Protein AF-A0A3M6Z4L0-F1 (afdb_monomer_lite)

Organism: Hortaea werneckii (NCBI:txid91943)

pLDDT: mean 89.97, std 19.36, range [25.75, 99.0]

Secondary structure (DSSP, 8-state):
-B-SSTT--GGG-EEETTEEE--TT--SB----PPPTT-TTHHHHHHHHTTEEEEEEEEEEEEETTEEEEEEEEEEEE-TTSPPEEEEPHHHHHHEEEEEEEEEEEE-SSS-EEEEEEEEEEEEEES---TT--SS-EEESTTSS-EEE--B--HHHHHHHHHHHHHHTTS-STTTS-SS-HHHHHHHHHHHHHHHHIIIIIT--HHHHHHHHHHHHHHHHHHHTT-SSS-EEEETTTTEEEETHHHHH--TTGGGGGGGT-SHHHHHHHHHHHHHHHHHH-TTGGG-HHHHHHHHHHHHHHH---TT-SSS-TTSSEETTTTEE----SS--TT--EE--HHHHHHHHHHHHHHHHHHT-HHHHHHHHHHHHHHHHHHHHHTB--TT--SS-HHHHTTSB-SEEESS-EESS-SS---HHHHHHTTT-S--TTHHHHS-HHHHHHHIIIIISTTSSS-GGG--STHHHHHHHHHTTT-HHHHHHHHTTTTS---GGGS-TT--HHHHHHHHIIIIISTT-BPPPPTTSSSSSS-S-------------------------------------

InterPro domains:
  IPR005200 Endo-1,3(4)-beta-glucanase [PS52008] (1-516)
  IPR005200 Endo-1,3(4)-beta-glucanase [PTHR31983] (12-516)
  IPR040451 Glycosyl hydrolase family 81, N-terminal [PF03639] (8-139)
  IPR040720 Glycosyl hydrolase family 81, C-terminal domain [PF17652] (153-509)

Radius of gyration: 30.0 Å; chains: 1; bounding box: 64×92×107 Å

Structure (mmCIF, N/CA/C/O backbone):
data_AF-A0A3M6Z4L0-F1
#
_entry.id   AF-A0A3M6Z4L0-F1
#
loop_
_atom_site.group_PDB
_atom_site.id
_atom_site.type_symbol
_atom_site.label_atom_id
_atom_site.label_alt_id
_atom_site.label_comp_id
_atom_site.label_asym_id
_atom_site.label_entity_id
_atom_site.label_seq_id
_atom_site.pdbx_PDB_ins_code
_atom_site.Cartn_x
_atom_site.Cartn_y
_atom_site.Cartn_z
_atom_site.occupancy
_atom_site.B_iso_or_equiv
_atom_site.auth_seq_id
_atom_site.auth_comp_id
_atom_site.auth_asym_id
_atom_site.auth_atom_id
_atom_site.pdbx_PDB_model_num
ATOM 1 N N . VAL A 1 1 ? 22.647 -6.070 -34.161 1.00 54.47 1 VAL A N 1
ATOM 2 C CA . VAL A 1 1 ? 22.219 -7.028 -35.200 1.00 54.47 1 VAL A CA 1
ATOM 3 C C . VAL A 1 1 ? 22.873 -8.346 -34.869 1.00 54.47 1 VAL A C 1
ATOM 5 O O . VAL A 1 1 ? 24.096 -8.401 -34.859 1.00 54.47 1 VAL A O 1
ATOM 8 N N . THR A 1 2 ? 22.073 -9.349 -34.538 1.00 50.25 2 THR A N 1
ATOM 9 C CA . THR A 1 2 ? 22.548 -10.716 -34.286 1.00 50.25 2 THR A CA 1
ATOM 10 C C . THR A 1 2 ? 21.852 -11.596 -35.314 1.00 50.25 2 THR A C 1
ATOM 12 O O . THR A 1 2 ? 20.622 -11.555 -35.405 1.00 50.25 2 THR A O 1
ATOM 15 N N . THR A 1 3 ? 22.609 -12.314 -36.140 1.00 45.69 3 THR A N 1
ATOM 16 C CA . THR A 1 3 ? 22.068 -13.073 -37.277 1.00 45.69 3 THR A CA 1
ATOM 17 C C . THR A 1 3 ? 22.393 -14.552 -37.124 1.00 45.69 3 THR A C 1
ATOM 19 O O . THR A 1 3 ? 23.467 -14.910 -36.650 1.00 45.69 3 THR A O 1
ATOM 22 N N . GLN A 1 4 ? 21.453 -15.423 -37.502 1.00 43.69 4 GLN A N 1
ATOM 23 C CA . GLN A 1 4 ? 21.678 -16.878 -37.531 1.00 43.69 4 GLN A CA 1
ATOM 24 C C . GLN A 1 4 ? 22.508 -17.316 -38.750 1.00 43.69 4 GLN A C 1
ATOM 26 O O . GLN A 1 4 ? 22.952 -18.457 -38.829 1.00 43.69 4 GLN A O 1
ATOM 31 N N . THR A 1 5 ? 22.735 -16.403 -39.693 1.00 44.62 5 THR A N 1
ATOM 32 C CA . THR A 1 5 ? 23.550 -16.597 -40.890 1.00 44.62 5 THR A CA 1
ATOM 33 C C . THR A 1 5 ? 24.709 -15.595 -40.903 1.00 44.62 5 THR A C 1
ATOM 35 O O . THR A 1 5 ? 24.526 -14.417 -40.584 1.00 44.62 5 THR A O 1
ATOM 38 N N . GLU A 1 6 ? 25.906 -16.031 -41.318 1.00 49.56 6 GLU A N 1
ATOM 39 C CA . GLU A 1 6 ? 27.097 -15.171 -41.512 1.00 49.56 6 GLU A CA 1
ATOM 40 C C . GLU A 1 6 ? 26.895 -14.072 -42.584 1.00 49.56 6 GLU A C 1
ATOM 42 O O . GLU A 1 6 ? 27.769 -13.239 -42.813 1.00 49.56 6 GLU A O 1
ATOM 47 N N . THR A 1 7 ? 25.744 -14.053 -43.262 1.00 47.16 7 THR A N 1
ATOM 48 C CA . THR A 1 7 ? 25.465 -13.220 -44.440 1.00 47.16 7 THR A CA 1
ATOM 49 C C . THR A 1 7 ? 25.110 -11.763 -44.127 1.00 47.16 7 THR A C 1
ATOM 51 O O . THR A 1 7 ? 25.098 -10.940 -45.041 1.00 47.16 7 THR A O 1
ATOM 54 N N . TYR A 1 8 ? 24.828 -11.409 -42.870 1.00 52.81 8 TYR A N 1
ATOM 55 C CA . TYR A 1 8 ? 24.345 -10.073 -42.501 1.00 52.81 8 TYR A CA 1
ATOM 56 C C . TYR A 1 8 ? 25.266 -9.411 -41.465 1.00 52.81 8 TYR A C 1
ATOM 58 O O . TYR A 1 8 ? 25.287 -9.770 -40.292 1.00 52.81 8 TYR A O 1
ATOM 66 N N . SER A 1 9 ? 26.028 -8.406 -41.900 1.00 60.59 9 SER A N 1
ATOM 67 C CA . SER A 1 9 ? 26.849 -7.553 -41.027 1.00 60.59 9 SER A CA 1
ATOM 68 C C . SER A 1 9 ? 26.056 -6.325 -40.578 1.00 60.59 9 SER A C 1
ATOM 70 O O . SER A 1 9 ? 25.245 -5.813 -41.337 1.00 60.59 9 SER A O 1
ATOM 72 N N . ALA A 1 10 ? 26.332 -5.757 -39.398 1.00 61.44 10 ALA A N 1
ATOM 73 C CA . ALA A 1 10 ? 25.757 -4.464 -38.995 1.00 61.44 10 ALA A CA 1
ATOM 74 C C . ALA A 1 10 ? 25.998 -3.344 -40.035 1.00 61.44 10 ALA A C 1
ATOM 76 O O . ALA A 1 10 ? 25.202 -2.414 -40.133 1.00 61.44 10 ALA A O 1
ATOM 77 N N . ALA A 1 11 ? 27.050 -3.466 -40.854 1.00 65.25 11 ALA A N 1
ATOM 78 C CA . ALA A 1 11 ? 27.350 -2.563 -41.964 1.00 65.25 11 ALA A CA 1
ATOM 79 C C . ALA A 1 11 ? 26.348 -2.632 -43.139 1.00 65.25 11 ALA A C 1
ATOM 81 O O . ALA A 1 11 ? 26.407 -1.784 -44.024 1.00 65.25 11 ALA A O 1
ATOM 82 N N . SER A 1 12 ? 25.432 -3.610 -43.172 1.00 75.56 12 SER A N 1
ATOM 83 C CA . SER A 1 12 ? 24.373 -3.693 -44.188 1.00 75.56 12 SER A CA 1
ATOM 84 C C . SER A 1 12 ? 23.182 -2.774 -43.906 1.00 75.56 12 SER A C 1
ATOM 86 O O . SER A 1 12 ? 22.274 -2.695 -44.729 1.00 75.56 12 SER A O 1
ATOM 88 N N . PHE A 1 13 ? 23.155 -2.109 -42.747 1.00 82.25 13 PHE A N 1
ATOM 89 C CA . PHE A 1 13 ? 22.154 -1.101 -42.410 1.00 82.25 13 PHE A CA 1
ATOM 90 C C . PHE A 1 13 ? 22.715 0.293 -42.694 1.00 82.25 13 PHE A C 1
ATOM 92 O O . PHE A 1 13 ? 23.806 0.639 -42.244 1.00 82.25 13 PHE A O 1
ATOM 99 N N . THR A 1 14 ? 21.965 1.107 -43.433 1.00 85.00 14 THR A N 1
ATOM 100 C CA . THR A 1 14 ? 22.364 2.468 -43.823 1.00 85.00 14 THR A CA 1
ATOM 101 C C . THR A 1 14 ? 21.323 3.486 -43.372 1.00 85.00 14 THR A C 1
ATOM 103 O O . THR A 1 14 ? 20.137 3.183 -43.333 1.00 85.00 14 THR A O 1
ATOM 106 N N . LEU A 1 15 ? 21.747 4.697 -43.009 1.00 84.44 15 LEU A N 1
ATOM 107 C CA . LEU A 1 15 ? 20.833 5.792 -42.680 1.00 84.44 15 LEU A CA 1
ATOM 108 C C . LEU A 1 15 ? 20.561 6.620 -43.942 1.00 84.44 15 LEU A C 1
ATOM 110 O O . LEU A 1 15 ? 21.472 7.254 -44.471 1.00 84.44 15 LEU A O 1
ATOM 114 N N . ALA A 1 16 ? 19.314 6.644 -44.401 1.00 86.62 16 ALA A N 1
ATOM 115 C CA . ALA A 1 16 ? 18.861 7.422 -45.548 1.00 86.62 16 ALA A CA 1
ATOM 116 C C . ALA A 1 16 ? 17.678 8.311 -45.138 1.00 86.62 16 ALA A C 1
ATOM 118 O O . ALA A 1 16 ? 16.623 7.810 -44.762 1.00 86.62 16 ALA A O 1
ATOM 119 N N . ASN A 1 17 ? 17.847 9.639 -45.194 1.00 88.19 17 ASN A N 1
ATOM 120 C CA . ASN A 1 17 ? 16.806 10.631 -44.870 1.00 88.19 17 ASN A CA 1
ATOM 121 C C . ASN A 1 17 ? 16.111 10.402 -43.509 1.00 88.19 17 ASN A C 1
ATOM 123 O O . ASN A 1 17 ? 14.890 10.467 -43.410 1.00 88.19 17 ASN A O 1
ATOM 127 N N . GLY A 1 18 ? 16.879 10.080 -42.463 1.00 87.25 18 GLY A N 1
ATOM 128 C CA . GLY A 1 18 ? 16.333 9.789 -41.129 1.00 87.25 18 GLY A CA 1
ATOM 129 C C . GLY A 1 18 ? 15.730 8.387 -40.971 1.00 87.25 18 GLY A C 1
ATOM 130 O O . GLY A 1 18 ? 15.272 8.048 -39.887 1.00 87.25 18 GLY A O 1
ATOM 131 N N . THR A 1 19 ? 15.763 7.554 -42.015 1.00 87.88 19 THR A N 1
ATOM 132 C CA . THR A 1 19 ? 15.302 6.160 -41.988 1.00 87.88 19 THR A CA 1
ATOM 133 C C . THR A 1 19 ? 16.492 5.208 -41.997 1.00 87.88 19 THR A C 1
ATOM 135 O O . THR A 1 19 ? 17.387 5.340 -42.831 1.00 87.88 19 THR A O 1
ATOM 138 N N . VAL A 1 20 ? 16.513 4.229 -41.092 1.00 86.19 20 VAL A N 1
ATOM 139 C CA . VAL A 1 20 ? 17.495 3.136 -41.134 1.00 86.19 20 VAL A CA 1
ATOM 140 C C . VAL A 1 20 ? 16.996 2.068 -42.111 1.00 86.19 20 VAL A C 1
ATOM 142 O O . VAL A 1 20 ? 15.964 1.446 -41.880 1.00 86.19 20 VAL A O 1
ATOM 145 N N . VAL A 1 21 ? 17.722 1.861 -43.209 1.00 88.06 21 VAL A N 1
ATOM 146 C CA . VAL A 1 21 ? 17.407 0.913 -44.284 1.00 88.06 21 VAL A CA 1
ATOM 147 C C . VAL A 1 21 ? 18.336 -0.294 -44.180 1.00 88.06 21 VAL A C 1
ATOM 149 O O . VAL A 1 21 ? 19.553 -0.152 -44.305 1.00 88.06 21 VAL A O 1
ATOM 152 N N . GLY A 1 22 ? 17.761 -1.471 -43.931 1.00 86.56 22 GLY A N 1
ATOM 153 C CA . GLY A 1 22 ? 18.464 -2.756 -43.906 1.00 86.56 22 GLY A CA 1
ATOM 154 C C . GLY A 1 22 ? 18.477 -3.474 -45.264 1.00 86.56 22 GLY A C 1
ATOM 155 O O . GLY A 1 22 ? 17.845 -3.013 -46.216 1.00 86.56 22 GLY A O 1
ATOM 156 N N . PRO A 1 23 ? 19.181 -4.615 -45.367 1.00 84.62 23 PRO A N 1
ATOM 157 C CA . PRO A 1 23 ? 19.197 -5.432 -46.577 1.00 84.62 23 PRO A CA 1
ATOM 158 C C . PRO A 1 23 ? 17.820 -6.057 -46.851 1.00 84.62 23 PRO A C 1
ATOM 160 O O . PRO A 1 23 ? 17.061 -6.335 -45.919 1.00 84.62 23 PRO A O 1
ATOM 163 N N . GLN A 1 24 ? 17.517 -6.312 -48.131 1.00 83.31 24 GLN A N 1
ATOM 164 C CA . GLN A 1 24 ? 16.352 -7.123 -48.500 1.00 83.31 24 GLN A CA 1
ATOM 165 C C . GLN A 1 24 ? 16.454 -8.512 -47.855 1.00 83.31 24 GLN A C 1
ATOM 167 O O . GLN A 1 24 ? 17.548 -9.060 -47.703 1.00 83.31 24 GLN A O 1
ATOM 172 N N . ASP A 1 25 ? 15.301 -9.047 -47.451 1.00 82.94 25 ASP A N 1
ATOM 173 C CA . ASP A 1 25 ? 15.157 -10.373 -46.844 1.00 82.94 25 ASP A CA 1
ATOM 174 C C . ASP A 1 25 ? 15.965 -10.588 -45.546 1.00 82.94 25 ASP A C 1
ATOM 176 O O . ASP A 1 25 ? 16.384 -11.706 -45.257 1.00 82.94 25 ASP A O 1
ATOM 180 N N . PHE A 1 26 ? 16.197 -9.536 -44.745 1.00 82.50 26 PHE A N 1
ATOM 181 C CA . PHE A 1 26 ? 16.879 -9.656 -43.448 1.00 82.50 26 PHE A CA 1
ATOM 182 C C . PHE A 1 26 ? 16.206 -10.692 -42.526 1.00 82.50 26 PHE A C 1
ATOM 184 O O . PHE A 1 26 ? 15.015 -10.591 -42.231 1.00 82.50 26 PHE A O 1
ATOM 191 N N . GLN A 1 27 ? 16.999 -11.637 -42.008 1.00 78.75 27 GLN A N 1
ATOM 192 C CA . GLN A 1 27 ? 16.584 -12.607 -40.990 1.00 78.75 27 GLN A CA 1
ATOM 193 C C . GLN A 1 27 ? 17.467 -12.477 -39.741 1.00 78.75 27 GLN A C 1
ATOM 195 O O . GLN A 1 27 ? 18.666 -12.762 -39.773 1.00 78.75 27 GLN A O 1
ATOM 200 N N . GLY A 1 28 ? 16.879 -12.045 -38.625 1.00 78.44 28 GLY A N 1
ATOM 201 C CA . GLY A 1 28 ? 17.579 -11.898 -37.349 1.00 78.44 28 GLY A CA 1
ATOM 202 C C . GLY A 1 28 ? 16.917 -10.889 -36.417 1.00 78.44 28 GLY A C 1
ATOM 203 O O . GLY A 1 28 ? 15.781 -10.474 -36.636 1.00 78.44 28 GLY A O 1
ATOM 204 N N . TYR A 1 29 ? 17.658 -10.470 -35.388 1.00 80.12 29 TYR A N 1
ATOM 205 C CA . TYR A 1 29 ? 17.186 -9.506 -34.391 1.00 80.12 29 TYR A CA 1
ATOM 206 C C . TYR A 1 29 ? 17.881 -8.150 -34.538 1.00 80.12 29 TYR A C 1
ATOM 208 O O . TYR A 1 29 ? 19.104 -8.059 -34.727 1.00 80.12 29 TYR A O 1
ATOM 216 N N . ILE A 1 30 ? 17.097 -7.083 -34.391 1.00 83.88 30 ILE A N 1
ATOM 217 C CA . ILE A 1 30 ? 17.571 -5.703 -34.275 1.00 83.88 30 ILE A CA 1
ATOM 218 C C . ILE A 1 30 ? 17.300 -5.253 -32.841 1.00 83.88 30 ILE A C 1
ATOM 220 O O . ILE A 1 30 ? 16.171 -5.320 -32.373 1.00 83.88 30 ILE A O 1
ATOM 224 N N . GLN A 1 31 ? 18.344 -4.794 -32.155 1.00 87.75 31 GLN A N 1
ATOM 225 C CA . GLN A 1 31 ? 18.233 -4.167 -30.841 1.00 87.75 31 GLN A CA 1
ATOM 226 C C . GLN A 1 31 ? 18.531 -2.681 -30.995 1.00 87.75 31 GLN A C 1
ATOM 228 O O . GLN A 1 31 ? 19.510 -2.310 -31.649 1.00 87.75 31 GLN A O 1
ATOM 233 N N . VAL A 1 32 ? 17.684 -1.853 -30.394 1.00 89.44 32 VAL A N 1
ATOM 234 C CA . VAL A 1 32 ? 17.814 -0.398 -30.380 1.00 89.44 32 VAL A CA 1
ATOM 235 C C . VAL A 1 32 ? 17.908 0.040 -28.928 1.00 89.44 32 VAL A C 1
ATOM 237 O O . VAL A 1 32 ? 17.143 -0.428 -28.091 1.00 89.44 32 VAL A O 1
ATOM 240 N N . ALA A 1 33 ? 18.854 0.925 -28.635 1.00 91.44 33 ALA A N 1
ATOM 241 C CA . ALA A 1 33 ? 19.041 1.488 -27.308 1.00 91.44 33 ALA A CA 1
ATOM 242 C C . ALA A 1 33 ? 19.243 2.999 -27.410 1.00 91.44 33 ALA A C 1
ATOM 244 O O . ALA A 1 33 ? 19.843 3.496 -28.368 1.00 91.44 33 ALA A O 1
ATOM 245 N N . LYS A 1 34 ? 18.753 3.729 -26.407 1.00 92.31 34 LYS A N 1
ATOM 246 C CA . LYS A 1 34 ? 18.980 5.167 -26.281 1.00 92.31 34 LYS A CA 1
ATOM 247 C C . LYS A 1 34 ? 20.390 5.401 -25.742 1.00 92.31 34 LYS A C 1
ATOM 249 O O . LYS A 1 34 ? 20.709 4.979 -24.632 1.00 92.31 34 LYS A O 1
ATOM 254 N N . LEU A 1 35 ? 21.223 6.082 -26.526 1.00 91.19 35 LEU A N 1
ATOM 255 C CA . LEU A 1 35 ? 22.531 6.554 -26.077 1.00 91.19 35 LEU A CA 1
ATOM 256 C C . LEU A 1 35 ? 22.366 7.930 -25.408 1.00 91.19 35 LEU A C 1
ATOM 258 O O . LEU A 1 35 ? 21.937 8.862 -26.094 1.00 91.19 35 LEU A O 1
ATOM 262 N N . PRO A 1 36 ? 22.674 8.072 -24.105 1.00 89.19 36 PRO A N 1
ATOM 263 C CA . PRO A 1 36 ? 22.732 9.378 -23.461 1.00 89.19 36 PRO A CA 1
ATOM 264 C C . PRO A 1 36 ? 23.806 10.239 -24.136 1.00 89.19 36 PRO A C 1
ATOM 266 O O . PRO A 1 36 ? 24.943 9.802 -24.311 1.00 89.19 36 PRO A O 1
ATOM 269 N N . SER A 1 37 ? 23.443 11.448 -24.567 1.00 86.94 37 SER A N 1
ATOM 270 C CA . SER A 1 37 ? 24.349 12.345 -25.305 1.00 86.94 37 SER A CA 1
ATOM 271 C C . SER A 1 37 ? 25.494 12.892 -24.452 1.00 86.94 37 SER A C 1
ATOM 273 O O . SER A 1 37 ? 26.510 13.326 -24.983 1.00 86.94 37 SER A O 1
ATOM 275 N N . ASP A 1 38 ? 25.299 12.899 -23.140 1.00 88.38 38 ASP A N 1
ATOM 276 C CA . ASP A 1 38 ? 26.204 13.375 -22.100 1.00 88.38 38 ASP A CA 1
ATOM 277 C C . ASP A 1 38 ? 27.141 12.284 -21.558 1.00 88.38 38 ASP A C 1
ATOM 279 O O . ASP A 1 38 ? 28.076 12.605 -20.828 1.00 88.38 38 ASP A O 1
ATOM 283 N N . ASN A 1 39 ? 26.958 11.019 -21.957 1.00 89.12 39 ASN A N 1
ATOM 284 C CA . ASN A 1 39 ? 27.846 9.919 -21.586 1.00 89.12 39 ASN A CA 1
ATOM 285 C C . ASN A 1 39 ? 28.549 9.331 -22.832 1.00 89.12 39 ASN A C 1
ATOM 287 O O . ASN A 1 39 ? 27.984 8.467 -23.515 1.00 89.12 39 ASN A O 1
ATOM 291 N N . PRO A 1 40 ? 29.797 9.748 -23.133 1.00 84.50 40 PRO A N 1
ATOM 292 C CA . PRO A 1 40 ? 30.542 9.249 -24.292 1.00 84.50 40 PRO A CA 1
ATOM 293 C C . PRO A 1 40 ? 30.890 7.752 -24.196 1.00 84.50 40 PRO A C 1
ATOM 295 O O . PRO A 1 40 ? 31.048 7.095 -25.229 1.00 84.50 40 PRO A O 1
ATOM 298 N N . ASP A 1 41 ? 30.948 7.196 -22.983 1.00 89.12 41 ASP A N 1
ATOM 299 C CA . ASP A 1 41 ? 31.297 5.797 -22.717 1.00 89.12 41 ASP A CA 1
ATOM 300 C C . ASP A 1 41 ? 30.083 4.857 -22.754 1.00 89.12 41 ASP A C 1
ATOM 302 O O . ASP A 1 41 ? 30.241 3.633 -22.822 1.00 89.12 41 ASP A O 1
ATOM 306 N N . ALA A 1 42 ? 28.858 5.394 -22.813 1.00 93.38 42 ALA A N 1
ATOM 307 C CA . ALA A 1 42 ? 27.633 4.597 -22.822 1.00 93.38 42 ALA A CA 1
ATOM 308 C C . ALA A 1 42 ? 27.623 3.547 -23.939 1.00 93.38 42 ALA A C 1
ATOM 310 O O . ALA A 1 42 ? 27.188 2.412 -23.742 1.00 93.38 42 ALA A O 1
ATOM 311 N N . ARG A 1 43 ? 28.172 3.880 -25.115 1.00 92.12 43 ARG A N 1
ATOM 312 C CA . ARG A 1 43 ? 28.297 2.928 -26.227 1.00 92.12 43 ARG A CA 1
ATOM 313 C C . ARG A 1 43 ? 29.150 1.711 -25.859 1.00 92.12 43 ARG A C 1
ATOM 315 O O . ARG A 1 43 ? 28.825 0.600 -26.285 1.00 92.12 43 ARG A O 1
ATOM 322 N N . ALA A 1 44 ? 30.237 1.905 -25.114 1.00 93.12 44 ALA A N 1
ATOM 323 C CA . ALA A 1 44 ? 31.100 0.812 -24.679 1.00 93.12 44 ALA A CA 1
ATOM 324 C C . ALA A 1 44 ? 30.357 -0.103 -23.696 1.00 93.12 44 ALA A C 1
ATOM 326 O O . ALA A 1 44 ? 30.401 -1.323 -23.858 1.00 93.12 44 ALA A O 1
ATOM 327 N N . VAL A 1 45 ? 29.591 0.477 -22.766 1.00 95.31 45 VAL A N 1
ATOM 328 C CA . VAL A 1 45 ? 28.734 -0.270 -21.832 1.00 95.31 45 VAL A CA 1
ATOM 329 C C . VAL A 1 45 ? 27.688 -1.096 -22.586 1.00 95.31 45 VAL A C 1
ATOM 331 O O . VAL A 1 45 ? 27.667 -2.317 -22.444 1.00 95.31 45 VAL A O 1
ATOM 334 N N . TYR A 1 46 ? 26.899 -0.486 -23.478 1.00 95.00 46 TYR A N 1
ATOM 335 C CA . TYR A 1 46 ? 25.913 -1.215 -24.289 1.00 95.00 46 TYR A CA 1
ATOM 336 C C . TYR A 1 46 ? 26.541 -2.336 -25.131 1.00 95.00 46 TYR A C 1
ATOM 338 O O . TYR A 1 46 ? 25.927 -3.382 -25.328 1.00 95.00 46 TYR A O 1
ATOM 346 N N . SER A 1 47 ? 27.776 -2.161 -25.612 1.00 92.25 47 SER A N 1
ATOM 347 C CA . SER A 1 47 ? 28.466 -3.176 -26.424 1.00 92.25 47 SER A CA 1
ATOM 348 C C . SER A 1 47 ? 28.761 -4.472 -25.651 1.00 92.25 47 SER A C 1
ATOM 350 O O . SER A 1 47 ? 28.840 -5.540 -26.271 1.00 92.25 47 SER A O 1
ATOM 352 N N . ARG A 1 48 ? 28.874 -4.397 -24.313 1.00 95.06 48 ARG A N 1
ATOM 353 C CA . ARG A 1 48 ? 29.050 -5.563 -23.427 1.00 95.06 48 ARG A CA 1
ATOM 354 C C . ARG A 1 48 ? 27.822 -6.473 -23.407 1.00 95.06 48 ARG A C 1
ATOM 356 O O . ARG A 1 48 ? 27.998 -7.675 -23.256 1.00 95.06 48 ARG A O 1
ATOM 363 N N . SER A 1 49 ? 26.629 -5.926 -23.637 1.00 95.25 49 SER A N 1
ATOM 364 C CA . SER A 1 49 ? 25.354 -6.666 -23.621 1.00 95.25 49 SER A CA 1
ATOM 365 C C . SER A 1 49 ? 24.708 -6.825 -24.991 1.00 95.25 49 SER A C 1
ATOM 367 O O . SER A 1 49 ? 23.834 -7.667 -25.172 1.00 95.25 49 SER A O 1
ATOM 369 N N . ALA A 1 50 ? 25.139 -6.041 -25.982 1.00 92.19 50 ALA A N 1
ATOM 370 C CA . ALA A 1 50 ? 24.591 -6.087 -27.330 1.00 92.19 50 ALA A CA 1
ATOM 371 C C . ALA A 1 50 ? 24.646 -7.512 -27.896 1.00 92.19 50 ALA A C 1
ATOM 373 O O . ALA A 1 50 ? 25.723 -8.102 -28.027 1.00 92.19 50 ALA A O 1
ATOM 374 N N . GLY A 1 51 ? 23.484 -8.036 -28.267 1.00 89.19 51 GLY A N 1
ATOM 375 C CA . GLY A 1 51 ? 23.289 -9.403 -28.726 1.00 89.19 51 GLY A CA 1
ATOM 376 C C . GLY A 1 51 ? 22.572 -10.305 -27.722 1.00 89.19 51 GLY A C 1
ATOM 377 O O . GLY A 1 51 ? 22.019 -11.304 -28.168 1.00 89.19 51 GLY A O 1
ATOM 378 N N . ALA A 1 52 ? 22.528 -9.954 -26.433 1.00 94.75 52 ALA A N 1
ATOM 379 C CA . ALA A 1 52 ? 21.747 -10.634 -25.398 1.00 94.75 52 ALA A CA 1
ATOM 380 C C . ALA A 1 52 ? 20.455 -9.856 -25.091 1.00 94.75 52 ALA A C 1
ATOM 382 O O . ALA A 1 52 ? 20.451 -8.623 -25.117 1.00 94.75 52 ALA A O 1
ATOM 383 N N . TYR A 1 53 ? 19.355 -10.558 -24.816 1.00 94.38 53 TYR A N 1
ATOM 384 C CA . TYR A 1 53 ? 18.079 -9.950 -24.416 1.00 94.38 53 TYR A CA 1
ATOM 385 C C . TYR A 1 53 ? 17.284 -10.860 -23.482 1.00 94.38 53 TYR A C 1
ATOM 387 O O . TYR A 1 53 ? 17.326 -12.083 -23.620 1.00 94.38 53 TYR A O 1
ATOM 395 N N . ALA A 1 54 ? 16.562 -10.253 -22.539 1.00 96.38 54 ALA A N 1
ATOM 396 C CA . ALA A 1 54 ? 15.673 -10.960 -21.627 1.00 96.38 54 ALA A CA 1
ATOM 397 C C . ALA A 1 54 ? 14.434 -11.489 -22.368 1.00 96.38 54 ALA A C 1
ATOM 399 O O . ALA A 1 54 ? 13.973 -10.894 -23.342 1.00 96.38 54 ALA A O 1
ATOM 400 N N . THR A 1 55 ? 13.900 -12.610 -21.894 1.00 96.25 55 THR A N 1
ATOM 401 C CA . THR A 1 55 ? 12.708 -13.274 -22.456 1.00 96.25 55 THR A CA 1
ATOM 402 C C . THR A 1 55 ? 11.663 -13.619 -21.405 1.00 96.25 55 THR A C 1
ATOM 404 O O . THR A 1 55 ? 10.487 -13.744 -21.728 1.00 96.25 55 THR A O 1
ATOM 407 N N . SER A 1 56 ? 12.078 -13.734 -20.148 1.00 94.81 56 SER A N 1
ATOM 408 C CA . SER A 1 56 ? 11.206 -13.857 -18.988 1.00 94.81 56 SER A CA 1
ATOM 409 C C . SER A 1 56 ? 11.940 -13.333 -17.757 1.00 94.81 56 SER A C 1
ATOM 411 O O . SER A 1 56 ? 13.160 -13.134 -17.793 1.00 94.81 56 SER A O 1
ATOM 413 N N . ALA A 1 57 ? 11.193 -13.106 -16.682 1.00 94.56 57 ALA A N 1
ATOM 414 C CA . ALA A 1 57 ? 11.725 -12.781 -15.370 1.00 94.56 57 ALA A CA 1
ATOM 415 C C . ALA A 1 57 ? 11.128 -13.736 -14.333 1.00 94.56 57 ALA A C 1
ATOM 417 O O . ALA A 1 57 ? 9.979 -14.164 -14.457 1.00 94.56 57 ALA A O 1
ATOM 418 N N . ARG A 1 58 ? 11.909 -14.055 -13.308 1.00 95.19 58 ARG A N 1
ATOM 419 C CA . ARG A 1 58 ? 11.483 -14.774 -12.116 1.00 95.19 58 ARG A CA 1
ATOM 420 C C . ARG A 1 58 ? 11.787 -13.913 -10.902 1.00 95.19 58 ARG A C 1
ATOM 422 O O . ARG A 1 58 ? 12.856 -13.313 -10.818 1.00 95.19 58 ARG A O 1
ATOM 429 N N . ILE A 1 59 ? 10.848 -13.898 -9.966 1.00 95.75 59 ILE A N 1
ATOM 430 C CA . ILE A 1 59 ? 11.014 -13.267 -8.661 1.00 95.75 59 ILE A CA 1
ATOM 431 C C . ILE A 1 59 ? 11.135 -14.374 -7.615 1.00 95.75 59 ILE A C 1
ATOM 433 O O . ILE A 1 59 ? 10.388 -15.355 -7.636 1.00 95.75 59 ILE A O 1
ATOM 437 N N . SER A 1 60 ? 12.083 -14.222 -6.701 1.00 96.31 60 SER A N 1
ATOM 438 C CA . SER A 1 60 ? 12.201 -15.049 -5.498 1.00 96.31 60 SER A CA 1
ATOM 439 C C . SER A 1 60 ? 12.599 -14.177 -4.321 1.00 96.31 60 SER A C 1
ATOM 441 O O . SER A 1 60 ? 13.307 -13.197 -4.525 1.00 96.31 60 SER A O 1
ATOM 443 N N . GLY A 1 61 ? 12.208 -14.544 -3.104 1.00 96.06 61 GLY A N 1
ATOM 444 C CA . GLY A 1 61 ? 12.601 -13.810 -1.907 1.00 96.06 61 GLY A CA 1
ATOM 445 C C . GLY A 1 61 ? 12.861 -14.718 -0.716 1.00 96.06 61 GLY A C 1
ATOM 446 O O . GLY A 1 61 ? 12.476 -15.888 -0.711 1.00 96.06 61 GLY A O 1
ATOM 447 N N . SER A 1 62 ? 13.543 -14.171 0.282 1.00 96.62 62 SER A N 1
ATOM 448 C CA . SER A 1 62 ? 13.818 -14.835 1.553 1.00 96.62 62 SER A CA 1
ATOM 449 C C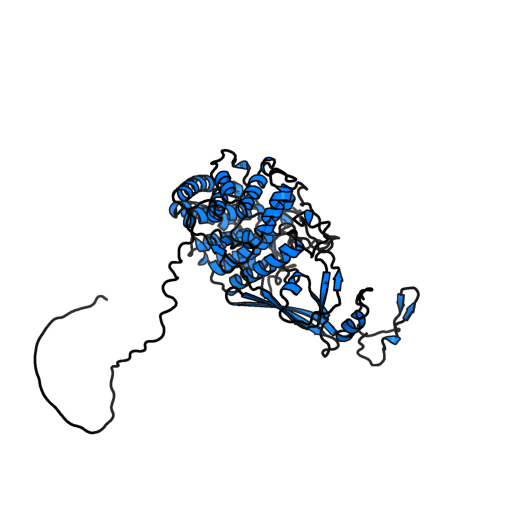 . SER A 1 62 ? 13.817 -13.818 2.687 1.00 96.62 62 SER A C 1
ATOM 451 O O . SER A 1 62 ? 14.183 -12.663 2.481 1.00 96.62 62 SER A O 1
ATOM 453 N N . VAL A 1 63 ? 13.414 -14.247 3.879 1.00 97.69 63 VAL A N 1
ATOM 454 C CA . VAL A 1 63 ? 13.407 -13.423 5.091 1.00 97.69 63 VAL A CA 1
ATOM 455 C C . VAL A 1 63 ? 14.115 -14.181 6.205 1.00 97.69 63 VAL A C 1
ATOM 457 O O . VAL A 1 63 ? 13.903 -15.380 6.385 1.00 97.69 63 VAL A O 1
ATOM 460 N N . GLN A 1 64 ? 14.965 -13.479 6.947 1.00 95.44 64 GLN A N 1
ATOM 461 C CA . GLN A 1 64 ? 15.654 -13.975 8.127 1.00 95.44 64 GLN A CA 1
ATOM 462 C C . GLN A 1 64 ? 15.673 -12.883 9.201 1.00 95.44 64 GLN A C 1
ATOM 464 O O . GLN A 1 64 ? 16.420 -11.908 9.108 1.00 95.44 64 GLN A O 1
ATOM 469 N N . GLY A 1 65 ? 14.871 -13.070 10.253 1.00 93.62 65 GLY A N 1
ATOM 470 C CA . GLY A 1 65 ? 14.714 -12.059 11.299 1.00 93.62 65 GLY A CA 1
ATOM 471 C C . GLY A 1 65 ? 14.224 -10.737 10.707 1.00 93.62 65 GLY A C 1
ATOM 472 O O . GLY A 1 65 ? 13.298 -10.726 9.905 1.00 93.62 65 GLY A O 1
ATOM 473 N N . THR A 1 66 ? 14.880 -9.634 11.061 1.00 95.06 66 THR A N 1
ATOM 474 C CA . THR A 1 66 ? 14.545 -8.282 10.583 1.00 95.06 66 THR A CA 1
ATOM 475 C C . THR A 1 66 ? 15.079 -7.969 9.183 1.00 95.06 66 THR A C 1
ATOM 477 O O . THR A 1 66 ? 14.915 -6.849 8.713 1.00 95.06 66 THR A O 1
ATOM 480 N N . SER A 1 67 ? 15.740 -8.913 8.507 1.00 97.31 67 SER A N 1
ATOM 481 C CA . SER A 1 67 ? 16.316 -8.710 7.175 1.00 97.31 67 SER A CA 1
ATOM 482 C C . SER A 1 67 ? 15.657 -9.612 6.137 1.00 97.31 67 SER A C 1
ATOM 484 O O . SER A 1 67 ? 15.295 -10.752 6.418 1.00 97.31 67 SER A O 1
ATOM 486 N N . GLY A 1 68 ? 15.538 -9.122 4.910 1.00 97.75 68 GLY A N 1
ATOM 487 C CA . GLY A 1 68 ? 15.004 -9.870 3.784 1.00 97.75 68 GLY A CA 1
ATOM 488 C C . GLY A 1 68 ? 15.710 -9.522 2.485 1.00 97.75 68 GLY A C 1
ATOM 489 O O . GLY A 1 68 ? 16.404 -8.514 2.372 1.00 97.75 68 GLY A O 1
ATOM 490 N N . SER A 1 69 ? 15.552 -10.382 1.492 1.00 98.25 69 SER A N 1
ATOM 491 C CA . SER A 1 69 ? 16.049 -10.144 0.145 1.00 98.25 69 SER A CA 1
ATOM 492 C C . SER A 1 69 ? 15.043 -10.599 -0.894 1.00 98.25 69 SER A C 1
ATOM 494 O O . SER A 1 69 ? 14.299 -11.555 -0.671 1.00 98.25 69 SER A O 1
ATOM 496 N N . TYR A 1 70 ? 15.048 -9.929 -2.041 1.00 98.19 70 TYR A N 1
ATOM 497 C CA . TYR A 1 70 ? 14.384 -10.399 -3.248 1.00 98.19 70 TYR A CA 1
ATOM 498 C C . TYR A 1 70 ? 15.345 -10.355 -4.429 1.00 98.19 70 TYR A C 1
ATOM 500 O O . TYR A 1 70 ? 16.273 -9.544 -4.492 1.00 98.19 70 TYR A O 1
ATOM 508 N N . THR A 1 71 ? 15.134 -11.277 -5.358 1.00 98.44 71 THR A N 1
ATOM 509 C CA . THR A 1 71 ? 15.943 -11.434 -6.556 1.00 98.44 71 THR A CA 1
ATOM 510 C C . THR A 1 71 ? 15.059 -11.346 -7.782 1.00 98.44 71 THR A C 1
ATOM 512 O O . THR A 1 71 ? 14.076 -12.079 -7.886 1.00 98.44 71 THR A O 1
ATOM 515 N N . LEU A 1 72 ? 15.443 -10.469 -8.710 1.00 98.00 72 LEU A N 1
ATOM 516 C CA . LEU A 1 72 ? 14.917 -10.420 -10.069 1.00 98.00 72 LEU A CA 1
ATOM 517 C C . LEU A 1 72 ? 15.903 -11.170 -10.964 1.00 98.00 72 LEU A C 1
ATOM 519 O O . LEU A 1 72 ? 17.034 -10.723 -11.142 1.00 98.00 72 LEU A O 1
ATOM 523 N N . GLU A 1 73 ? 15.507 -12.325 -11.485 1.00 98.00 73 GLU A N 1
ATOM 524 C CA . GLU A 1 73 ? 16.338 -13.176 -12.342 1.00 98.00 73 GLU A CA 1
ATOM 525 C C . GLU A 1 73 ? 15.733 -13.248 -13.744 1.00 98.00 73 GLU A C 1
ATOM 527 O O . GLU A 1 73 ? 14.559 -13.581 -13.897 1.00 98.00 73 GLU A O 1
ATOM 532 N N . TRP A 1 74 ? 16.523 -12.973 -14.781 1.00 97.94 74 TRP A N 1
ATOM 533 C CA . TRP A 1 74 ? 16.047 -13.002 -16.162 1.00 97.94 74 TRP A CA 1
ATOM 534 C C . TRP A 1 74 ? 16.570 -14.216 -16.917 1.00 97.94 74 TRP A C 1
ATOM 536 O O . TRP A 1 74 ? 17.773 -14.475 -16.967 1.00 97.94 74 TRP A O 1
ATOM 546 N N . GLN A 1 75 ? 15.676 -14.907 -17.625 1.00 96.50 75 GLN A N 1
ATOM 547 C CA . GLN A 1 75 ? 16.111 -15.817 -18.682 1.00 96.50 75 GLN A CA 1
ATOM 548 C C . GLN A 1 75 ? 16.426 -15.010 -19.933 1.00 96.50 75 GLN A C 1
ATOM 550 O O . GLN A 1 75 ? 15.641 -14.148 -20.345 1.00 96.50 75 GLN A O 1
ATOM 555 N N . LYS A 1 76 ? 17.548 -15.321 -20.582 1.00 95.25 76 LYS A N 1
ATOM 556 C CA . LYS A 1 76 ? 18.012 -14.596 -21.765 1.00 95.25 76 LYS A CA 1
ATOM 557 C C . LYS A 1 76 ? 18.124 -15.470 -23.006 1.00 95.25 76 LYS A C 1
ATOM 559 O O . LYS A 1 76 ? 18.342 -16.679 -22.928 1.00 95.25 76 LYS A O 1
ATOM 564 N N . GLN A 1 77 ? 18.020 -14.830 -24.163 1.00 94.38 77 GLN A N 1
ATOM 565 C CA . GLN A 1 77 ? 18.320 -15.388 -25.481 1.00 94.38 77 GLN A CA 1
ATOM 566 C C . GLN A 1 77 ? 19.353 -14.521 -26.221 1.00 94.38 77 GLN A C 1
ATOM 568 O O . GLN A 1 77 ? 19.771 -13.466 -25.739 1.00 94.38 77 GLN A O 1
ATOM 573 N N . GLY A 1 78 ? 19.793 -14.992 -27.393 1.00 90.94 78 GLY A N 1
ATOM 574 C CA . GLY A 1 78 ? 20.842 -14.352 -28.187 1.00 90.94 78 GLY A CA 1
ATOM 575 C C . GLY A 1 78 ? 22.248 -14.810 -27.786 1.00 90.94 78 GLY A C 1
ATOM 576 O O . GLY A 1 78 ? 22.494 -16.010 -27.674 1.00 90.94 78 GLY A O 1
ATOM 577 N N . ASP A 1 79 ? 23.180 -13.872 -27.612 1.00 91.12 79 ASP A N 1
ATOM 578 C CA . ASP A 1 79 ? 24.554 -14.169 -27.186 1.00 91.12 79 ASP A CA 1
ATOM 579 C C . ASP A 1 79 ? 24.613 -14.470 -25.682 1.00 91.12 79 ASP A C 1
ATOM 581 O O . ASP A 1 79 ? 24.739 -13.579 -24.844 1.00 91.12 79 ASP A O 1
ATOM 585 N N . GLN A 1 80 ? 24.533 -15.756 -25.344 1.00 91.81 80 GLN A N 1
ATOM 586 C CA . GLN A 1 80 ? 24.499 -16.244 -23.962 1.00 91.81 80 GLN A CA 1
ATOM 587 C C . GLN A 1 80 ? 25.760 -15.908 -23.149 1.00 91.81 80 GLN A C 1
ATOM 589 O O . GLN A 1 80 ? 25.705 -15.893 -21.919 1.00 91.81 80 GLN A O 1
ATOM 594 N N . ASN A 1 81 ? 26.886 -15.611 -23.810 1.00 94.06 81 ASN A N 1
ATOM 595 C CA . ASN A 1 81 ? 28.143 -15.279 -23.134 1.00 94.06 81 ASN A CA 1
ATOM 596 C C . ASN A 1 81 ? 28.186 -13.829 -22.638 1.00 94.06 81 ASN A C 1
ATOM 598 O O . ASN A 1 81 ? 29.109 -13.454 -21.915 1.00 94.06 81 ASN A O 1
ATOM 602 N N . LYS A 1 82 ? 27.217 -13.003 -23.043 1.00 95.19 82 LYS A N 1
ATOM 603 C CA . LYS A 1 82 ? 27.124 -11.598 -22.651 1.00 95.19 82 LYS A CA 1
ATOM 604 C C . LYS A 1 82 ? 26.104 -11.404 -21.531 1.00 95.19 82 LYS A C 1
ATOM 606 O O . LYS A 1 82 ? 25.047 -12.038 -21.573 1.00 95.19 82 LYS A O 1
ATOM 611 N N . PRO A 1 83 ? 26.384 -10.543 -20.539 1.00 96.88 83 PRO A N 1
ATOM 612 C CA . PRO A 1 83 ? 25.406 -10.205 -19.511 1.00 96.88 83 PRO A CA 1
ATOM 613 C C . PRO A 1 83 ? 24.270 -9.366 -20.099 1.00 96.88 83 PRO A C 1
ATOM 615 O O . PRO A 1 83 ? 24.478 -8.617 -21.060 1.00 96.88 83 PRO A O 1
ATOM 618 N N . LEU A 1 84 ? 23.091 -9.425 -19.489 1.00 97.88 84 LEU A N 1
ATOM 619 C CA . LEU A 1 84 ? 22.044 -8.434 -19.732 1.00 97.88 84 LEU A CA 1
ATOM 620 C C . LEU A 1 84 ? 22.432 -7.058 -19.165 1.00 97.88 84 LEU A C 1
ATOM 622 O O . LEU A 1 84 ? 23.192 -6.961 -18.203 1.00 97.88 84 LEU A O 1
ATOM 626 N N . LEU A 1 85 ? 21.893 -6.001 -19.777 1.00 97.50 85 LEU A N 1
ATOM 627 C CA . LEU A 1 85 ? 21.915 -4.634 -19.257 1.00 97.50 85 LEU A CA 1
ATOM 628 C C . LEU A 1 85 ? 20.465 -4.211 -19.030 1.00 97.50 85 LEU A C 1
ATOM 630 O O . LEU A 1 85 ? 19.742 -3.948 -19.992 1.00 97.50 85 LEU A O 1
ATOM 634 N N . MET A 1 86 ? 20.057 -4.171 -17.769 1.00 97.62 86 MET A N 1
ATOM 635 C CA . MET A 1 86 ? 18.706 -3.806 -17.336 1.00 97.62 86 MET A CA 1
ATOM 636 C C . MET A 1 86 ? 18.795 -2.501 -16.524 1.00 97.62 86 MET A C 1
ATOM 638 O O . MET A 1 86 ? 19.843 -2.210 -15.955 1.00 97.62 86 MET A O 1
ATOM 642 N N . PHE A 1 87 ? 17.753 -1.670 -16.488 1.00 97.94 87 PHE A N 1
ATOM 643 C CA . PHE A 1 87 ? 17.807 -0.367 -15.805 1.00 97.94 87 PHE A CA 1
ATOM 644 C C . PHE A 1 87 ? 17.196 -0.463 -14.407 1.00 97.94 87 PHE A C 1
ATOM 646 O O . PHE A 1 87 ? 16.030 -0.779 -14.286 1.00 97.94 87 PHE A O 1
ATOM 653 N N . GLY A 1 88 ? 17.955 -0.228 -13.341 1.00 98.38 88 GLY A N 1
ATOM 654 C CA . GLY A 1 88 ? 17.432 -0.204 -11.973 1.00 98.38 88 GLY A CA 1
ATOM 655 C C . GLY A 1 88 ? 16.898 1.179 -11.598 1.00 98.38 88 GLY A C 1
ATOM 656 O O . GLY A 1 88 ? 17.572 2.179 -11.848 1.00 98.38 88 GLY A O 1
ATOM 657 N N . LEU A 1 89 ? 15.707 1.238 -10.997 1.00 98.69 89 LEU A N 1
ATOM 658 C CA . LEU A 1 89 ? 15.118 2.443 -10.404 1.00 98.69 89 LEU A CA 1
ATOM 659 C C . LEU A 1 89 ? 15.861 2.875 -9.120 1.00 98.69 89 LEU A C 1
ATOM 661 O O . LEU A 1 89 ? 16.574 2.048 -8.549 1.00 98.69 89 LEU A O 1
ATOM 665 N N . PRO A 1 90 ? 15.695 4.126 -8.642 1.00 98.62 90 PRO A N 1
ATOM 666 C CA . PRO A 1 90 ? 16.365 4.630 -7.436 1.00 98.62 90 PRO A CA 1
ATOM 667 C C . PRO A 1 90 ? 16.318 3.684 -6.223 1.00 98.62 90 PRO A C 1
ATOM 669 O O . PRO A 1 90 ? 17.381 3.240 -5.789 1.00 98.62 90 PRO A O 1
ATOM 672 N N . HIS A 1 91 ? 15.133 3.237 -5.790 1.00 98.50 91 HIS A N 1
ATOM 673 C CA . HIS A 1 91 ? 14.990 2.283 -4.684 1.00 98.50 91 HIS A CA 1
ATOM 674 C C . HIS A 1 91 ? 15.746 0.951 -4.879 1.00 98.50 91 HIS A C 1
ATOM 676 O O . HIS A 1 91 ? 16.219 0.357 -3.906 1.00 98.50 91 HIS A O 1
ATOM 682 N N . HIS A 1 92 ? 15.930 0.479 -6.123 1.00 98.69 92 HIS A N 1
ATOM 683 C CA . HIS A 1 92 ? 16.773 -0.692 -6.391 1.00 98.69 92 HIS A CA 1
ATOM 684 C C . HIS A 1 92 ? 18.247 -0.388 -6.109 1.00 98.69 92 HIS A C 1
ATOM 686 O O . HIS A 1 92 ? 18.976 -1.213 -5.566 1.00 98.69 92 HIS A O 1
ATOM 692 N N . LEU A 1 93 ? 18.720 0.800 -6.492 1.00 98.19 93 LEU A N 1
ATOM 693 C CA . LEU A 1 93 ? 20.110 1.209 -6.289 1.00 98.19 93 LEU A CA 1
ATOM 694 C C . LEU A 1 93 ? 20.428 1.442 -4.812 1.00 98.19 93 LEU A C 1
ATOM 696 O O . LEU A 1 93 ? 21.582 1.340 -4.413 1.00 98.19 93 LEU A O 1
ATOM 700 N N . GLU A 1 94 ? 19.453 1.725 -3.971 1.00 97.25 94 GLU A N 1
ATOM 701 C CA . GLU A 1 94 ? 19.697 1.838 -2.532 1.00 97.25 94 GLU A CA 1
ATOM 702 C C . GLU A 1 94 ? 19.963 0.480 -1.878 1.00 97.25 94 GLU A C 1
ATOM 704 O O . GLU A 1 94 ? 20.699 0.399 -0.898 1.00 97.25 94 GLU A O 1
ATOM 709 N N . THR A 1 95 ? 19.430 -0.595 -2.463 1.00 97.75 95 THR A N 1
ATOM 710 C CA . THR A 1 95 ? 19.412 -1.939 -1.865 1.00 97.75 95 THR A CA 1
ATOM 711 C C . THR A 1 95 ? 20.142 -3.000 -2.681 1.00 97.75 95 THR A C 1
ATOM 713 O O . THR A 1 95 ? 20.171 -4.165 -2.287 1.00 97.75 95 THR A O 1
ATOM 716 N N . LEU A 1 96 ? 20.761 -2.628 -3.809 1.00 98.50 96 LEU A N 1
ATOM 717 C CA . LEU A 1 96 ? 21.468 -3.557 -4.692 1.00 98.50 96 LEU A CA 1
ATOM 718 C C . LEU A 1 96 ? 22.670 -4.198 -3.990 1.00 98.50 96 LEU A C 1
ATOM 720 O O . LEU A 1 96 ? 23.736 -3.587 -3.883 1.00 98.50 96 LEU A O 1
ATOM 724 N N . ALA A 1 97 ? 22.501 -5.458 -3.598 1.00 97.88 97 ALA A N 1
ATOM 725 C CA . ALA A 1 97 ? 23.538 -6.308 -3.027 1.00 97.88 97 ALA A CA 1
ATOM 726 C C . ALA A 1 97 ? 24.326 -7.075 -4.102 1.00 97.88 97 ALA A C 1
ATOM 728 O O . ALA A 1 97 ? 25.495 -7.400 -3.894 1.00 97.88 97 ALA A O 1
ATOM 729 N N . SER A 1 98 ? 23.708 -7.366 -5.254 1.00 97.50 98 SER A N 1
ATOM 730 C CA . SER A 1 98 ? 24.360 -8.048 -6.380 1.00 97.50 98 SER A CA 1
ATOM 731 C C . SER A 1 98 ? 23.920 -7.480 -7.728 1.00 97.50 98 SER A C 1
ATOM 733 O O . SER A 1 98 ? 22.725 -7.342 -7.981 1.00 97.50 98 SER A O 1
ATOM 735 N N . GLY A 1 99 ? 24.899 -7.179 -8.586 1.00 96.12 99 GLY A N 1
ATOM 736 C CA . GLY A 1 99 ? 24.735 -6.557 -9.903 1.00 96.12 99 GLY A CA 1
ATOM 737 C C . GLY A 1 99 ? 25.757 -5.436 -10.126 1.00 96.12 99 GLY A C 1
ATOM 738 O O . GLY A 1 99 ? 26.043 -4.661 -9.215 1.00 96.12 99 GLY A O 1
ATOM 739 N N . GLU A 1 100 ? 26.339 -5.340 -11.324 1.00 97.19 100 GLU A N 1
ATOM 740 C CA . GLU A 1 100 ? 27.328 -4.296 -11.633 1.00 97.19 100 GLU A CA 1
ATOM 741 C C . GLU A 1 100 ? 26.622 -3.013 -12.089 1.00 97.19 100 GLU A C 1
ATOM 743 O O . GLU A 1 100 ? 26.111 -2.948 -13.207 1.00 97.19 100 GLU A O 1
ATOM 748 N N . ARG A 1 101 ? 26.608 -1.978 -11.242 1.00 97.06 101 ARG A N 1
ATOM 749 C CA . ARG A 1 101 ? 26.130 -0.641 -11.631 1.00 97.06 101 ARG A CA 1
ATOM 750 C C . ARG A 1 101 ? 27.064 -0.030 -12.672 1.00 97.06 101 ARG A C 1
ATOM 752 O O . ARG A 1 101 ? 28.282 -0.149 -12.565 1.00 97.06 101 ARG A O 1
ATOM 759 N N . THR A 1 102 ? 26.484 0.651 -13.648 1.00 96.50 102 THR A N 1
ATOM 760 C CA . THR A 1 102 ? 27.212 1.356 -14.709 1.00 96.50 102 THR A CA 1
ATOM 761 C C . THR A 1 102 ? 26.951 2.855 -14.634 1.00 96.50 102 THR A C 1
ATOM 763 O O . THR A 1 102 ? 26.018 3.292 -13.971 1.00 96.50 102 THR A O 1
ATOM 766 N N . ASP A 1 103 ? 27.714 3.639 -15.392 1.00 94.62 103 ASP A N 1
ATOM 767 C CA . ASP A 1 103 ? 27.500 5.088 -15.499 1.00 94.62 103 ASP A CA 1
ATOM 768 C C . ASP A 1 103 ? 26.415 5.463 -16.533 1.00 94.62 103 ASP A C 1
ATOM 770 O O . ASP A 1 103 ? 26.215 6.637 -16.852 1.00 94.62 103 ASP A O 1
ATOM 774 N N . VAL A 1 104 ? 25.721 4.479 -17.124 1.00 96.75 104 VAL A N 1
ATOM 775 C CA . VAL A 1 104 ? 24.638 4.734 -18.086 1.00 96.75 104 VAL A CA 1
ATOM 776 C C . VAL A 1 104 ? 23.350 4.995 -17.328 1.00 96.75 104 VAL A C 1
ATOM 778 O O . VAL A 1 104 ? 22.771 4.085 -16.744 1.00 96.75 104 VAL A O 1
ATOM 781 N N . VAL A 1 105 ? 22.872 6.231 -17.393 1.00 96.25 105 VAL A N 1
ATOM 782 C CA . VAL A 1 105 ? 21.678 6.682 -16.680 1.00 96.25 105 VAL A CA 1
ATOM 783 C C . VAL A 1 105 ? 20.656 7.222 -17.677 1.00 96.25 105 VAL A C 1
ATOM 785 O O . VAL A 1 105 ? 21.019 7.879 -18.654 1.00 96.25 105 VAL A O 1
ATOM 788 N N . LEU A 1 106 ? 19.374 6.935 -17.454 1.00 95.94 106 LEU A N 1
ATOM 789 C CA . LEU A 1 106 ? 18.266 7.449 -18.257 1.00 95.94 106 LEU A CA 1
ATOM 790 C C . LEU A 1 106 ? 17.160 7.988 -17.353 1.00 95.94 106 LEU A C 1
ATOM 792 O O . LEU A 1 106 ? 16.787 7.354 -16.371 1.00 95.94 106 LEU A O 1
ATOM 796 N N . ALA A 1 107 ? 16.603 9.143 -17.717 1.00 95.00 107 ALA A N 1
ATOM 797 C CA . ALA A 1 107 ? 15.376 9.622 -17.096 1.00 95.00 107 ALA A CA 1
ATOM 798 C C . ALA A 1 107 ? 14.245 8.621 -17.367 1.00 95.00 107 ALA A C 1
ATOM 800 O O . ALA A 1 107 ? 14.004 8.249 -18.521 1.00 95.00 107 ALA A O 1
ATOM 801 N N . THR A 1 108 ? 13.578 8.201 -16.300 1.00 96.19 108 THR A N 1
ATOM 802 C CA . THR A 1 108 ? 12.286 7.524 -16.373 1.00 96.19 108 THR A CA 1
ATOM 803 C C . THR A 1 108 ? 11.184 8.562 -16.564 1.00 96.19 108 THR A C 1
ATOM 805 O O . THR A 1 108 ? 11.425 9.770 -16.522 1.00 96.19 108 THR A O 1
ATOM 808 N N . THR A 1 109 ? 9.970 8.091 -16.797 1.00 94.94 109 THR A N 1
ATOM 809 C CA . THR A 1 109 ? 8.780 8.930 -16.925 1.00 94.94 109 THR A CA 1
ATOM 810 C C . THR A 1 109 ? 8.391 9.574 -15.591 1.00 94.94 109 THR A C 1
ATOM 812 O O . THR A 1 109 ? 8.208 10.789 -15.546 1.00 94.94 109 THR A O 1
ATOM 815 N N . THR A 1 110 ? 8.320 8.795 -14.502 1.00 96.62 110 THR A N 1
ATOM 816 C CA . THR A 1 110 ? 7.776 9.253 -13.201 1.00 96.62 110 THR A CA 1
ATOM 817 C C . THR A 1 110 ? 8.577 8.838 -11.963 1.00 96.62 110 THR A C 1
ATOM 819 O O . THR A 1 110 ? 8.200 9.176 -10.844 1.00 96.62 110 THR A O 1
ATOM 822 N N . LYS A 1 111 ? 9.703 8.132 -12.120 1.00 97.44 111 LYS A N 1
ATOM 823 C CA . LYS A 1 111 ? 10.476 7.525 -11.016 1.00 97.44 111 LYS A CA 1
ATOM 824 C C . LYS A 1 111 ? 11.938 7.984 -10.980 1.00 97.44 111 LYS A C 1
ATOM 826 O O . LYS A 1 111 ? 12.845 7.219 -10.658 1.00 97.44 111 LYS A O 1
ATOM 831 N N . GLY A 1 112 ? 12.178 9.238 -11.367 1.00 96.44 112 GLY A N 1
ATOM 832 C CA . GLY A 1 112 ? 13.513 9.832 -11.410 1.00 96.44 112 GLY A CA 1
ATOM 833 C C . GLY A 1 112 ? 14.413 9.206 -12.478 1.00 96.44 112 GLY A C 1
ATOM 834 O O . GLY A 1 112 ? 13.970 8.895 -13.586 1.00 96.44 112 GLY A O 1
ATOM 835 N N . TYR A 1 113 ? 15.694 9.039 -12.169 1.00 97.06 113 TYR A N 1
ATOM 836 C CA . TYR A 1 113 ? 16.679 8.473 -13.089 1.00 97.06 113 TYR A CA 1
ATOM 837 C C . TYR A 1 113 ? 16.937 6.994 -12.792 1.00 97.06 113 TYR A C 1
ATOM 839 O O . TYR A 1 113 ? 17.259 6.630 -11.665 1.00 97.06 113 TYR A O 1
ATOM 847 N N . ALA A 1 114 ? 16.858 6.149 -13.819 1.00 97.94 114 ALA A N 1
ATOM 848 C CA . ALA A 1 114 ? 17.237 4.746 -13.732 1.00 97.94 114 ALA A CA 1
ATOM 849 C C . ALA A 1 114 ? 18.682 4.541 -14.198 1.00 97.94 114 ALA A C 1
ATOM 851 O O . ALA A 1 114 ? 19.127 5.158 -15.170 1.00 97.94 114 ALA A O 1
ATOM 852 N N . THR A 1 115 ? 19.397 3.630 -13.543 1.00 98.19 115 THR A N 1
ATOM 853 C CA . THR A 1 115 ? 20.809 3.330 -13.820 1.00 98.19 115 THR A CA 1
ATOM 854 C C . THR A 1 115 ? 20.952 1.946 -14.436 1.00 98.19 115 THR A C 1
ATOM 856 O O . THR A 1 115 ? 20.372 0.983 -13.947 1.00 98.19 115 THR A O 1
ATOM 859 N N . GLY A 1 116 ? 21.741 1.819 -15.498 1.00 98.00 116 GLY A N 1
ATOM 860 C CA . GLY A 1 116 ? 22.041 0.538 -16.124 1.00 98.00 116 GLY A CA 1
ATOM 861 C C . GLY A 1 116 ? 22.836 -0.370 -15.186 1.00 98.00 116 GLY A C 1
ATOM 862 O O . GLY A 1 116 ? 23.877 0.035 -14.665 1.00 98.00 116 GLY A O 1
ATOM 863 N N . ILE A 1 117 ? 22.369 -1.601 -15.004 1.00 98.50 117 ILE A N 1
ATOM 864 C CA . ILE A 1 117 ? 22.999 -2.650 -14.205 1.00 98.50 117 ILE A CA 1
ATOM 865 C C . ILE A 1 117 ? 23.302 -3.840 -15.120 1.00 98.50 117 ILE A C 1
ATOM 867 O O . ILE A 1 117 ? 22.410 -4.379 -15.781 1.00 98.50 117 ILE A O 1
ATOM 871 N N . LEU A 1 118 ? 24.570 -4.248 -15.155 1.00 97.88 118 LEU A N 1
ATOM 872 C CA . LEU A 1 118 ? 25.053 -5.405 -15.899 1.00 97.88 118 LEU A CA 1
ATOM 873 C C . LEU A 1 118 ? 24.983 -6.660 -15.032 1.00 97.88 118 LEU A C 1
ATOM 875 O O . LEU A 1 118 ? 25.853 -6.891 -14.192 1.00 97.88 118 LEU A O 1
ATOM 879 N N . ALA A 1 119 ? 23.946 -7.465 -15.238 1.00 97.75 119 ALA A N 1
ATOM 880 C CA . ALA A 1 119 ? 23.783 -8.778 -14.624 1.00 97.75 119 ALA A CA 1
ATOM 881 C C . ALA A 1 119 ? 22.590 -9.515 -15.239 1.00 97.75 119 ALA A C 1
ATOM 883 O O . ALA A 1 119 ? 21.648 -8.888 -15.717 1.00 97.75 119 ALA A O 1
ATOM 884 N N . ASP A 1 120 ? 22.604 -10.845 -15.153 1.00 98.00 120 ASP A N 1
ATOM 885 C CA . ASP A 1 120 ? 21.445 -11.680 -15.496 1.00 98.00 120 ASP A CA 1
ATOM 886 C C . ASP A 1 120 ? 20.478 -11.855 -14.307 1.00 98.00 120 ASP A C 1
ATOM 888 O O . ASP A 1 120 ? 19.366 -12.352 -14.473 1.00 98.00 120 ASP A O 1
ATOM 892 N N . SER A 1 121 ? 20.889 -11.424 -13.111 1.00 98.06 121 SER A N 1
ATOM 893 C CA . SER A 1 121 ? 20.075 -11.413 -11.896 1.00 98.06 121 SER A CA 1
ATOM 894 C C . SER A 1 121 ? 20.488 -10.274 -10.968 1.00 98.06 121 SER A C 1
ATOM 896 O O . SER A 1 121 ? 21.688 -10.040 -10.795 1.00 98.06 121 SER A O 1
ATOM 898 N N . TRP A 1 122 ? 19.531 -9.621 -10.317 1.00 98.25 122 TRP A N 1
ATOM 899 C CA . TRP A 1 122 ? 19.785 -8.652 -9.246 1.00 98.25 122 TRP A CA 1
ATOM 900 C C . TRP A 1 122 ? 19.329 -9.215 -7.919 1.00 98.25 122 TRP A C 1
ATOM 902 O O . TRP A 1 122 ? 18.226 -9.743 -7.849 1.00 98.25 122 TRP A O 1
ATOM 912 N N . THR A 1 123 ? 20.130 -9.047 -6.870 1.00 98.44 123 THR A N 1
ATOM 913 C CA . THR A 1 123 ? 19.685 -9.303 -5.494 1.00 98.44 123 THR A CA 1
ATOM 914 C C . THR A 1 123 ? 19.625 -7.986 -4.748 1.00 98.44 123 THR A C 1
ATOM 916 O O . THR A 1 123 ? 20.600 -7.231 -4.738 1.00 98.44 123 THR A O 1
ATOM 919 N N . LEU A 1 124 ? 18.476 -7.739 -4.133 1.00 98.56 124 LEU A N 1
ATOM 920 C CA . LEU A 1 124 ? 18.107 -6.518 -3.436 1.00 98.56 124 LEU A CA 1
ATOM 921 C C . LEU A 1 124 ? 17.828 -6.887 -1.977 1.00 98.56 124 LEU A C 1
ATOM 923 O O . LEU A 1 124 ? 17.192 -7.911 -1.723 1.00 98.56 124 LEU A O 1
ATOM 927 N N . THR A 1 125 ? 18.357 -6.122 -1.023 1.00 98.38 125 THR A N 1
ATOM 928 C CA . THR A 1 125 ? 18.281 -6.443 0.413 1.00 98.38 125 THR A CA 1
ATOM 929 C C . THR A 1 125 ? 17.629 -5.332 1.216 1.00 98.38 125 THR A C 1
ATOM 931 O O . THR A 1 125 ? 18.064 -4.187 1.135 1.00 98.38 125 THR A O 1
ATOM 934 N N . GLU A 1 126 ? 16.671 -5.698 2.062 1.00 98.00 126 GLU A N 1
ATOM 935 C CA . GLU A 1 126 ? 16.037 -4.826 3.048 1.00 98.00 126 GLU A CA 1
ATOM 936 C C . GLU A 1 126 ? 16.465 -5.260 4.456 1.00 98.00 126 GLU A C 1
ATOM 938 O O . GLU A 1 126 ? 16.421 -6.446 4.784 1.00 98.00 126 GLU A O 1
ATOM 943 N N . SER A 1 127 ? 16.911 -4.320 5.290 1.00 95.56 127 SER A N 1
ATOM 944 C CA . SER A 1 127 ? 17.500 -4.615 6.610 1.00 95.56 127 SER A CA 1
ATOM 945 C C . SER A 1 127 ? 16.589 -4.317 7.801 1.00 95.56 127 SER A C 1
ATOM 947 O O . SER A 1 127 ? 16.938 -4.665 8.928 1.00 95.56 127 SER A O 1
ATOM 949 N N . GLU A 1 128 ? 15.455 -3.658 7.563 1.00 94.94 128 GLU A N 1
ATOM 950 C CA . GLU A 1 128 ? 14.538 -3.176 8.599 1.00 94.94 128 GLU A CA 1
ATOM 951 C C . GLU A 1 128 ? 13.100 -3.598 8.283 1.00 94.94 128 GLU A C 1
ATOM 953 O O . GLU A 1 128 ? 12.221 -2.769 8.062 1.00 94.94 128 GLU A O 1
ATOM 958 N N . LEU A 1 129 ? 12.858 -4.905 8.188 1.00 97.56 129 LEU A N 1
ATOM 959 C CA . LEU A 1 129 ? 11.520 -5.448 7.949 1.00 97.56 129 LEU A CA 1
ATOM 960 C C . LEU A 1 129 ? 10.600 -5.175 9.144 1.00 97.56 129 LEU A C 1
ATOM 962 O O . LEU A 1 129 ? 11.014 -5.283 10.297 1.00 97.56 129 LEU A O 1
ATOM 966 N N . ALA A 1 130 ? 9.319 -4.943 8.853 1.00 94.25 130 ALA A N 1
ATOM 967 C CA . ALA A 1 130 ? 8.247 -4.700 9.822 1.00 94.25 130 ALA A CA 1
ATOM 968 C C . ALA A 1 130 ? 7.834 -5.952 10.638 1.00 94.25 130 ALA A C 1
ATOM 970 O O . ALA A 1 130 ? 6.648 -6.193 10.876 1.00 94.25 130 ALA A O 1
ATOM 971 N N . VAL A 1 131 ? 8.791 -6.781 11.069 1.00 94.12 131 VAL A N 1
ATOM 972 C CA . VAL A 1 131 ? 8.517 -8.056 11.754 1.00 94.12 131 VAL A CA 1
ATOM 973 C C . VAL A 1 131 ? 7.774 -7.866 13.076 1.00 94.12 131 VAL A C 1
ATOM 975 O O . VAL A 1 131 ? 6.857 -8.633 13.359 1.00 94.12 131 VAL A O 1
ATOM 978 N N . ASP A 1 132 ? 8.078 -6.797 13.815 1.00 90.75 132 ASP A N 1
ATOM 979 C CA . ASP A 1 132 ? 7.479 -6.484 15.121 1.00 90.75 132 ASP A CA 1
ATOM 980 C C . ASP A 1 132 ? 6.203 -5.624 15.050 1.00 90.75 132 ASP A C 1
ATOM 982 O O . ASP A 1 132 ? 5.635 -5.263 16.087 1.00 90.75 132 ASP A O 1
ATOM 986 N N . VAL A 1 133 ? 5.728 -5.306 13.841 1.00 96.56 133 VAL A N 1
ATOM 987 C CA . VAL A 1 133 ? 4.459 -4.601 13.617 1.00 96.56 133 VAL A CA 1
ATOM 988 C C . VAL A 1 133 ? 3.317 -5.622 13.620 1.00 96.56 133 VAL A C 1
ATOM 990 O O . VAL A 1 133 ? 3.117 -6.334 12.640 1.00 96.56 133 VAL A O 1
ATOM 993 N N . GLY A 1 134 ? 2.585 -5.730 14.731 1.00 97.06 134 GLY A N 1
ATOM 994 C CA . GLY A 1 134 ? 1.434 -6.633 14.881 1.00 97.06 134 GLY A CA 1
ATOM 995 C C . GLY A 1 134 ? 0.087 -5.910 14.780 1.00 97.06 134 GLY A C 1
ATOM 996 O O . GLY A 1 134 ? -0.023 -4.891 14.107 1.00 97.06 134 GLY A O 1
ATOM 997 N N . PHE A 1 135 ? -0.943 -6.421 15.470 1.00 98.31 135 PHE A N 1
ATOM 998 C CA . PHE A 1 135 ? -2.254 -5.754 15.598 1.00 98.31 135 PHE A CA 1
ATOM 999 C C . PHE A 1 135 ? -2.236 -4.546 16.550 1.00 98.31 135 PHE A C 1
ATOM 1001 O O . PHE A 1 135 ? -3.046 -3.631 16.409 1.00 98.31 135 PHE A O 1
ATOM 1008 N N . ALA A 1 136 ? -1.325 -4.543 17.526 1.00 98.19 136 ALA A N 1
ATOM 1009 C CA . ALA A 1 136 ? -1.167 -3.448 18.478 1.00 98.19 136 ALA A CA 1
ATOM 1010 C C . ALA A 1 136 ? -0.616 -2.201 17.778 1.00 98.19 136 ALA A C 1
ATOM 1012 O O . ALA A 1 136 ? 0.223 -2.359 16.891 1.00 98.19 136 ALA A O 1
ATOM 1013 N N . PRO A 1 137 ? -1.002 -0.977 18.188 1.00 98.00 137 PRO A N 1
ATOM 1014 C CA . PRO A 1 137 ? -0.330 0.224 17.714 1.00 98.00 137 PRO A CA 1
ATOM 1015 C C . PRO A 1 137 ? 1.185 0.107 17.909 1.00 98.00 137 PRO A C 1
ATOM 1017 O O . PRO A 1 137 ? 1.659 -0.325 18.965 1.00 98.00 137 PRO A O 1
ATOM 1020 N N . TRP A 1 138 ? 1.937 0.485 16.883 1.00 97.25 138 TRP A N 1
ATOM 1021 C CA . TRP A 1 138 ? 3.386 0.356 16.865 1.00 97.25 138 TRP A CA 1
ATOM 1022 C C . TRP A 1 138 ? 4.029 1.734 16.975 1.00 97.25 138 TRP A C 1
ATOM 1024 O O . TRP A 1 138 ? 3.732 2.633 16.189 1.00 97.25 138 TRP A O 1
ATOM 1034 N N . ARG A 1 139 ? 4.883 1.902 17.983 1.00 95.38 139 ARG A N 1
ATOM 1035 C CA . ARG A 1 139 ? 5.616 3.134 18.252 1.00 95.38 139 ARG A CA 1
ATOM 1036 C C . ARG A 1 139 ? 6.994 3.048 17.584 1.00 95.38 139 ARG A C 1
ATOM 1038 O O . ARG A 1 139 ? 7.796 2.217 18.019 1.00 95.38 139 ARG A O 1
ATOM 1045 N N . PRO A 1 140 ? 7.278 3.869 16.559 1.00 94.06 140 PRO A N 1
ATOM 1046 C CA . PRO A 1 140 ? 8.579 3.870 15.896 1.00 94.06 140 PRO A CA 1
ATOM 1047 C C . PRO A 1 140 ? 9.692 4.405 16.807 1.00 94.06 140 PRO A C 1
ATOM 1049 O O . PRO A 1 140 ? 9.455 5.280 17.643 1.00 94.06 140 PRO A O 1
ATOM 1052 N N . ASP A 1 141 ? 10.921 3.929 16.597 1.00 92.62 141 ASP A N 1
ATOM 1053 C CA . ASP A 1 141 ? 12.143 4.569 17.096 1.00 92.62 141 ASP A CA 1
ATOM 1054 C C . ASP A 1 141 ? 12.667 5.555 16.037 1.00 92.62 141 ASP A C 1
ATOM 1056 O O . ASP A 1 141 ? 13.473 5.212 15.161 1.00 92.62 141 ASP A O 1
ATOM 1060 N N . GLY A 1 142 ? 12.119 6.774 16.072 1.00 92.31 142 GLY A N 1
ATOM 1061 C CA . GLY A 1 142 ? 12.386 7.823 15.086 1.00 92.31 142 GLY A CA 1
ATOM 1062 C C . GLY A 1 142 ? 12.006 7.405 13.661 1.00 92.31 142 GLY A C 1
ATOM 1063 O O . GLY A 1 142 ? 10.975 6.780 13.438 1.00 92.31 142 GLY A O 1
ATOM 1064 N N . ASP A 1 143 ? 12.861 7.725 12.689 1.00 94.12 143 ASP A N 1
ATOM 1065 C CA . ASP A 1 143 ? 12.667 7.352 11.280 1.00 94.12 143 ASP A CA 1
ATOM 1066 C C . ASP A 1 143 ? 13.329 6.014 10.913 1.00 94.12 143 ASP A C 1
ATOM 1068 O O . ASP A 1 143 ? 13.506 5.715 9.734 1.00 94.12 143 ASP A O 1
ATOM 1072 N N . SER A 1 144 ? 13.715 5.184 11.887 1.00 91.88 144 SER A N 1
ATOM 1073 C CA . SER A 1 144 ? 14.152 3.816 11.583 1.00 91.88 144 SER A CA 1
ATOM 1074 C C . SER A 1 144 ? 12.951 2.931 11.222 1.00 91.88 144 SER A C 1
ATOM 1076 O O . SER A 1 144 ? 11.797 3.252 11.516 1.00 91.88 144 SER A O 1
ATOM 1078 N N . GLY A 1 145 ? 13.191 1.791 10.578 1.00 91.12 145 GLY A N 1
ATOM 1079 C CA . GLY A 1 145 ? 12.195 0.726 10.437 1.00 91.12 145 GLY A CA 1
ATOM 1080 C C . GLY A 1 145 ? 12.033 -0.129 11.702 1.00 91.12 145 GLY A C 1
ATOM 1081 O O . GLY A 1 145 ? 11.501 -1.234 11.623 1.00 91.12 145 GLY A O 1
ATOM 1082 N N . THR A 1 146 ? 12.510 0.350 12.857 1.00 93.31 146 THR A N 1
ATOM 1083 C CA . THR A 1 146 ? 12.467 -0.341 14.153 1.00 93.31 146 THR A CA 1
ATOM 1084 C C . THR A 1 146 ? 11.579 0.404 15.152 1.00 93.31 146 THR A C 1
ATOM 1086 O O . THR A 1 146 ? 11.278 1.582 14.971 1.00 93.31 146 THR A O 1
ATOM 1089 N N . GLY A 1 147 ? 11.092 -0.297 16.176 1.00 93.75 147 GLY A N 1
ATOM 1090 C CA . GLY A 1 147 ? 10.124 0.243 17.130 1.00 93.75 147 GLY A CA 1
ATOM 1091 C C . GLY A 1 147 ? 9.502 -0.847 17.998 1.00 93.75 147 GLY A C 1
ATOM 1092 O O . GLY A 1 147 ? 9.938 -1.998 17.971 1.00 93.75 147 GLY A O 1
ATOM 1093 N N . GLU A 1 148 ? 8.466 -0.499 18.757 1.00 93.94 148 GLU A N 1
ATOM 1094 C CA . GLU A 1 148 ? 7.809 -1.406 19.701 1.00 93.94 148 GLU A CA 1
ATOM 1095 C C . GLU A 1 148 ? 6.282 -1.435 19.548 1.00 93.94 148 GLU A C 1
ATOM 1097 O O . GLU A 1 148 ? 5.629 -0.415 19.345 1.00 93.94 148 GLU A O 1
ATOM 1102 N N . SER A 1 149 ? 5.688 -2.621 19.688 1.00 95.25 149 SER A N 1
ATOM 1103 C CA . SER A 1 149 ? 4.232 -2.786 19.773 1.00 95.25 149 SER A CA 1
ATOM 1104 C C . SER A 1 149 ? 3.732 -2.449 21.182 1.00 95.25 149 SER A C 1
ATOM 1106 O O . SER A 1 149 ? 4.065 -3.141 22.145 1.00 95.25 149 SER A O 1
ATOM 1108 N N . VAL A 1 150 ? 2.868 -1.444 21.311 1.00 96.31 150 VAL A N 1
ATOM 1109 C CA . VAL A 1 150 ? 2.364 -0.962 22.603 1.00 96.31 150 VAL A CA 1
ATOM 1110 C C . VAL A 1 150 ? 1.067 -1.683 22.976 1.00 96.31 150 VAL A C 1
ATOM 1112 O O . VAL A 1 150 ? 0.045 -1.561 22.307 1.00 96.31 150 VAL A O 1
ATOM 1115 N N . THR A 1 151 ? 1.100 -2.441 24.075 1.00 95.81 151 THR A N 1
ATOM 1116 C CA . THR A 1 151 ? 0.061 -3.432 24.447 1.00 95.81 151 THR A CA 1
ATOM 1117 C C . THR A 1 151 ? -0.595 -3.170 25.807 1.00 95.81 151 THR A C 1
ATOM 1119 O O . THR A 1 151 ? -1.333 -4.001 26.344 1.00 95.81 151 THR A O 1
ATOM 1122 N N . SER A 1 152 ? -0.306 -2.025 26.420 1.00 95.81 152 SER A N 1
ATOM 1123 C CA . SER A 1 152 ? -0.916 -1.586 27.672 1.00 95.81 152 SER A CA 1
ATOM 1124 C C . SER A 1 152 ? -1.128 -0.088 27.652 1.00 95.81 152 SER A C 1
ATOM 1126 O O . SER A 1 152 ? -0.244 0.644 27.221 1.00 95.81 152 SER A O 1
ATOM 1128 N N . LEU A 1 153 ? -2.256 0.350 28.203 1.00 97.38 153 LEU A N 1
ATOM 1129 C CA . LEU A 1 153 ? -2.617 1.752 28.403 1.00 97.38 153 LEU A CA 1
ATOM 1130 C C . LEU A 1 153 ? -2.964 1.987 29.882 1.00 97.38 153 LEU A C 1
ATOM 1132 O O . LEU A 1 153 ? -3.164 1.033 30.641 1.00 97.38 153 LEU A O 1
ATOM 1136 N N . SER A 1 154 ? -3.038 3.245 30.310 1.00 97.56 154 SER A N 1
ATOM 1137 C CA . SER A 1 154 ? -3.452 3.606 31.669 1.00 97.56 154 SER A CA 1
ATOM 1138 C C . SER A 1 154 ? -4.921 3.262 31.927 1.00 97.56 154 SER A C 1
ATOM 1140 O O . SER A 1 154 ? -5.761 3.289 31.028 1.00 97.56 154 SER A O 1
ATOM 1142 N N . SER A 1 155 ? -5.279 3.007 33.187 1.00 97.69 155 SER A N 1
ATOM 1143 C CA . SER A 1 155 ? -6.658 2.662 33.564 1.00 97.69 155 SER A CA 1
ATOM 1144 C C . SER A 1 155 ? -7.692 3.735 33.191 1.00 97.69 155 SER A C 1
ATOM 1146 O O . SER A 1 155 ? -8.853 3.404 32.935 1.00 97.69 155 SER A O 1
ATOM 1148 N N . SER A 1 156 ? -7.291 5.011 33.143 1.00 97.69 156 SER A N 1
ATOM 1149 C CA . SER A 1 156 ? -8.127 6.112 32.648 1.00 97.69 156 SER A CA 1
ATOM 1150 C C . SER A 1 156 ? -8.416 5.967 31.158 1.00 97.69 156 SER A C 1
ATOM 1152 O O . SER A 1 156 ? -9.584 5.967 30.775 1.00 97.69 156 SER A O 1
ATOM 1154 N N . THR A 1 157 ? -7.385 5.753 30.338 1.00 98.44 157 THR A N 1
ATOM 1155 C CA . THR A 1 157 ? -7.536 5.537 28.893 1.00 98.44 157 THR A CA 1
ATOM 1156 C C . THR A 1 157 ? -8.374 4.301 28.609 1.00 98.44 157 THR A C 1
ATOM 1158 O O . THR A 1 157 ? -9.320 4.362 27.832 1.00 98.44 157 THR A O 1
ATOM 1161 N N . GLN A 1 158 ? -8.105 3.196 29.307 1.00 98.62 158 GLN A N 1
ATOM 1162 C CA . GLN A 1 158 ? -8.892 1.968 29.190 1.00 98.62 158 GLN A CA 1
ATOM 1163 C C . GLN A 1 158 ? -10.377 2.197 29.490 1.00 98.62 158 GLN A C 1
ATOM 1165 O O . GLN A 1 158 ? -11.239 1.636 28.820 1.00 98.62 158 GLN A O 1
ATOM 1170 N N . SER A 1 159 ? -10.692 3.030 30.486 1.00 98.44 159 SER A N 1
ATOM 1171 C CA . SER A 1 159 ? -12.081 3.358 30.824 1.00 98.44 159 SER A CA 1
ATOM 1172 C C . SER A 1 159 ? -12.766 4.160 29.721 1.00 98.44 159 SER A C 1
ATOM 1174 O O . SER A 1 159 ? -13.895 3.831 29.370 1.00 98.44 159 SER A O 1
ATOM 1176 N N . MET A 1 160 ? -12.074 5.144 29.137 1.00 98.50 160 MET A N 1
ATOM 1177 C CA . MET A 1 160 ? -12.596 5.912 28.001 1.00 98.50 160 MET A CA 1
ATOM 1178 C C . MET A 1 160 ? -12.794 5.033 26.764 1.00 98.50 160 MET A C 1
ATOM 1180 O O . MET A 1 160 ? -13.843 5.100 26.130 1.00 98.50 160 MET A O 1
ATOM 1184 N N . LEU A 1 161 ? -11.830 4.156 26.460 1.00 98.69 161 LEU A N 1
ATOM 1185 C CA . LEU A 1 161 ? -11.940 3.216 25.345 1.00 98.69 161 LEU A CA 1
ATOM 1186 C C . LEU A 1 161 ? -13.153 2.298 25.492 1.00 98.69 161 LEU A C 1
ATOM 1188 O O . LEU A 1 161 ? -13.883 2.129 24.524 1.00 98.69 161 LEU A O 1
ATOM 1192 N N . ARG A 1 162 ? -13.418 1.750 26.687 1.00 98.75 162 ARG A N 1
ATOM 1193 C CA . ARG A 1 162 ? -14.615 0.922 26.927 1.00 98.75 162 ARG A CA 1
ATOM 1194 C C . ARG A 1 162 ? -15.912 1.682 26.657 1.00 98.75 162 ARG A C 1
ATOM 1196 O O . ARG A 1 162 ? -16.818 1.134 26.037 1.00 98.75 162 ARG A O 1
ATOM 1203 N N . GLU A 1 163 ? -16.010 2.927 27.119 1.00 98.38 163 GLU A N 1
ATOM 1204 C CA . GLU A 1 163 ? -17.210 3.752 26.937 1.00 98.38 163 GLU A CA 1
ATOM 1205 C C . GLU A 1 163 ? -17.458 4.078 25.457 1.00 98.38 163 GLU A C 1
ATOM 1207 O O . GLU A 1 163 ? -18.561 3.864 24.947 1.00 98.38 163 GLU A O 1
ATOM 1212 N N . ILE A 1 164 ? -16.420 4.528 24.749 1.00 98.62 164 ILE A N 1
ATOM 1213 C CA . ILE A 1 164 ? -16.502 4.873 23.325 1.00 98.62 164 ILE A CA 1
ATOM 1214 C C . ILE A 1 164 ? -16.776 3.616 22.489 1.00 98.62 164 ILE A C 1
ATOM 1216 O O . ILE A 1 164 ? -17.704 3.616 21.679 1.00 98.62 164 ILE A O 1
ATOM 1220 N N . ALA A 1 165 ? -16.060 2.516 22.742 1.00 98.75 165 ALA A N 1
ATOM 1221 C CA . ALA A 1 165 ? -16.250 1.252 22.034 1.00 98.75 165 ALA A CA 1
ATOM 1222 C C . ALA A 1 165 ? -17.659 0.688 22.236 1.00 98.75 165 ALA A C 1
ATOM 1224 O O . ALA A 1 165 ? -18.254 0.174 21.292 1.00 98.75 165 ALA A O 1
ATOM 1225 N N . MET A 1 166 ? -18.235 0.815 23.436 1.00 98.50 166 MET A N 1
ATOM 1226 C CA . MET A 1 166 ? -19.621 0.412 23.691 1.00 98.50 166 MET A CA 1
ATOM 1227 C C . MET A 1 166 ? -20.608 1.192 22.818 1.00 98.50 166 MET A C 1
ATOM 1229 O O . MET A 1 166 ? -21.541 0.599 22.274 1.00 98.50 166 MET A O 1
ATOM 1233 N N . SER A 1 167 ? -20.387 2.497 22.650 1.00 98.12 167 SER A N 1
ATOM 1234 C CA . SER A 1 167 ? -21.187 3.330 21.750 1.00 98.12 167 SER A CA 1
ATOM 1235 C C . SER A 1 167 ? -21.003 2.913 20.287 1.00 98.12 167 SER A C 1
ATOM 1237 O O . SER A 1 167 ? -21.986 2.651 19.592 1.00 98.12 167 SER A O 1
ATOM 1239 N N . GLU A 1 168 ? -19.763 2.764 19.813 1.00 98.25 168 GLU A N 1
ATOM 1240 C CA . GLU A 1 168 ? -19.485 2.434 18.409 1.00 98.25 168 GLU A CA 1
ATOM 1241 C C . GLU A 1 168 ? -19.949 1.015 18.030 1.00 98.25 168 GLU A C 1
ATOM 1243 O O . GLU A 1 168 ? -20.570 0.835 16.986 1.00 98.25 168 GLU A O 1
ATOM 1248 N N . LEU A 1 169 ? -19.787 0.017 18.907 1.00 98.31 169 LEU A N 1
ATOM 1249 C CA . LEU A 1 169 ? -20.295 -1.350 18.695 1.00 98.31 169 LEU A CA 1
ATOM 1250 C C . LEU A 1 169 ? -21.830 -1.455 18.793 1.00 98.31 169 LEU A C 1
ATOM 1252 O O . LEU A 1 169 ? -22.415 -2.493 18.451 1.00 98.31 169 LEU A O 1
ATOM 1256 N N . SER A 1 170 ? -22.506 -0.397 19.254 1.00 97.25 170 SER A N 1
ATOM 1257 C CA . SER A 1 170 ? -23.970 -0.296 19.245 1.00 97.25 170 SER A CA 1
ATOM 1258 C C . SER A 1 170 ? -24.538 0.268 17.939 1.00 97.25 170 SER A C 1
ATOM 1260 O O . SER A 1 170 ? -25.748 0.169 17.726 1.00 97.25 170 SER A O 1
ATOM 1262 N N . GLN A 1 171 ? -23.689 0.811 17.057 1.00 97.00 171 GLN A N 1
ATOM 1263 C CA . GLN A 1 171 ? -24.106 1.331 15.755 1.00 97.00 171 GLN A CA 1
ATOM 1264 C C . GLN A 1 171 ? -24.730 0.238 14.874 1.00 97.00 171 GLN A C 1
ATOM 1266 O O . GLN A 1 171 ? -24.577 -0.964 15.112 1.00 97.00 171 GLN A O 1
ATOM 1271 N N . ASN A 1 172 ? -25.445 0.661 13.831 1.00 95.81 172 ASN A N 1
ATOM 1272 C CA . ASN A 1 172 ? -26.042 -0.257 12.874 1.00 95.81 172 ASN A CA 1
ATOM 1273 C C . ASN A 1 172 ? -24.967 -0.788 11.910 1.00 95.81 172 ASN A C 1
ATOM 1275 O O . ASN A 1 172 ? -24.516 -0.066 11.024 1.00 95.81 172 ASN A O 1
ATOM 1279 N N . PHE A 1 173 ? -24.555 -2.045 12.095 1.00 96.31 173 PHE A N 1
ATOM 1280 C CA . PHE A 1 173 ? -23.575 -2.709 11.228 1.00 96.31 173 PHE A CA 1
ATOM 1281 C C . PHE A 1 173 ? -24.131 -2.919 9.814 1.00 96.31 173 PHE A C 1
ATOM 1283 O O . PHE A 1 173 ? -23.401 -2.738 8.848 1.00 96.31 173 PHE A O 1
ATOM 1290 N N . SER A 1 174 ? -25.424 -3.235 9.671 1.00 94.25 174 SER A N 1
ATOM 1291 C CA . SER A 1 174 ? -26.036 -3.466 8.355 1.00 94.25 174 SER A CA 1
ATOM 1292 C C . SER A 1 174 ? -26.045 -2.210 7.491 1.00 94.25 174 SER A C 1
ATOM 1294 O O . SER A 1 174 ? -25.895 -2.308 6.284 1.00 94.25 174 SER A O 1
ATOM 1296 N N . GLU A 1 175 ? -26.212 -1.036 8.099 1.00 95.38 175 GLU A N 1
ATOM 1297 C CA . GLU A 1 175 ? -26.133 0.260 7.409 1.00 95.38 175 GLU A CA 1
ATOM 1298 C C . GLU A 1 175 ? -24.691 0.684 7.098 1.00 95.38 175 GLU A C 1
ATOM 1300 O O . GLU A 1 175 ? -24.467 1.809 6.667 1.00 95.38 175 GLU A O 1
ATOM 1305 N N . GLN A 1 176 ? -23.684 -0.147 7.344 1.00 96.31 176 GLN A N 1
ATOM 1306 C CA . GLN A 1 176 ? -22.290 0.233 7.099 1.00 96.31 176 GLN A CA 1
ATOM 1307 C C . GLN A 1 176 ? -21.516 -0.843 6.344 1.00 96.31 176 GLN A C 1
ATOM 1309 O O . GLN A 1 176 ? -20.693 -0.498 5.510 1.00 96.31 176 GLN A O 1
ATOM 1314 N N . ALA A 1 177 ? -21.801 -2.115 6.623 1.00 96.00 177 ALA A N 1
ATOM 1315 C CA . ALA A 1 177 ? -21.105 -3.287 6.097 1.00 96.00 177 ALA A CA 1
ATOM 1316 C C . ALA A 1 177 ? -21.991 -4.170 5.192 1.00 96.00 177 ALA A C 1
ATOM 1318 O O . ALA A 1 177 ? -21.744 -5.368 5.068 1.00 96.00 177 ALA A O 1
ATOM 1319 N N . ASN A 1 178 ? -23.074 -3.614 4.643 1.00 94.44 178 ASN A N 1
ATOM 1320 C CA . ASN A 1 178 ? -23.928 -4.276 3.655 1.00 94.44 178 ASN A CA 1
ATOM 1321 C C . ASN A 1 178 ? -24.578 -3.247 2.712 1.00 94.44 178 ASN A C 1
ATOM 1323 O O . ASN A 1 178 ? -25.801 -3.133 2.624 1.00 94.44 178 ASN A O 1
ATOM 1327 N N . GLN A 1 179 ? -23.739 -2.437 2.071 1.00 93.19 179 GLN A N 1
ATOM 1328 C CA . GLN A 1 179 ? -24.108 -1.311 1.211 1.00 93.19 179 GLN A CA 1
ATOM 1329 C C . GLN A 1 179 ? -24.119 -1.661 -0.281 1.00 93.19 179 GLN A C 1
ATOM 1331 O O . GLN A 1 179 ? -24.427 -0.804 -1.110 1.00 93.19 179 GLN A O 1
ATOM 1336 N N . GLY A 1 180 ? -23.764 -2.896 -0.645 1.00 91.69 180 GLY A N 1
ATOM 1337 C CA . GLY A 1 180 ? -23.648 -3.296 -2.049 1.00 91.69 180 GLY A CA 1
ATOM 1338 C C . GLY A 1 180 ? -22.406 -2.703 -2.727 1.00 91.69 180 GLY A C 1
ATOM 1339 O O . GLY A 1 180 ? -22.413 -2.473 -3.935 1.00 91.69 180 GLY A O 1
ATOM 1340 N N . SER A 1 181 ? -21.351 -2.442 -1.952 1.00 96.38 181 SER A N 1
ATOM 1341 C CA . SER A 1 181 ? -20.036 -2.011 -2.433 1.00 96.38 181 SER A CA 1
ATOM 1342 C C . SER A 1 181 ? -18.975 -2.695 -1.588 1.00 96.38 181 SER A C 1
ATOM 1344 O O . SER A 1 181 ? -18.913 -2.476 -0.379 1.00 96.38 181 SER A O 1
ATOM 1346 N N . LEU A 1 182 ? -18.116 -3.496 -2.221 1.00 97.75 182 LEU A N 1
ATOM 1347 C CA . LEU A 1 182 ? -17.056 -4.217 -1.518 1.00 97.75 182 LEU A CA 1
ATOM 1348 C C . LEU A 1 182 ? -16.073 -3.234 -0.878 1.00 97.75 182 LEU A C 1
ATOM 1350 O O . LEU A 1 182 ? -15.575 -3.498 0.213 1.00 97.75 182 LEU A O 1
ATOM 1354 N N . TYR A 1 183 ? -15.839 -2.080 -1.513 1.00 98.38 183 TYR A N 1
ATOM 1355 C CA . TYR A 1 183 ? -14.994 -1.029 -0.952 1.00 98.38 183 TYR A CA 1
ATOM 1356 C C . TYR A 1 183 ? -15.534 -0.507 0.386 1.00 98.38 183 TYR A C 1
ATOM 1358 O O . TYR A 1 183 ? -14.844 -0.552 1.408 1.00 98.38 183 TYR A O 1
ATOM 1366 N N . PHE A 1 184 ? -16.783 -0.029 0.403 1.00 98.25 184 PHE A N 1
ATOM 1367 C CA . PHE A 1 184 ? -17.366 0.545 1.617 1.00 98.25 184 PHE A CA 1
ATOM 1368 C C . PHE A 1 184 ? -17.633 -0.515 2.691 1.00 98.25 184 PHE A C 1
ATOM 1370 O O . PHE A 1 184 ? -17.361 -0.259 3.868 1.00 98.25 184 PHE A O 1
ATOM 1377 N N . ASP A 1 185 ? -18.074 -1.711 2.291 1.00 98.44 185 ASP A N 1
ATOM 1378 C CA . ASP A 1 185 ? -18.335 -2.811 3.218 1.00 98.44 185 ASP A CA 1
ATOM 1379 C C . ASP A 1 185 ? -17.041 -3.278 3.898 1.00 98.44 185 ASP A C 1
ATOM 1381 O O . ASP A 1 185 ? -16.983 -3.383 5.127 1.00 98.44 185 ASP A O 1
ATOM 1385 N N . GLY A 1 186 ? -15.962 -3.450 3.124 1.00 98.56 186 GLY A N 1
ATOM 1386 C CA . GLY A 1 186 ? -14.635 -3.774 3.643 1.00 98.56 186 GLY A CA 1
ATOM 1387 C C . GLY A 1 186 ? -14.135 -2.729 4.644 1.00 98.56 186 GLY A C 1
ATOM 1388 O O . GLY A 1 186 ? -13.720 -3.084 5.752 1.00 98.56 186 GLY A O 1
ATOM 1389 N N . LYS A 1 187 ? -14.235 -1.433 4.312 1.00 98.62 187 LYS A N 1
ATOM 1390 C CA . LYS A 1 187 ? -13.834 -0.335 5.215 1.00 98.62 187 LYS A CA 1
ATOM 1391 C C . LYS A 1 187 ? -14.579 -0.370 6.544 1.00 98.62 187 LYS A C 1
ATOM 1393 O O . LYS A 1 187 ? -13.959 -0.227 7.602 1.00 98.62 187 LYS A O 1
ATOM 1398 N N . ALA A 1 188 ? -15.893 -0.575 6.512 1.00 98.75 188 ALA A N 1
ATOM 1399 C CA . ALA A 1 188 ? -16.701 -0.657 7.723 1.00 98.75 188 ALA A CA 1
ATOM 1400 C C . ALA A 1 188 ? -16.348 -1.886 8.574 1.00 98.75 188 ALA A C 1
ATOM 1402 O O . ALA A 1 188 ? -16.215 -1.772 9.795 1.00 98.75 188 ALA A O 1
ATOM 1403 N N . LEU A 1 189 ? -16.153 -3.048 7.948 1.00 98.88 189 LEU A N 1
ATOM 1404 C CA . LEU A 1 189 ? -15.756 -4.275 8.639 1.00 98.88 189 LEU A CA 1
ATOM 1405 C C . LEU A 1 189 ? -14.385 -4.130 9.311 1.00 98.88 189 LEU A C 1
ATOM 1407 O O . LEU A 1 189 ? -14.253 -4.438 10.497 1.00 98.88 189 LEU A O 1
ATOM 1411 N N . ALA A 1 190 ? -13.400 -3.567 8.608 1.00 98.88 190 ALA A N 1
ATOM 1412 C CA . ALA A 1 190 ? -12.071 -3.310 9.157 1.00 98.88 190 ALA A CA 1
ATOM 1413 C C . ALA A 1 190 ? -12.120 -2.318 10.329 1.00 98.88 190 ALA A C 1
ATOM 1415 O O . ALA A 1 190 ? -11.478 -2.539 11.358 1.00 98.88 190 ALA A O 1
ATOM 1416 N N . LYS A 1 191 ? -12.946 -1.268 10.233 1.00 98.81 191 LYS A N 1
ATOM 1417 C CA . LYS A 1 191 ? -13.211 -0.357 11.353 1.00 98.81 191 LYS A CA 1
ATOM 1418 C C . LYS A 1 191 ? -13.721 -1.114 12.579 1.00 98.81 191 LYS A C 1
ATOM 1420 O O . LYS A 1 191 ? -13.142 -0.984 13.656 1.00 98.81 191 LYS A O 1
ATOM 1425 N N . PHE A 1 192 ? -14.774 -1.919 12.443 1.00 98.88 192 PHE A N 1
ATOM 1426 C CA . PHE A 1 192 ? -15.314 -2.681 13.575 1.00 98.88 192 PHE A CA 1
ATOM 1427 C C . PHE A 1 192 ? -14.320 -3.711 14.120 1.00 98.88 192 PHE A C 1
ATOM 1429 O O . PHE A 1 192 ? -14.257 -3.903 15.335 1.00 98.88 192 PHE A O 1
ATOM 1436 N N . ALA A 1 193 ? -13.482 -4.296 13.263 1.00 98.94 193 ALA A N 1
ATOM 1437 C CA . ALA A 1 193 ? -12.383 -5.155 13.681 1.00 98.94 193 ALA A CA 1
ATOM 1438 C C . ALA A 1 193 ? -11.387 -4.413 14.592 1.00 98.94 193 ALA A C 1
ATOM 1440 O O . ALA A 1 193 ? -11.073 -4.910 15.676 1.00 98.94 193 ALA A O 1
ATOM 1441 N N . THR A 1 194 ? -10.962 -3.194 14.229 1.00 98.81 194 THR A N 1
ATOM 1442 C CA . THR A 1 194 ? -10.077 -2.383 15.094 1.00 98.81 194 THR A CA 1
ATOM 1443 C C . THR A 1 194 ? -10.719 -2.041 16.442 1.00 98.81 194 THR A C 1
ATOM 1445 O O . THR A 1 194 ? -10.034 -2.071 17.464 1.00 98.81 194 THR A O 1
ATOM 1448 N N . ILE A 1 195 ? -12.035 -1.788 16.479 1.00 98.88 195 ILE A N 1
ATOM 1449 C CA . ILE A 1 195 ? -12.774 -1.529 17.727 1.00 98.88 195 ILE A CA 1
ATOM 1450 C C . ILE A 1 195 ? -12.793 -2.786 18.608 1.00 98.88 195 ILE A C 1
ATOM 1452 O O . ILE A 1 195 ? -12.499 -2.705 19.801 1.00 98.88 195 ILE A O 1
ATOM 1456 N N . CYS A 1 196 ? -13.098 -3.957 18.035 1.00 98.88 196 CYS A N 1
ATOM 1457 C CA . CYS A 1 196 ? -13.078 -5.235 18.752 1.00 98.88 196 CYS A CA 1
ATOM 1458 C C . CYS A 1 196 ? -11.689 -5.558 19.316 1.00 98.88 196 CYS A C 1
ATOM 1460 O O . CYS A 1 196 ? -11.588 -5.978 20.472 1.00 98.88 196 CYS A O 1
ATOM 1462 N N . TYR A 1 197 ? -10.630 -5.330 18.535 1.00 98.81 197 TYR A N 1
ATOM 1463 C CA . TYR A 1 197 ? -9.252 -5.497 18.991 1.00 98.81 197 TYR A CA 1
ATOM 1464 C C . TYR A 1 197 ? -8.919 -4.536 20.141 1.00 98.81 197 TYR A C 1
ATOM 1466 O O . TYR A 1 197 ? -8.489 -4.970 21.209 1.00 98.81 197 TYR A O 1
ATOM 1474 N N . ALA A 1 198 ? -9.190 -3.237 19.974 1.00 98.81 198 ALA A N 1
ATOM 1475 C CA . ALA A 1 198 ? -8.915 -2.237 21.001 1.00 98.81 198 ALA A CA 1
ATOM 1476 C C . ALA A 1 198 ? -9.681 -2.518 22.305 1.00 98.81 198 ALA A C 1
ATOM 1478 O O . ALA A 1 198 ? -9.108 -2.391 23.387 1.00 98.81 198 ALA A O 1
ATOM 1479 N N . ALA A 1 199 ? -10.945 -2.948 22.222 1.00 98.75 199 ALA A N 1
ATOM 1480 C CA . ALA A 1 199 ? -11.731 -3.342 23.389 1.00 98.75 199 ALA A CA 1
ATOM 1481 C C . ALA A 1 199 ? -11.104 -4.536 24.132 1.00 98.75 199 ALA A C 1
ATOM 1483 O O . ALA A 1 199 ? -11.036 -4.519 25.360 1.00 98.75 199 ALA A O 1
ATOM 1484 N N . ASN A 1 200 ? -10.614 -5.543 23.401 1.00 98.62 200 ASN A N 1
ATOM 1485 C CA . ASN A 1 200 ? -10.009 -6.737 23.991 1.00 98.62 200 ASN A CA 1
ATOM 1486 C C . ASN A 1 200 ? -8.633 -6.446 24.605 1.00 98.62 200 ASN A C 1
ATOM 1488 O O . ASN A 1 200 ? -8.443 -6.591 25.810 1.00 98.62 200 ASN A O 1
ATOM 1492 N N . ASP A 1 201 ? -7.679 -6.025 23.777 1.00 98.12 201 ASP A N 1
ATOM 1493 C CA . ASP A 1 201 ? -6.257 -6.034 24.124 1.00 98.12 201 ASP A CA 1
ATOM 1494 C C . ASP A 1 201 ? -5.792 -4.752 24.809 1.00 98.12 201 ASP A C 1
ATOM 1496 O O . ASP A 1 201 ? -4.895 -4.781 25.657 1.00 98.12 201 ASP A O 1
ATOM 1500 N N . LEU A 1 202 ? -6.409 -3.620 24.464 1.00 98.19 202 LEU A N 1
ATOM 1501 C CA . LEU A 1 202 ? -5.986 -2.313 24.961 1.00 98.19 202 LEU A CA 1
ATOM 1502 C C . LEU A 1 202 ? -6.859 -1.849 26.125 1.00 98.19 202 LEU A C 1
ATOM 1504 O O . LEU A 1 202 ? -6.324 -1.354 27.117 1.00 98.19 202 LEU A O 1
ATOM 1508 N N . ALA A 1 203 ? -8.174 -2.065 26.045 1.00 97.94 203 ALA A N 1
ATOM 1509 C CA . ALA A 1 203 ? -9.141 -1.683 27.070 1.00 97.94 203 ALA A CA 1
ATOM 1510 C C . ALA A 1 203 ? -9.414 -2.777 28.122 1.00 97.94 203 ALA A C 1
ATOM 1512 O O . ALA A 1 203 ? -10.106 -2.493 29.103 1.00 97.94 203 ALA A O 1
ATOM 1513 N N . ASP A 1 204 ? -8.853 -3.982 27.954 1.00 96.38 204 ASP A N 1
ATOM 1514 C CA . ASP A 1 204 ? -8.999 -5.130 28.868 1.00 96.38 204 ASP A CA 1
ATOM 1515 C C . ASP A 1 204 ? -10.476 -5.516 29.116 1.00 96.38 204 ASP A C 1
ATOM 1517 O O . ASP A 1 204 ? -10.883 -5.834 30.233 1.00 96.38 204 ASP A O 1
ATOM 1521 N N . ASP A 1 205 ? -11.308 -5.443 28.068 1.00 98.12 205 ASP A N 1
ATOM 1522 C CA . ASP A 1 205 ? -12.738 -5.773 28.098 1.00 98.12 205 ASP A CA 1
ATOM 1523 C C . ASP A 1 205 ? -13.096 -6.818 27.035 1.00 98.12 205 ASP A C 1
ATOM 1525 O O . ASP A 1 205 ? -13.703 -6.554 25.990 1.00 98.12 205 ASP A O 1
ATOM 1529 N N . MET A 1 206 ? -12.724 -8.060 27.339 1.00 97.75 206 MET A N 1
ATOM 1530 C CA . MET A 1 206 ? -13.033 -9.218 26.503 1.00 97.75 206 MET A CA 1
ATOM 1531 C C . MET A 1 206 ? -14.545 -9.390 26.287 1.00 97.75 206 MET A C 1
ATOM 1533 O O . MET A 1 206 ? -14.965 -9.815 25.215 1.00 97.75 206 MET A O 1
ATOM 1537 N N . ALA A 1 207 ? -15.388 -9.060 27.272 1.00 98.25 207 ALA A N 1
ATOM 1538 C CA . ALA A 1 207 ? -16.835 -9.226 27.141 1.00 98.25 207 ALA A CA 1
ATOM 1539 C C . ALA A 1 207 ? -17.419 -8.256 26.102 1.00 98.25 207 ALA A C 1
ATOM 1541 O O . ALA A 1 207 ? -18.205 -8.670 25.244 1.00 98.25 207 ALA A O 1
ATOM 1542 N N . LEU A 1 208 ? -16.997 -6.989 26.143 1.00 98.25 208 LEU A N 1
ATOM 1543 C CA . LEU A 1 208 ? -17.369 -5.995 25.142 1.00 98.25 208 LEU A CA 1
ATOM 1544 C C . LEU A 1 208 ? -16.863 -6.392 23.753 1.00 98.25 208 LEU A C 1
ATOM 1546 O O . LEU A 1 208 ? -17.652 -6.405 22.805 1.00 98.25 208 LEU A O 1
ATOM 1550 N N . SER A 1 209 ? -15.592 -6.790 23.643 1.00 98.56 209 SER A N 1
ATOM 1551 C CA . SER A 1 209 ? -15.015 -7.250 22.377 1.00 98.56 209 SER A CA 1
ATOM 1552 C C . SER A 1 209 ? -15.806 -8.411 21.772 1.00 98.56 209 SER A C 1
ATOM 1554 O O . SER A 1 209 ? -16.226 -8.325 20.620 1.00 98.56 209 SER A O 1
ATOM 1556 N N . GLN A 1 210 ? -16.113 -9.445 22.563 1.00 98.12 210 GLN A N 1
ATOM 1557 C CA . GLN A 1 210 ? -16.879 -10.607 22.103 1.00 98.12 210 GLN A CA 1
ATOM 1558 C C . GLN A 1 210 ? -18.298 -10.232 21.654 1.00 98.12 210 GLN A C 1
ATOM 1560 O O . GLN A 1 210 ? -18.796 -10.779 20.672 1.00 98.12 210 GLN A O 1
ATOM 1565 N N . SER A 1 211 ? -18.943 -9.260 22.310 1.00 97.12 211 SER A N 1
ATOM 1566 C CA . SER A 1 211 ? -20.260 -8.769 21.881 1.00 97.12 211 SER A CA 1
ATOM 1567 C C . SER A 1 211 ? -20.223 -8.097 20.501 1.00 97.12 211 SER A C 1
ATOM 1569 O O . SER A 1 211 ? -21.122 -8.312 19.686 1.00 97.12 211 SER A O 1
ATOM 1571 N N . GLY A 1 212 ? -19.161 -7.336 20.214 1.00 98.31 212 GLY A N 1
ATOM 1572 C CA . GLY A 1 212 ? -18.913 -6.756 18.897 1.00 98.31 212 GLY A CA 1
ATOM 1573 C C . GLY A 1 212 ? -18.527 -7.814 17.866 1.00 98.31 212 GLY A C 1
ATOM 1574 O O . GLY A 1 212 ? -19.041 -7.805 16.751 1.00 98.31 212 GLY A O 1
ATOM 1575 N N . LEU A 1 213 ? -17.690 -8.775 18.263 1.00 98.62 213 LEU A N 1
ATOM 1576 C CA . LEU A 1 213 ? -17.165 -9.826 17.395 1.00 98.62 213 LEU A CA 1
ATOM 1577 C C . LEU A 1 213 ? -18.271 -10.745 16.865 1.00 98.62 213 LEU A C 1
ATOM 1579 O O . LEU A 1 213 ? -18.187 -11.205 15.731 1.00 98.62 213 LEU A O 1
ATOM 1583 N N . VAL A 1 214 ? -19.329 -10.990 17.647 1.00 98.44 214 VAL A N 1
ATOM 1584 C CA . VAL A 1 214 ? -20.520 -11.717 17.172 1.00 98.44 214 VAL A CA 1
ATOM 1585 C C . VAL A 1 214 ? -21.145 -11.014 15.966 1.00 98.44 214 VAL A C 1
ATOM 1587 O O . VAL A 1 214 ? -21.366 -11.662 14.946 1.00 98.44 214 VAL A O 1
ATOM 1590 N N . LYS A 1 215 ? -21.369 -9.697 16.051 1.00 98.19 215 LYS A N 1
ATOM 1591 C CA . LYS A 1 215 ? -21.918 -8.910 14.936 1.00 98.19 215 LYS A CA 1
ATOM 1592 C C . LYS A 1 215 ? -20.935 -8.839 13.771 1.00 98.19 215 LYS A C 1
ATOM 1594 O O . LYS A 1 215 ? -21.327 -9.031 12.629 1.00 98.19 215 LYS A O 1
ATOM 1599 N N . LEU A 1 216 ? -19.652 -8.604 14.050 1.00 98.75 216 LEU A N 1
ATOM 1600 C CA . LEU A 1 216 ? -18.621 -8.556 13.014 1.00 98.75 216 LEU A CA 1
ATOM 1601 C C . LEU A 1 216 ? -18.600 -9.853 12.195 1.00 98.75 216 LEU A C 1
ATOM 1603 O O . LEU A 1 216 ? -18.628 -9.793 10.971 1.00 98.75 216 LEU A O 1
ATOM 1607 N N . LYS A 1 217 ? -18.625 -11.017 12.860 1.00 98.75 217 LYS A N 1
ATOM 1608 C CA . LYS A 1 217 ? -18.690 -12.327 12.198 1.00 98.75 217 LYS A CA 1
ATOM 1609 C C . LYS A 1 217 ? -19.986 -12.526 11.412 1.00 98.75 217 LYS A C 1
ATOM 1611 O O . LYS A 1 217 ? -19.928 -13.090 10.329 1.00 98.75 217 LYS A O 1
ATOM 1616 N N . GLU A 1 218 ? -21.126 -12.060 11.923 1.00 98.06 218 GLU A N 1
ATOM 1617 C CA . GLU A 1 218 ? -22.415 -12.124 11.217 1.00 98.06 218 GLU A CA 1
ATOM 1618 C C . GLU A 1 218 ? -22.365 -11.383 9.870 1.00 98.06 218 GLU A C 1
ATOM 1620 O O . GLU A 1 218 ? -22.701 -11.963 8.841 1.00 98.06 218 GLU A O 1
ATOM 1625 N N . PHE A 1 219 ? -21.886 -10.135 9.847 1.00 98.06 219 PHE A N 1
ATOM 1626 C CA . PHE A 1 219 ? -21.810 -9.351 8.605 1.00 98.06 219 PHE A CA 1
ATOM 1627 C C . PHE A 1 219 ? -20.657 -9.782 7.693 1.00 98.06 219 PHE A C 1
ATOM 1629 O O . PHE A 1 219 ? -20.796 -9.760 6.470 1.00 98.06 219 PHE A O 1
ATOM 1636 N N . PHE A 1 220 ? -19.541 -10.246 8.259 1.00 98.75 220 PHE A N 1
ATOM 1637 C CA . PHE A 1 220 ? -18.465 -10.850 7.476 1.00 98.75 220 PHE A CA 1
ATOM 1638 C C . PHE A 1 220 ? -18.934 -12.136 6.772 1.00 98.75 220 PHE A C 1
ATOM 1640 O O . PHE A 1 220 ? -18.620 -12.348 5.601 1.00 98.75 220 PHE A O 1
ATOM 1647 N N . ALA A 1 221 ? -19.753 -12.961 7.437 1.00 98.44 221 ALA A N 1
ATOM 1648 C CA . ALA A 1 221 ? -20.287 -14.198 6.865 1.00 98.44 221 ALA A CA 1
ATOM 1649 C C . ALA A 1 221 ? -21.162 -13.962 5.624 1.00 98.44 221 ALA A C 1
ATOM 1651 O O . ALA A 1 221 ? -21.123 -14.782 4.714 1.00 98.44 221 ALA A O 1
ATOM 1652 N N . LEU A 1 222 ? -21.860 -12.822 5.510 1.00 97.88 222 LEU A N 1
ATOM 1653 C CA . LEU A 1 222 ? -22.605 -12.476 4.286 1.00 97.88 222 LEU A CA 1
ATOM 1654 C C . LEU A 1 222 ? -21.710 -12.488 3.036 1.00 97.88 222 LEU A C 1
ATOM 1656 O O . LEU A 1 222 ? -22.160 -12.849 1.950 1.00 97.88 222 LEU A O 1
ATOM 1660 N N . HIS A 1 223 ? -20.438 -12.125 3.191 1.00 98.06 223 HIS A N 1
ATOM 1661 C CA . HIS A 1 223 ? -19.472 -12.066 2.102 1.00 98.06 223 HIS A CA 1
ATOM 1662 C C . HIS A 1 223 ? -18.858 -13.443 1.834 1.00 98.06 223 HIS A C 1
ATOM 1664 O O . HIS A 1 223 ? -18.779 -13.862 0.679 1.00 98.06 223 HIS A O 1
ATOM 1670 N N . VAL A 1 224 ? -18.499 -14.175 2.897 1.00 98.56 224 VAL A N 1
ATOM 1671 C CA . VAL A 1 224 ? -17.985 -15.554 2.803 1.00 98.56 224 VAL A CA 1
ATOM 1672 C C . VAL A 1 224 ? -19.005 -16.493 2.154 1.00 98.56 224 VAL A C 1
ATOM 1674 O O . VAL A 1 224 ? -18.654 -17.303 1.296 1.00 98.56 224 VAL A O 1
ATOM 1677 N N . ASP A 1 225 ? -20.278 -16.353 2.521 1.00 98.31 225 ASP A N 1
ATOM 1678 C CA . ASP A 1 225 ? -21.390 -17.131 1.970 1.00 98.31 225 ASP A CA 1
ATOM 1679 C C . ASP A 1 225 ? -21.888 -16.589 0.623 1.00 98.31 225 ASP A C 1
ATOM 1681 O O . ASP A 1 225 ? -22.802 -17.161 0.023 1.00 98.31 225 ASP A O 1
ATOM 1685 N N . ASN A 1 226 ? -21.281 -15.503 0.134 1.00 97.38 226 ASN A N 1
ATOM 1686 C CA . ASN A 1 226 ? -21.592 -14.858 -1.137 1.00 97.38 226 ASN A CA 1
ATOM 1687 C C . ASN A 1 226 ? -23.074 -14.431 -1.254 1.00 97.38 226 ASN A C 1
ATOM 1689 O O . ASN A 1 226 ? -23.709 -14.612 -2.293 1.00 97.38 226 ASN A O 1
ATOM 1693 N N . GLN A 1 227 ? -23.635 -13.897 -0.163 1.00 96.50 227 GLN A N 1
ATOM 1694 C CA . GLN A 1 227 ? -25.040 -13.484 -0.003 1.00 96.50 227 GLN A CA 1
ATOM 1695 C C . GLN A 1 227 ? -25.258 -11.965 -0.109 1.00 96.50 227 GLN A C 1
ATOM 1697 O O . GLN A 1 227 ? -26.360 -11.480 0.155 1.00 96.50 227 GLN A O 1
ATOM 1702 N N . MET A 1 228 ? -24.222 -11.213 -0.483 1.00 93.81 228 MET A N 1
ATOM 1703 C CA . MET A 1 228 ? -24.314 -9.775 -0.751 1.00 93.81 228 MET A CA 1
ATOM 1704 C C . MET A 1 228 ? -25.242 -9.488 -1.940 1.00 93.81 228 MET A C 1
ATOM 1706 O O . MET A 1 228 ? -25.456 -10.360 -2.783 1.00 93.81 228 MET A O 1
ATOM 1710 N N . GLU A 1 229 ? -25.761 -8.257 -2.046 1.00 93.38 229 GLU A N 1
ATOM 1711 C CA . GLU A 1 229 ? -26.598 -7.838 -3.190 1.00 93.38 229 GLU A CA 1
ATOM 1712 C C . GLU A 1 229 ? -25.907 -8.118 -4.535 1.00 93.38 229 GLU A C 1
ATOM 1714 O O . GLU A 1 229 ? -26.528 -8.633 -5.466 1.00 93.38 229 GLU A O 1
ATOM 1719 N N . TRP A 1 230 ? -24.602 -7.840 -4.593 1.00 96.50 230 TRP A N 1
ATOM 1720 C CA . TRP A 1 230 ? -23.738 -8.113 -5.735 1.00 96.50 230 TRP A CA 1
ATOM 1721 C C . TRP A 1 230 ? -22.691 -9.164 -5.342 1.00 96.50 230 TRP A C 1
ATOM 1723 O O . TRP A 1 230 ? -21.609 -8.804 -4.876 1.00 96.50 230 TRP A O 1
ATOM 1733 N N . PRO A 1 231 ? -22.993 -10.468 -5.484 1.00 96.44 231 PRO A N 1
ATOM 1734 C CA . PRO A 1 231 ? -22.048 -11.526 -5.141 1.00 96.44 231 PRO A CA 1
ATOM 1735 C C . PRO A 1 231 ? -20.789 -11.470 -6.011 1.00 96.44 231 PRO A C 1
ATOM 1737 O O . PRO A 1 231 ? -20.833 -11.010 -7.159 1.00 96.44 231 PRO A O 1
ATOM 1740 N N . LEU A 1 232 ? -19.688 -12.002 -5.482 1.00 97.94 232 LEU A N 1
ATOM 1741 C CA . LEU A 1 232 ? -18.477 -12.271 -6.245 1.00 97.94 232 LEU A CA 1
ATOM 1742 C C . LEU A 1 232 ? -18.716 -13.427 -7.221 1.00 97.94 232 LEU A C 1
ATOM 1744 O O . LEU A 1 232 ? -19.323 -14.449 -6.883 1.00 97.94 232 LEU A O 1
ATOM 1748 N N . VAL A 1 233 ? -18.196 -13.273 -8.432 1.00 97.81 233 VAL A N 1
ATOM 1749 C CA . VAL A 1 233 ? -18.154 -14.299 -9.475 1.00 97.81 233 VAL A CA 1
ATOM 1750 C C . VAL A 1 233 ? -16.725 -14.450 -9.980 1.00 97.81 233 VAL A C 1
ATOM 1752 O O . VAL A 1 233 ? -15.928 -13.519 -9.899 1.00 97.81 233 VAL A O 1
ATOM 1755 N N . TYR A 1 234 ? -16.392 -15.633 -10.489 1.00 98.25 234 TYR A N 1
ATOM 1756 C CA . TYR A 1 234 ? -15.085 -15.890 -11.082 1.00 98.25 234 TYR A CA 1
ATOM 1757 C C . TYR A 1 234 ? -15.124 -15.609 -12.586 1.00 98.25 234 TYR A C 1
ATOM 1759 O O . TYR A 1 234 ? -15.945 -16.179 -13.307 1.00 98.25 234 TYR A O 1
ATOM 1767 N N . ASP A 1 235 ? -14.238 -14.734 -13.049 1.00 97.56 235 ASP A N 1
ATOM 1768 C CA . ASP A 1 235 ? -14.006 -14.465 -14.463 1.00 97.56 235 ASP A CA 1
ATOM 1769 C C . ASP A 1 235 ? -12.935 -15.424 -15.003 1.00 97.56 235 ASP A C 1
ATOM 1771 O O . ASP A 1 235 ? -11.746 -15.317 -14.694 1.00 97.56 235 ASP A O 1
ATOM 1775 N N . GLU A 1 236 ? -13.377 -16.370 -15.833 1.00 96.50 236 GLU A N 1
ATOM 1776 C CA . GLU A 1 236 ? -12.528 -17.382 -16.468 1.00 96.50 236 GLU A CA 1
ATOM 1777 C C . GLU A 1 236 ? -11.633 -16.820 -17.587 1.00 96.50 236 GLU A C 1
ATOM 1779 O O . GLU A 1 236 ? -10.700 -17.501 -18.014 1.00 96.50 236 GLU A O 1
ATOM 1784 N N . LEU A 1 237 ? -11.899 -15.608 -18.093 1.00 95.19 237 LEU A N 1
ATOM 1785 C CA . LEU A 1 237 ? -11.120 -15.015 -19.183 1.00 95.19 237 LEU A CA 1
ATOM 1786 C C . LEU A 1 237 ? -9.817 -14.395 -18.673 1.00 95.19 237 LEU A C 1
ATOM 1788 O O . LEU A 1 237 ? -8.755 -14.637 -19.247 1.00 95.19 237 LEU A O 1
ATOM 1792 N N . TRP A 1 238 ? -9.906 -13.588 -17.616 1.00 95.75 238 TRP A N 1
ATOM 1793 C CA . TRP A 1 238 ? -8.761 -12.889 -17.023 1.00 95.75 238 TRP A CA 1
ATOM 1794 C C . TRP A 1 238 ? -8.240 -13.555 -15.743 1.00 95.75 238 TRP A C 1
ATOM 1796 O O . TRP A 1 238 ? -7.176 -13.176 -15.247 1.00 95.75 238 TRP A O 1
ATOM 1806 N N . GLY A 1 239 ? -8.955 -14.566 -15.240 1.00 96.69 239 GLY A N 1
ATOM 1807 C CA . GLY A 1 239 ? -8.557 -15.399 -14.113 1.00 96.69 239 GLY A CA 1
ATOM 1808 C C . GLY A 1 239 ? -8.569 -14.623 -12.806 1.00 96.69 239 GLY A C 1
ATOM 1809 O O . GLY A 1 239 ? -7.517 -14.224 -12.314 1.00 96.69 239 GLY A O 1
ATOM 1810 N N . GLY A 1 240 ? -9.748 -14.372 -12.241 1.00 97.94 240 GLY A N 1
ATOM 1811 C CA . GLY A 1 240 ? -9.883 -13.680 -10.959 1.00 97.94 240 GLY A CA 1
ATOM 1812 C C . GLY A 1 240 ? -11.321 -13.547 -10.488 1.00 97.94 240 GLY A C 1
ATOM 1813 O O . GLY A 1 240 ? -12.240 -13.916 -11.215 1.00 97.94 240 GLY A O 1
ATOM 1814 N N . VAL A 1 241 ? -11.518 -13.025 -9.280 1.00 98.06 241 VAL A N 1
ATOM 1815 C CA . VAL A 1 241 ? -12.863 -12.777 -8.741 1.00 98.06 241 VAL A CA 1
ATOM 1816 C C . VAL A 1 241 ? -13.252 -11.315 -8.847 1.00 98.06 241 VAL A C 1
ATOM 1818 O O . VAL A 1 241 ? -12.438 -10.433 -8.603 1.00 98.06 241 VAL A O 1
ATOM 1821 N N . VAL A 1 242 ? -14.509 -11.066 -9.197 1.00 98.00 242 VAL A N 1
ATOM 1822 C CA . VAL A 1 242 ? -15.055 -9.724 -9.406 1.00 98.00 242 VAL A CA 1
ATOM 1823 C C . VAL A 1 242 ? -16.492 -9.630 -8.908 1.00 98.00 242 VAL A C 1
ATOM 1825 O O . VAL A 1 242 ? -17.222 -10.623 -8.884 1.00 98.00 242 VAL A O 1
ATOM 1828 N N . SER A 1 243 ? -16.928 -8.427 -8.545 1.00 96.94 243 SER A N 1
ATOM 1829 C CA . SER A 1 243 ? -18.327 -8.128 -8.247 1.00 96.94 243 SER A CA 1
ATOM 1830 C C . SER A 1 243 ? -19.210 -8.354 -9.475 1.00 96.94 243 SER A C 1
ATOM 1832 O O . SER A 1 243 ? -18.943 -7.855 -10.571 1.00 96.94 243 SER A O 1
ATOM 1834 N N . SER A 1 244 ? -20.326 -9.056 -9.287 1.00 97.38 244 SER A N 1
ATOM 1835 C CA . SER A 1 244 ? -21.335 -9.257 -10.335 1.00 97.38 244 SER A CA 1
ATOM 1836 C C . SER A 1 244 ? -22.131 -7.997 -10.697 1.00 97.38 244 SER A C 1
ATOM 1838 O O . SER A 1 244 ? -22.945 -8.035 -11.630 1.00 97.38 244 SER A O 1
ATOM 1840 N N . GLN A 1 245 ? -21.908 -6.878 -9.996 1.00 96.94 245 GLN A N 1
ATOM 1841 C CA . GLN A 1 245 ? -22.649 -5.635 -10.194 1.00 96.94 245 GLN A CA 1
ATOM 1842 C C . GLN A 1 245 ? -22.572 -5.155 -11.646 1.00 96.94 245 GLN A C 1
ATOM 1844 O O . GLN A 1 245 ? -23.611 -4.928 -12.261 1.00 96.94 245 GLN A O 1
ATOM 1849 N N . ALA A 1 246 ? -21.374 -5.091 -12.236 1.00 95.50 246 ALA A N 1
ATOM 1850 C CA . ALA A 1 246 ? -21.203 -4.608 -13.608 1.00 95.50 246 ALA A CA 1
ATOM 1851 C C . ALA A 1 246 ? -21.912 -5.489 -14.650 1.00 95.50 246 ALA A C 1
ATOM 1853 O O . ALA A 1 246 ? -22.454 -4.976 -15.628 1.00 95.50 246 ALA A O 1
ATOM 1854 N N . TYR A 1 247 ? -21.967 -6.809 -14.439 1.00 94.38 247 TYR A N 1
ATOM 1855 C CA . TYR A 1 247 ? -22.691 -7.723 -15.332 1.00 94.38 247 TYR A CA 1
ATOM 1856 C C . TYR A 1 247 ? -24.210 -7.565 -15.223 1.00 94.38 247 TYR A C 1
ATOM 1858 O O . TYR A 1 247 ? -24.931 -7.817 -16.189 1.00 94.38 247 TYR A O 1
ATOM 1866 N N . SER A 1 248 ? -24.690 -7.136 -14.057 1.00 94.12 248 SER A N 1
ATOM 1867 C CA . SER A 1 248 ? -26.112 -6.937 -13.781 1.00 94.12 248 SER A CA 1
ATOM 1868 C C . SER A 1 248 ? -26.608 -5.565 -14.244 1.00 94.12 248 SER A C 1
ATOM 1870 O O . SER A 1 248 ? -27.717 -5.454 -14.768 1.00 94.12 248 SER A O 1
ATOM 1872 N N . THR A 1 249 ? -25.798 -4.518 -14.068 1.00 95.88 249 THR A N 1
ATOM 1873 C CA . THR A 1 249 ? -26.168 -3.123 -14.364 1.00 95.88 249 THR A CA 1
ATOM 1874 C C . THR A 1 249 ? -25.683 -2.643 -15.732 1.00 95.88 249 THR A C 1
ATOM 1876 O O . THR A 1 249 ? -26.255 -1.706 -16.288 1.00 95.88 249 THR A O 1
ATOM 1879 N N . GLY A 1 250 ? -24.644 -3.272 -16.288 1.00 96.00 250 GLY A N 1
ATOM 1880 C CA . GLY A 1 250 ? -23.943 -2.803 -17.483 1.00 96.00 250 GLY A CA 1
ATOM 1881 C C . GLY A 1 250 ? -22.979 -1.638 -17.231 1.00 96.00 250 GLY A C 1
ATOM 1882 O O . GLY A 1 250 ? -22.447 -1.089 -18.195 1.00 96.00 250 GLY A O 1
ATOM 1883 N N . ASP A 1 251 ? -22.753 -1.248 -15.972 1.00 96.50 251 ASP A N 1
ATOM 1884 C CA . ASP A 1 251 ? -21.807 -0.195 -15.601 1.00 96.50 251 ASP A CA 1
ATOM 1885 C C . ASP A 1 251 ? -20.456 -0.796 -15.196 1.00 96.50 251 ASP A C 1
ATOM 1887 O O . ASP A 1 251 ? -20.308 -1.362 -14.115 1.00 96.50 251 ASP A O 1
ATOM 1891 N N . ALA A 1 252 ? -19.458 -0.657 -16.069 1.00 94.88 252 ALA A N 1
ATOM 1892 C CA . ALA A 1 252 ? -18.105 -1.142 -15.812 1.00 94.88 252 ALA A CA 1
ATOM 1893 C C . ALA A 1 252 ? -17.377 -0.371 -14.698 1.00 94.88 252 ALA A C 1
ATOM 1895 O O . ALA A 1 252 ? -16.395 -0.889 -14.185 1.00 94.88 252 ALA A O 1
ATOM 1896 N N . ASN A 1 253 ? -17.843 0.828 -14.322 1.00 95.50 253 ASN A N 1
ATOM 1897 C CA . ASN A 1 253 ? -17.262 1.635 -13.242 1.00 95.50 253 ASN A CA 1
ATOM 1898 C C . ASN A 1 253 ? -17.945 1.392 -11.888 1.00 95.50 253 ASN A C 1
ATOM 1900 O O . ASN A 1 253 ? -17.589 2.031 -10.896 1.00 95.50 253 ASN A O 1
ATOM 1904 N N . ALA A 1 254 ? -18.931 0.491 -11.840 1.00 96.50 254 ALA A N 1
ATOM 1905 C CA . ALA A 1 254 ? -19.588 0.110 -10.602 1.00 96.50 254 ALA A CA 1
ATOM 1906 C C . ALA A 1 254 ? -18.560 -0.414 -9.584 1.00 96.50 254 ALA A C 1
ATOM 1908 O O . ALA A 1 254 ? -17.596 -1.090 -9.957 1.00 96.50 254 ALA A O 1
ATOM 1909 N N . ASP A 1 255 ? -18.750 -0.048 -8.315 1.00 96.25 255 ASP A N 1
ATOM 1910 C CA . ASP A 1 255 ? -17.810 -0.327 -7.220 1.00 96.25 255 ASP A CA 1
ATOM 1911 C C . ASP A 1 255 ? -16.356 0.045 -7.571 1.00 96.25 255 ASP A C 1
ATOM 1913 O O . ASP A 1 255 ? -15.421 -0.732 -7.374 1.00 96.25 255 ASP A O 1
ATOM 1917 N N . PHE A 1 256 ? -16.190 1.240 -8.153 1.00 96.94 256 PHE A N 1
ATOM 1918 C CA . PHE A 1 256 ? -14.906 1.821 -8.573 1.00 96.94 256 PHE A CA 1
ATOM 1919 C C . PHE A 1 256 ? -14.183 1.036 -9.678 1.00 96.94 256 PHE A C 1
ATOM 1921 O O . PHE A 1 256 ? -12.980 1.164 -9.880 1.00 96.94 256 PHE A O 1
ATOM 1928 N N . GLY A 1 257 ? -14.925 0.245 -10.454 1.00 97.12 257 GLY A N 1
ATOM 1929 C CA . GLY A 1 257 ? -14.354 -0.564 -11.525 1.00 97.12 257 GLY A CA 1
ATOM 1930 C C . GLY A 1 257 ? -13.842 -1.921 -11.056 1.00 97.12 257 GLY A C 1
ATOM 1931 O O . GLY A 1 257 ? -12.993 -2.516 -11.719 1.00 97.12 257 GLY A O 1
ATOM 1932 N N . ASN A 1 258 ? -14.376 -2.450 -9.953 1.00 97.56 258 ASN A N 1
ATOM 1933 C CA . ASN A 1 258 ? -14.015 -3.780 -9.466 1.00 97.56 258 ASN A CA 1
ATOM 1934 C C . ASN A 1 258 ? -14.143 -4.849 -10.575 1.00 97.56 258 ASN A C 1
ATOM 1936 O O . ASN A 1 258 ? -13.228 -5.624 -10.814 1.00 97.56 258 ASN A O 1
ATOM 1940 N N . ALA A 1 259 ? -15.211 -4.825 -11.379 1.00 97.06 259 ALA A N 1
ATOM 1941 C CA . ALA A 1 259 ? -15.387 -5.797 -12.466 1.00 97.06 259 ALA A CA 1
ATOM 1942 C C . ALA A 1 259 ? -14.383 -5.693 -13.628 1.00 97.06 259 ALA A C 1
ATOM 1944 O O . ALA A 1 259 ? -14.311 -6.594 -14.463 1.00 97.06 259 ALA A O 1
ATOM 1945 N N . ILE A 1 260 ? -13.615 -4.606 -13.693 1.00 97.12 260 ILE A N 1
ATOM 1946 C CA . ILE A 1 260 ? -12.515 -4.411 -14.645 1.00 97.12 260 ILE A CA 1
ATOM 1947 C C . ILE A 1 260 ? -11.152 -4.441 -13.946 1.00 97.12 260 ILE A C 1
ATOM 1949 O O . ILE A 1 260 ? -10.169 -3.954 -14.506 1.00 97.12 260 ILE A O 1
ATOM 1953 N N . TYR A 1 261 ? -11.090 -5.078 -12.771 1.00 98.06 261 TYR A N 1
ATOM 1954 C CA . TYR A 1 261 ? -9.890 -5.304 -11.968 1.00 98.06 261 TYR A CA 1
ATOM 1955 C C . TYR A 1 261 ? -9.233 -4.039 -11.415 1.00 98.06 261 TYR A C 1
ATOM 1957 O O . TYR A 1 261 ? -8.045 -4.067 -11.089 1.00 98.06 261 TYR A O 1
ATOM 1965 N N . ASN A 1 262 ? -9.984 -2.942 -11.295 1.00 98.19 262 ASN A N 1
ATOM 1966 C CA . ASN A 1 262 ? -9.502 -1.792 -10.544 1.00 98.19 262 ASN A CA 1
ATOM 1967 C C . ASN A 1 262 ? -9.515 -2.114 -9.050 1.00 98.19 262 ASN A C 1
ATOM 1969 O O . ASN A 1 262 ? -10.456 -2.729 -8.546 1.00 98.19 262 ASN A O 1
ATOM 1973 N N . ASP A 1 263 ? -8.484 -1.661 -8.345 1.00 98.06 263 ASP A N 1
ATOM 1974 C CA . ASP A 1 263 ? -8.503 -1.471 -6.894 1.00 98.06 263 ASP A CA 1
ATOM 1975 C C . ASP A 1 263 ? -8.698 -2.745 -6.057 1.00 98.06 263 ASP A C 1
ATOM 1977 O O . ASP A 1 263 ? -8.914 -2.667 -4.854 1.00 98.06 263 ASP A O 1
ATOM 1981 N N . HIS A 1 264 ? -8.537 -3.943 -6.630 1.00 98.69 264 HIS A N 1
ATOM 1982 C CA . HIS A 1 264 ? -8.763 -5.204 -5.905 1.00 98.69 264 HIS A CA 1
ATOM 1983 C C . HIS A 1 264 ? -7.984 -5.296 -4.586 1.00 98.69 264 HIS A C 1
ATOM 1985 O O . HIS A 1 264 ? -8.549 -5.676 -3.567 1.00 98.69 264 HIS A O 1
ATOM 1991 N N . HIS A 1 265 ? -6.710 -4.899 -4.568 1.00 98.75 265 HIS A N 1
ATOM 1992 C CA . HIS A 1 265 ? -5.922 -4.809 -3.335 1.00 98.75 265 HIS A CA 1
ATOM 1993 C C . HIS A 1 265 ? -6.470 -3.802 -2.299 1.00 98.75 265 HIS A C 1
ATOM 1995 O O . HIS A 1 265 ? -6.379 -4.082 -1.105 1.00 98.75 265 HIS A O 1
ATOM 2001 N N . PHE A 1 266 ? -7.095 -2.693 -2.716 1.00 98.50 266 PHE A N 1
ATOM 2002 C CA . PHE A 1 266 ? -7.760 -1.754 -1.807 1.00 98.50 266 PHE A CA 1
ATOM 2003 C C . PHE A 1 266 ? -9.008 -2.401 -1.202 1.00 98.50 266 PHE A C 1
ATOM 2005 O O . PHE A 1 266 ? -9.112 -2.511 0.018 1.00 98.50 266 PHE A O 1
ATOM 2012 N N . HIS A 1 267 ? -9.918 -2.909 -2.041 1.00 98.62 267 HIS A N 1
ATOM 2013 C CA . HIS A 1 267 ? -11.187 -3.500 -1.601 1.00 98.62 267 HIS A CA 1
ATOM 2014 C C . HIS A 1 267 ? -10.949 -4.761 -0.767 1.00 98.62 267 HIS A C 1
ATOM 2016 O O . HIS A 1 267 ? -11.395 -4.862 0.375 1.00 98.62 267 HIS A O 1
ATOM 2022 N N . PHE A 1 268 ? -10.216 -5.730 -1.318 1.00 98.88 268 PHE A N 1
ATOM 2023 C CA . PHE A 1 268 ? -10.018 -7.046 -0.711 1.00 98.88 268 PHE A CA 1
ATOM 2024 C C . PHE A 1 268 ? -9.055 -7.014 0.476 1.00 98.88 268 PHE A C 1
ATOM 2026 O O . PHE A 1 268 ? -9.226 -7.806 1.405 1.00 98.88 268 PHE A O 1
ATOM 2033 N N . GLY A 1 269 ? -8.099 -6.078 0.506 1.00 98.81 269 GLY A N 1
ATOM 2034 C CA . GLY A 1 269 ? -7.184 -5.900 1.635 1.00 98.81 269 GLY A CA 1
ATOM 2035 C C . GLY A 1 269 ? -7.923 -5.681 2.958 1.00 98.81 269 GLY A C 1
ATOM 2036 O O . GLY A 1 269 ? -7.568 -6.285 3.971 1.00 98.81 269 GLY A O 1
ATOM 2037 N N . TYR A 1 270 ? -9.023 -4.920 2.943 1.00 98.94 270 TYR A N 1
ATOM 2038 C CA . TYR A 1 270 ? -9.844 -4.690 4.133 1.00 98.94 270 TYR A CA 1
ATOM 2039 C C . TYR A 1 270 ? -10.511 -5.966 4.665 1.00 98.94 270 TYR A C 1
ATOM 2041 O O . TYR A 1 270 ? -10.571 -6.177 5.882 1.00 98.94 270 TYR A O 1
ATOM 2049 N N . PHE A 1 271 ? -10.977 -6.846 3.776 1.00 98.94 271 PHE A N 1
ATOM 2050 C CA . PHE A 1 271 ? -11.552 -8.137 4.161 1.00 98.94 271 PHE A CA 1
ATOM 2051 C C . PHE A 1 271 ? -10.494 -9.086 4.717 1.00 98.94 271 PHE A C 1
ATOM 2053 O O . PHE A 1 271 ? -10.725 -9.719 5.747 1.00 98.94 271 PHE A O 1
ATOM 2060 N N . VAL A 1 272 ? -9.320 -9.148 4.081 1.00 99.00 272 VAL A N 1
ATOM 2061 C CA . VAL A 1 272 ? -8.193 -9.967 4.550 1.00 99.00 272 VAL A CA 1
ATOM 2062 C C . VAL A 1 272 ? -7.721 -9.496 5.930 1.00 99.00 272 VAL A C 1
ATOM 2064 O O . VAL A 1 272 ? -7.533 -10.317 6.829 1.00 99.00 272 VAL A O 1
ATOM 2067 N N . TYR A 1 273 ? -7.613 -8.182 6.147 1.00 98.94 273 TYR A N 1
ATOM 2068 C CA . TYR A 1 273 ? -7.284 -7.622 7.459 1.00 98.94 273 TYR A CA 1
ATOM 2069 C C . TYR A 1 273 ? -8.356 -7.951 8.508 1.00 98.94 273 TYR A C 1
ATOM 2071 O O . TYR A 1 273 ? -8.033 -8.412 9.604 1.00 98.94 273 TYR A O 1
ATOM 2079 N N . THR A 1 274 ? -9.636 -7.779 8.164 1.00 98.94 274 THR A N 1
ATOM 2080 C CA . THR A 1 274 ? -10.757 -8.120 9.054 1.00 98.94 274 THR A CA 1
ATOM 2081 C C . THR A 1 274 ? -10.704 -9.590 9.471 1.00 98.94 274 THR A C 1
ATOM 2083 O O . THR A 1 274 ? -10.808 -9.893 10.659 1.00 98.94 274 THR A O 1
ATOM 2086 N N . ALA A 1 275 ? -10.489 -10.504 8.520 1.00 98.94 275 ALA A N 1
ATOM 2087 C CA . ALA A 1 275 ? -10.361 -11.932 8.793 1.00 98.94 275 ALA A CA 1
ATOM 2088 C C . ALA A 1 275 ? -9.190 -12.245 9.731 1.00 98.94 275 ALA A C 1
ATOM 2090 O O . ALA A 1 275 ? -9.336 -13.059 10.643 1.00 98.94 275 ALA A O 1
ATOM 2091 N N . ALA A 1 276 ? -8.047 -11.575 9.551 1.00 98.94 276 ALA A N 1
ATOM 2092 C CA . ALA A 1 276 ? -6.894 -11.727 10.433 1.00 98.94 276 ALA A CA 1
ATOM 2093 C C . ALA A 1 276 ? -7.220 -11.325 11.880 1.00 98.94 276 ALA A C 1
ATOM 2095 O O . ALA A 1 276 ? -6.871 -12.050 12.812 1.00 98.94 276 ALA A O 1
ATOM 2096 N N . VAL A 1 277 ? -7.948 -10.220 12.077 1.00 98.94 277 VAL A N 1
ATOM 2097 C CA . VAL A 1 277 ? -8.398 -9.790 13.410 1.00 98.94 277 VAL A CA 1
ATOM 2098 C C . VAL A 1 277 ? -9.421 -10.768 13.999 1.00 98.94 277 VAL A C 1
ATOM 2100 O O . VAL A 1 277 ? -9.313 -11.117 15.175 1.00 98.94 277 VAL A O 1
ATOM 2103 N N . ILE A 1 278 ? -10.386 -11.256 13.207 1.00 98.94 278 ILE A N 1
ATOM 2104 C CA . ILE A 1 278 ? -11.357 -12.264 13.668 1.00 98.94 278 ILE A CA 1
ATOM 2105 C C . ILE A 1 278 ? -10.626 -13.532 14.121 1.00 98.94 278 ILE A C 1
ATOM 2107 O O . ILE A 1 278 ? -10.863 -13.999 15.229 1.00 98.94 278 ILE A O 1
ATOM 2111 N N . ALA A 1 279 ? -9.711 -14.061 13.306 1.00 98.81 279 ALA A N 1
ATOM 2112 C CA . ALA A 1 279 ? -8.941 -15.262 13.626 1.00 98.81 279 ALA A CA 1
ATOM 2113 C C . ALA A 1 279 ? -7.999 -15.075 14.829 1.00 98.81 279 ALA A C 1
ATOM 2115 O O . ALA A 1 279 ? -7.670 -16.046 15.509 1.00 98.81 279 ALA A O 1
ATOM 2116 N N . TYR A 1 280 ? -7.568 -13.844 15.112 1.00 98.69 280 TYR A N 1
ATOM 2117 C CA . TYR A 1 280 ? -6.807 -13.516 16.315 1.00 98.69 280 TYR A CA 1
ATOM 2118 C C . TYR A 1 280 ? -7.686 -13.506 17.578 1.00 98.69 280 TYR A C 1
ATOM 2120 O O . TYR A 1 280 ? -7.317 -14.106 18.588 1.00 98.69 280 TYR A O 1
ATOM 2128 N N . LEU A 1 281 ? -8.859 -12.863 17.521 1.00 98.62 281 LEU A N 1
ATOM 2129 C CA . LEU A 1 281 ? -9.783 -12.738 18.660 1.00 98.62 281 LEU A CA 1
ATOM 2130 C C . LEU A 1 281 ? -10.624 -14.003 18.915 1.00 98.62 281 LEU A C 1
ATOM 2132 O O . LEU A 1 281 ? -11.105 -14.216 20.030 1.00 98.62 281 LEU A O 1
ATOM 2136 N N . ASP A 1 282 ? -10.810 -14.833 17.890 1.00 98.38 282 ASP A N 1
ATOM 2137 C CA . ASP A 1 282 ? -11.496 -16.125 17.925 1.00 98.38 282 ASP A CA 1
ATOM 2138 C C . ASP A 1 282 ? -10.721 -17.162 17.085 1.00 98.38 282 ASP A C 1
ATOM 2140 O O . ASP A 1 282 ? -11.049 -17.403 15.919 1.00 98.38 282 ASP A O 1
ATOM 2144 N N . PRO A 1 283 ? -9.681 -17.800 17.659 1.00 97.50 283 PRO A N 1
ATOM 2145 C CA . PRO A 1 283 ? -8.838 -18.759 16.943 1.00 97.50 283 PRO A CA 1
ATOM 2146 C C . PRO A 1 283 ? -9.560 -19.994 16.401 1.00 97.50 283 PRO A C 1
ATOM 2148 O O . PRO A 1 283 ? -9.007 -20.675 15.540 1.00 97.50 283 PRO A O 1
ATOM 2151 N N . GLU A 1 284 ? -10.770 -20.300 16.876 1.00 97.75 284 GLU A N 1
ATOM 2152 C CA . GLU A 1 284 ? -11.573 -21.397 16.328 1.00 97.75 284 GLU A CA 1
ATOM 2153 C C . GLU A 1 284 ? -12.223 -21.017 14.990 1.00 97.75 284 GLU A C 1
ATOM 2155 O O . GLU A 1 284 ? -12.532 -21.898 14.191 1.00 97.75 284 GLU A O 1
ATOM 2160 N N . TRP A 1 285 ? -12.385 -19.722 14.690 1.00 98.25 285 TRP A N 1
ATOM 2161 C CA . TRP A 1 285 ? -13.009 -19.254 13.447 1.00 98.25 285 TRP A CA 1
ATOM 2162 C C . TRP A 1 285 ? -12.252 -19.711 12.191 1.00 98.25 285 TRP A C 1
ATOM 2164 O O . TRP A 1 285 ? -12.872 -20.085 11.194 1.00 98.25 285 TRP A O 1
ATOM 2174 N N . LYS A 1 286 ? -10.914 -19.756 12.257 1.00 96.12 286 LYS A N 1
ATOM 2175 C CA . LYS A 1 286 ? -10.053 -20.246 11.163 1.00 96.12 286 LYS A CA 1
ATOM 2176 C C . LYS A 1 286 ? -10.039 -21.774 11.014 1.00 96.12 286 LYS A C 1
ATOM 2178 O O . LYS A 1 286 ? -9.401 -22.277 10.097 1.00 96.12 286 LYS A O 1
ATOM 2183 N N . ASN A 1 287 ? -10.707 -22.521 11.898 1.00 97.50 287 ASN A N 1
ATOM 2184 C CA . ASN A 1 287 ? -10.881 -23.968 11.728 1.00 97.50 287 ASN A CA 1
ATOM 2185 C C . ASN A 1 287 ? -12.013 -24.296 10.739 1.00 97.50 287 ASN A C 1
ATOM 2187 O O . ASN A 1 287 ? -12.137 -25.444 10.310 1.00 97.50 287 ASN A O 1
ATOM 2191 N N . ASP A 1 288 ? -12.828 -23.306 10.363 1.00 98.31 288 ASP A N 1
ATOM 2192 C CA . ASP A 1 288 ? -13.770 -23.427 9.258 1.00 98.31 288 ASP A CA 1
ATOM 2193 C C . ASP A 1 288 ? -13.042 -23.224 7.921 1.00 98.31 288 ASP A C 1
ATOM 2195 O O . ASP A 1 288 ? -12.524 -22.145 7.616 1.00 98.31 288 ASP A O 1
ATOM 2199 N N . GLN A 1 289 ? -13.008 -24.281 7.111 1.00 98.25 289 GLN A N 1
ATOM 2200 C CA . GLN A 1 289 ? -12.304 -24.270 5.835 1.00 98.25 289 GLN A CA 1
ATOM 2201 C C . GLN A 1 289 ? -12.928 -23.297 4.827 1.00 98.25 289 GLN A C 1
ATOM 2203 O O . GLN A 1 289 ? -12.191 -22.724 4.032 1.00 98.25 289 GLN A O 1
ATOM 2208 N N . GLN A 1 290 ? -14.246 -23.063 4.863 1.00 98.31 290 GLN A N 1
ATOM 2209 C CA . GLN A 1 290 ? -14.901 -22.131 3.941 1.00 98.31 290 GLN A CA 1
ATOM 2210 C C . GLN A 1 290 ? -14.413 -20.699 4.182 1.00 98.31 290 GLN A C 1
ATOM 2212 O O . GLN A 1 290 ? -14.095 -19.988 3.229 1.00 98.31 290 GLN A O 1
ATOM 2217 N N . ASN A 1 291 ? -14.284 -20.306 5.453 1.00 98.69 291 ASN A N 1
ATOM 2218 C CA . ASN A 1 291 ? -13.730 -19.010 5.839 1.00 98.69 291 ASN A CA 1
ATOM 2219 C C . ASN A 1 291 ? -12.295 -18.849 5.321 1.00 98.69 291 ASN A C 1
ATOM 2221 O O . ASN A 1 291 ? -11.973 -17.859 4.665 1.00 98.69 291 ASN A O 1
ATOM 2225 N N . VAL A 1 292 ? -11.434 -19.839 5.583 1.00 98.75 292 VAL A N 1
ATOM 2226 C CA . VAL A 1 292 ? -10.022 -19.799 5.170 1.00 98.75 292 VAL A CA 1
ATOM 2227 C C . VAL A 1 292 ? -9.877 -19.786 3.649 1.00 98.75 292 VAL A C 1
ATOM 2229 O O . VAL A 1 292 ? -9.088 -19.002 3.121 1.00 98.75 292 VAL A O 1
ATOM 2232 N N . ASP A 1 293 ? -10.642 -20.613 2.938 1.00 98.62 293 ASP A N 1
ATOM 2233 C CA . ASP A 1 293 ? -10.600 -20.696 1.477 1.00 98.62 293 ASP A CA 1
ATOM 2234 C C . ASP A 1 293 ? -11.067 -19.395 0.826 1.00 98.62 293 ASP A C 1
ATOM 2236 O O . ASP A 1 293 ? -10.447 -18.947 -0.138 1.00 98.62 293 ASP A O 1
ATOM 2240 N N . TRP A 1 294 ? -12.110 -18.757 1.366 1.00 98.81 294 TRP A N 1
ATOM 2241 C CA . TRP A 1 294 ? -12.600 -17.477 0.861 1.00 98.81 294 TRP A CA 1
ATOM 2242 C C . TRP A 1 294 ? -11.557 -16.364 1.031 1.00 98.81 294 TRP A C 1
ATOM 2244 O O . TRP A 1 294 ? -11.252 -15.653 0.075 1.00 98.81 294 TRP A O 1
ATOM 2254 N N . VAL A 1 295 ? -10.925 -16.259 2.205 1.00 98.94 295 VAL A N 1
ATOM 2255 C CA . VAL A 1 295 ? -9.881 -15.246 2.448 1.00 98.94 295 VAL A CA 1
ATOM 2256 C C . VAL A 1 295 ? -8.634 -15.522 1.600 1.00 98.94 295 VAL A C 1
ATOM 2258 O O . VAL A 1 295 ? -8.082 -14.609 0.986 1.00 98.94 295 VAL A O 1
ATOM 2261 N N . ASN A 1 296 ? -8.206 -16.783 1.493 1.00 98.81 296 ASN A N 1
ATOM 2262 C CA . ASN A 1 296 ? -7.077 -17.161 0.639 1.00 98.81 296 ASN A CA 1
ATOM 2263 C C . ASN A 1 296 ? -7.367 -16.932 -0.846 1.00 98.81 296 ASN A C 1
ATOM 2265 O O . ASN A 1 296 ? -6.451 -16.609 -1.599 1.00 98.81 296 ASN A O 1
ATOM 2269 N N . MET A 1 297 ? -8.618 -17.085 -1.278 1.00 98.75 297 MET A N 1
ATOM 2270 C CA . MET A 1 297 ? -9.049 -16.750 -2.631 1.00 98.75 297 MET A CA 1
ATOM 2271 C C . MET A 1 297 ? -8.876 -15.249 -2.907 1.00 98.75 297 MET A C 1
ATOM 2273 O O . MET A 1 297 ? -8.294 -14.904 -3.934 1.00 98.75 297 MET A O 1
ATOM 2277 N N . LEU A 1 298 ? -9.242 -14.372 -1.965 1.00 98.88 298 LEU A N 1
ATOM 2278 C CA . LEU A 1 298 ? -8.982 -12.934 -2.089 1.00 98.88 298 LEU A CA 1
ATOM 2279 C C . LEU A 1 298 ? -7.481 -12.616 -2.167 1.00 98.88 298 LEU A C 1
ATOM 2281 O O . LEU A 1 298 ? -7.055 -11.886 -3.058 1.00 98.88 298 LEU A O 1
ATOM 2285 N N . VAL A 1 299 ? -6.659 -13.201 -1.285 1.00 98.81 299 VAL A N 1
ATOM 2286 C CA . VAL A 1 299 ? -5.193 -13.013 -1.312 1.00 98.81 299 VAL A CA 1
ATOM 2287 C C . VAL A 1 299 ? -4.590 -13.501 -2.631 1.00 98.81 299 VAL A C 1
ATOM 2289 O O . VAL A 1 299 ? -3.689 -12.860 -3.175 1.00 98.81 299 VAL A O 1
ATOM 2292 N N . ARG A 1 300 ? -5.075 -14.628 -3.166 1.00 98.44 300 ARG A N 1
ATOM 2293 C CA . ARG A 1 300 ? -4.656 -15.130 -4.480 1.00 98.44 300 ARG A CA 1
ATOM 2294 C C . ARG A 1 300 ? -5.069 -14.173 -5.596 1.00 98.44 300 ARG A C 1
ATOM 2296 O O . ARG A 1 300 ? -4.304 -14.000 -6.536 1.00 98.44 300 ARG A O 1
ATOM 2303 N N . ASP A 1 301 ? -6.206 -13.500 -5.488 1.00 98.69 301 ASP A N 1
ATOM 2304 C CA . ASP A 1 301 ? -6.623 -12.576 -6.535 1.00 98.69 301 ASP A CA 1
ATOM 2305 C C . ASP A 1 301 ? -5.672 -11.380 -6.705 1.00 98.69 301 ASP A C 1
ATOM 2307 O O . ASP A 1 301 ? -5.198 -11.148 -7.818 1.00 98.69 301 ASP A O 1
ATOM 2311 N N . TYR A 1 302 ? -5.344 -10.658 -5.627 1.00 98.50 302 TYR A N 1
ATOM 2312 C CA . TYR A 1 302 ? -4.529 -9.439 -5.742 1.00 98.50 302 TYR A CA 1
ATOM 2313 C C . TYR A 1 302 ? -3.017 -9.670 -5.554 1.00 98.50 302 TYR A C 1
ATOM 2315 O O . TYR A 1 302 ? -2.203 -8.879 -6.038 1.00 98.50 302 TYR A O 1
ATOM 2323 N N . ALA A 1 303 ? -2.614 -10.762 -4.887 1.00 97.69 303 ALA A N 1
ATOM 2324 C CA . ALA A 1 303 ? -1.226 -11.008 -4.479 1.00 97.69 303 ALA A CA 1
ATOM 2325 C C . ALA A 1 303 ? -0.787 -12.488 -4.526 1.00 97.69 303 ALA A C 1
ATOM 2327 O O . ALA A 1 303 ? 0.056 -12.914 -3.724 1.00 97.69 303 ALA A O 1
ATOM 2328 N N . ASN A 1 304 ? -1.300 -13.290 -5.470 1.00 97.62 304 ASN A N 1
ATOM 2329 C CA . ASN A 1 304 ? -0.841 -14.673 -5.660 1.00 97.62 304 ASN A CA 1
ATOM 2330 C C . ASN A 1 304 ? 0.687 -14.747 -5.862 1.00 97.62 304 ASN A C 1
ATOM 2332 O O . ASN A 1 304 ? 1.272 -14.005 -6.652 1.00 97.62 304 ASN A O 1
ATOM 2336 N N . SER A 1 305 ? 1.354 -15.651 -5.143 1.00 94.75 305 SER A N 1
ATOM 2337 C CA . SER A 1 305 ? 2.805 -15.876 -5.220 1.00 94.75 305 SER A CA 1
ATOM 2338 C C . SER A 1 305 ? 3.194 -17.148 -5.976 1.00 94.75 305 SER A C 1
ATOM 2340 O O . SER A 1 305 ? 4.366 -17.521 -5.968 1.00 94.75 305 SER A O 1
ATOM 2342 N N . ILE A 1 306 ? 2.225 -17.842 -6.574 1.00 94.38 306 ILE A N 1
ATOM 2343 C CA . ILE A 1 306 ? 2.413 -19.119 -7.261 1.00 94.38 306 ILE A CA 1
ATOM 2344 C C . ILE A 1 306 ? 2.318 -18.885 -8.779 1.00 94.38 306 ILE A C 1
ATOM 2346 O O . ILE A 1 306 ? 1.230 -18.602 -9.280 1.00 94.38 306 ILE A O 1
ATOM 2350 N N . PRO A 1 307 ? 3.436 -18.964 -9.527 1.00 90.12 307 PRO A N 1
ATOM 2351 C CA . PRO A 1 307 ? 3.482 -18.587 -10.944 1.00 90.12 307 PRO A CA 1
ATOM 2352 C C . PRO A 1 307 ? 2.689 -19.513 -11.876 1.00 90.12 307 PRO A C 1
ATOM 2354 O O . PRO A 1 307 ? 2.348 -19.110 -12.983 1.00 90.12 307 PRO A O 1
ATOM 2357 N N . ASP A 1 308 ? 2.428 -20.748 -11.456 1.00 92.94 308 ASP A N 1
ATOM 2358 C CA . ASP A 1 308 ? 1.714 -21.784 -12.204 1.00 92.94 308 ASP A CA 1
ATOM 2359 C C . ASP A 1 308 ? 0.323 -22.094 -11.624 1.00 92.94 308 ASP A C 1
ATOM 2361 O O . ASP A 1 308 ? -0.250 -23.147 -11.908 1.00 92.94 308 ASP A O 1
ATOM 2365 N N . ASP A 1 309 ? -0.240 -21.175 -10.831 1.00 96.44 309 ASP A N 1
ATOM 2366 C CA . ASP A 1 309 ? -1.633 -21.253 -10.386 1.00 96.44 309 ASP A CA 1
ATOM 2367 C C . ASP A 1 309 ? -2.575 -21.182 -11.608 1.00 96.44 309 ASP A C 1
ATOM 2369 O O . ASP A 1 309 ? -2.545 -20.195 -12.347 1.00 96.44 309 ASP A O 1
ATOM 2373 N N . PRO A 1 310 ? -3.424 -22.200 -11.854 1.00 96.12 310 PRO A N 1
ATOM 2374 C CA . PRO A 1 310 ? -4.307 -22.207 -13.016 1.00 96.12 310 PRO A CA 1
ATOM 2375 C C . PRO A 1 310 ? -5.504 -21.254 -12.879 1.00 96.12 310 PRO A C 1
ATOM 2377 O O . PRO A 1 310 ? -6.246 -21.102 -13.847 1.00 96.12 310 PRO A O 1
ATOM 2380 N N . TYR A 1 311 ? -5.717 -20.651 -11.703 1.00 97.50 311 TYR A N 1
ATOM 2381 C CA . TYR A 1 311 ? -6.881 -19.814 -11.413 1.00 97.50 311 TYR A CA 1
ATOM 2382 C C . TYR A 1 311 ? -6.561 -18.321 -11.283 1.00 97.50 311 TYR A C 1
ATOM 2384 O O . TYR A 1 311 ? -7.428 -17.499 -11.578 1.00 97.50 311 TYR A O 1
ATOM 2392 N N . PHE A 1 312 ? -5.361 -17.950 -10.834 1.00 98.25 312 PHE A N 1
ATOM 2393 C CA . PHE A 1 312 ? -5.020 -16.551 -10.561 1.00 98.25 312 PHE A CA 1
ATOM 2394 C C . PHE A 1 312 ? -3.642 -16.188 -11.119 1.00 98.25 312 PHE A C 1
ATOM 2396 O O . PHE A 1 312 ? -2.688 -16.942 -10.912 1.00 98.25 312 PHE A O 1
ATOM 2403 N N . PRO A 1 313 ? -3.480 -15.024 -11.774 1.00 96.31 313 PRO A N 1
ATOM 2404 C CA . PRO A 1 313 ? -2.174 -14.563 -12.218 1.00 96.31 313 PRO A CA 1
ATOM 2405 C C . PRO A 1 313 ? -1.265 -14.278 -11.022 1.00 96.31 313 PRO A C 1
ATOM 2407 O O . PRO A 1 313 ? -1.718 -13.900 -9.945 1.00 96.31 313 PRO A O 1
ATOM 2410 N N . MET A 1 314 ? 0.042 -14.435 -11.216 1.00 94.69 314 MET A N 1
ATOM 2411 C CA . MET A 1 314 ? 1.025 -14.063 -10.202 1.00 94.69 314 MET A CA 1
ATOM 2412 C C . MET A 1 314 ? 1.006 -12.544 -9.982 1.00 94.69 314 MET A C 1
ATOM 2414 O O . MET A 1 314 ? 1.190 -11.796 -10.936 1.00 94.69 314 MET A O 1
ATOM 2418 N N . GLN A 1 315 ? 0.839 -12.119 -8.725 1.00 95.00 315 GLN A N 1
ATOM 2419 C CA . GLN A 1 315 ? 0.967 -10.731 -8.261 1.00 95.00 315 GLN A CA 1
ATOM 2420 C C . GLN A 1 315 ? 0.198 -9.720 -9.136 1.00 95.00 315 GLN A C 1
ATOM 2422 O O . GLN A 1 315 ? 0.803 -8.864 -9.775 1.00 95.00 315 GLN A O 1
ATOM 2427 N N . ARG A 1 316 ? -1.140 -9.824 -9.185 1.00 97.44 316 ARG A N 1
ATOM 2428 C CA . ARG A 1 316 ? -1.983 -8.967 -10.042 1.00 97.44 316 ARG A CA 1
ATOM 2429 C C . ARG A 1 316 ? -1.707 -7.473 -9.841 1.00 97.44 316 ARG A C 1
ATOM 2431 O O . ARG A 1 316 ? -1.599 -6.748 -10.829 1.00 97.44 316 ARG A O 1
ATOM 2438 N N . ASN A 1 317 ? -1.625 -7.036 -8.583 1.00 98.31 317 ASN A N 1
ATOM 2439 C CA . ASN A 1 317 ? -1.464 -5.625 -8.237 1.00 98.31 317 ASN A CA 1
ATOM 2440 C C . ASN A 1 317 ? -0.009 -5.268 -7.913 1.00 98.31 317 ASN A C 1
ATOM 2442 O O . ASN A 1 317 ? 0.513 -4.325 -8.503 1.00 98.31 317 ASN A O 1
ATOM 2446 N N . PHE A 1 318 ? 0.649 -6.010 -7.014 1.00 98.38 318 PHE A N 1
ATOM 2447 C CA . PHE A 1 318 ? 1.988 -5.661 -6.529 1.00 98.38 318 PHE A CA 1
ATOM 2448 C C . PHE A 1 318 ? 3.082 -5.893 -7.579 1.00 98.38 318 PHE A C 1
ATOM 2450 O O . PHE A 1 318 ? 3.330 -7.024 -8.001 1.00 98.38 318 PHE A O 1
ATOM 2457 N N . ASP A 1 319 ? 3.804 -4.838 -7.951 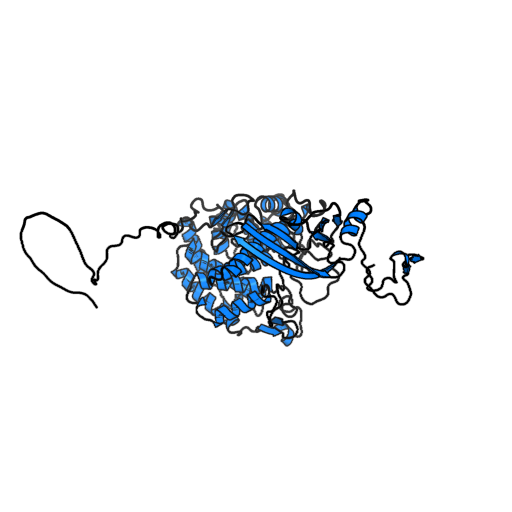1.00 97.88 319 ASP A N 1
ATOM 2458 C CA . ASP A 1 319 ? 4.881 -4.908 -8.932 1.00 97.88 319 ASP A CA 1
ATOM 2459 C C . ASP A 1 319 ? 6.252 -4.836 -8.242 1.00 97.88 319 ASP A C 1
ATOM 2461 O O . ASP A 1 319 ? 6.695 -3.785 -7.781 1.00 97.88 319 ASP A O 1
ATOM 2465 N N . TRP A 1 320 ? 6.960 -5.968 -8.212 1.00 97.88 320 TRP A N 1
ATOM 2466 C CA . TRP A 1 320 ? 8.275 -6.103 -7.572 1.00 97.88 320 TRP A CA 1
ATOM 2467 C C . TRP A 1 320 ? 9.392 -5.267 -8.204 1.00 97.88 320 TRP A C 1
ATOM 2469 O O . TRP A 1 320 ? 10.435 -5.104 -7.579 1.00 97.88 320 TRP A O 1
ATOM 2479 N N . TYR A 1 321 ? 9.216 -4.772 -9.429 1.00 98.00 321 TYR A N 1
ATOM 2480 C CA . TYR A 1 321 ? 10.172 -3.868 -10.060 1.00 98.00 321 TYR A CA 1
ATOM 2481 C C . TYR A 1 321 ? 9.839 -2.403 -9.761 1.00 98.00 321 TYR A C 1
ATOM 2483 O O . TYR A 1 321 ? 10.737 -1.573 -9.667 1.00 98.00 321 TYR A O 1
ATOM 2491 N N . HIS A 1 322 ? 8.561 -2.050 -9.633 1.00 98.19 322 HIS A N 1
ATOM 2492 C CA . HIS A 1 322 ? 8.164 -0.696 -9.237 1.00 98.19 322 HIS A CA 1
ATOM 2493 C C . HIS A 1 322 ? 8.201 -0.482 -7.718 1.00 98.19 322 HIS A C 1
ATOM 2495 O O . HIS A 1 322 ? 8.296 0.661 -7.267 1.00 98.19 322 HIS A O 1
ATOM 2501 N N . GLY A 1 323 ? 8.164 -1.570 -6.950 1.00 98.31 323 GLY A N 1
ATOM 2502 C CA . GLY A 1 323 ? 8.203 -1.583 -5.493 1.00 98.31 323 GLY A CA 1
ATOM 2503 C C . GLY A 1 323 ? 6.889 -1.161 -4.833 1.00 98.31 323 GLY A C 1
ATOM 2504 O O . GLY A 1 323 ? 6.869 -0.926 -3.628 1.00 98.31 323 GLY A O 1
ATOM 2505 N N . HIS A 1 324 ? 5.814 -1.027 -5.606 1.00 98.69 324 HIS A N 1
ATOM 2506 C CA . HIS A 1 324 ? 4.471 -0.657 -5.163 1.00 98.69 324 HIS A CA 1
ATOM 2507 C C . HIS A 1 324 ? 3.437 -1.320 -6.085 1.00 98.69 324 HIS A C 1
ATOM 2509 O O . HIS A 1 324 ? 3.807 -1.916 -7.103 1.00 98.69 324 HIS A O 1
ATOM 2515 N N . SER A 1 325 ? 2.152 -1.237 -5.747 1.00 98.69 325 SER A N 1
ATOM 2516 C CA . SER A 1 325 ? 1.101 -1.814 -6.589 1.00 98.69 325 SER A CA 1
ATOM 2517 C C . SER A 1 325 ? 0.698 -0.919 -7.766 1.00 98.69 325 SER A C 1
ATOM 2519 O O . SER A 1 325 ? 1.085 0.244 -7.878 1.00 98.69 325 SER A O 1
ATOM 2521 N N . TRP A 1 326 ? -0.077 -1.476 -8.689 1.00 98.44 326 TRP A N 1
ATOM 2522 C CA . TRP A 1 326 ? -0.893 -0.704 -9.619 1.00 98.44 326 TRP A CA 1
ATOM 2523 C C . TRP A 1 326 ? -2.365 -0.962 -9.321 1.00 98.44 326 TRP A C 1
ATOM 2525 O O . TRP A 1 326 ? -2.779 -2.115 -9.152 1.00 98.44 326 TRP A O 1
ATOM 2535 N N . ALA A 1 327 ? -3.143 0.114 -9.263 1.00 98.06 327 ALA A N 1
ATOM 2536 C CA . ALA A 1 327 ? -4.553 0.078 -8.918 1.00 98.06 327 ALA A CA 1
ATOM 2537 C C . ALA A 1 327 ? -5.426 -0.122 -10.160 1.00 98.06 327 ALA A C 1
ATOM 2539 O O . ALA A 1 327 ? -6.317 -0.966 -10.158 1.00 98.06 327 ALA A O 1
ATOM 2540 N N . HIS A 1 328 ? -5.095 0.571 -11.251 1.00 96.25 328 HIS A N 1
ATOM 2541 C CA . HIS A 1 328 ? -5.844 0.513 -12.504 1.00 96.25 328 HIS A CA 1
ATOM 2542 C C . HIS A 1 328 ? -5.697 -0.834 -13.232 1.00 96.25 328 HIS A C 1
ATOM 2544 O O . HIS A 1 328 ? -4.587 -1.319 -13.486 1.00 96.25 328 HIS A O 1
ATOM 2550 N N . GLY A 1 329 ? -6.837 -1.427 -13.588 1.00 95.31 329 GLY A N 1
ATOM 2551 C CA . GLY A 1 329 ? -6.962 -2.763 -14.160 1.00 95.31 329 GLY A CA 1
ATOM 2552 C C . GLY A 1 329 ? -6.915 -2.800 -15.690 1.00 95.31 329 GLY A C 1
ATOM 2553 O O . GLY A 1 329 ? -5.927 -2.423 -16.320 1.00 95.31 329 GLY A O 1
ATOM 2554 N N . LEU A 1 330 ? -7.968 -3.339 -16.310 1.00 92.94 330 LEU A N 1
ATOM 2555 C CA . LEU A 1 330 ? -7.963 -3.757 -17.721 1.00 92.94 330 LEU A CA 1
ATOM 2556 C C . LEU A 1 330 ? -8.114 -2.628 -18.747 1.00 92.94 330 LEU A C 1
ATOM 2558 O O . LEU A 1 330 ? -7.923 -2.862 -19.943 1.00 92.94 330 LEU A O 1
ATOM 2562 N N . THR A 1 331 ? -8.523 -1.429 -18.333 1.00 89.06 331 THR A N 1
ATOM 2563 C CA . THR A 1 331 ? -8.845 -0.369 -19.295 1.00 89.06 331 THR A CA 1
ATOM 2564 C C . THR A 1 331 ? -7.601 0.397 -19.729 1.00 89.06 331 THR A C 1
ATOM 2566 O O . THR A 1 331 ? -6.726 0.716 -18.931 1.00 89.06 331 THR A O 1
ATOM 2569 N N . GLN A 1 332 ? -7.520 0.697 -21.027 1.00 88.00 332 GLN A N 1
ATOM 2570 C CA . GLN A 1 332 ? -6.424 1.486 -21.575 1.00 88.00 332 GLN A CA 1
ATOM 2571 C C . GLN A 1 332 ? -6.594 2.960 -21.200 1.00 88.00 332 GLN A C 1
ATOM 2573 O O . GLN A 1 332 ? -7.632 3.561 -21.475 1.00 88.00 332 GLN A O 1
ATOM 2578 N N . VAL A 1 333 ? -5.532 3.542 -20.656 1.00 88.56 333 VAL A N 1
ATOM 2579 C CA . VAL A 1 333 ? -5.413 4.964 -20.328 1.00 88.56 333 VAL A CA 1
ATOM 2580 C C . VAL A 1 333 ? -4.142 5.525 -20.969 1.00 88.56 333 VAL A C 1
ATOM 2582 O O . VAL A 1 333 ? -3.128 4.831 -21.060 1.00 88.56 333 VAL A O 1
ATOM 2585 N N . ASP A 1 334 ? -4.203 6.764 -21.461 1.00 93.00 334 ASP A N 1
ATOM 2586 C CA . ASP A 1 334 ? -3.113 7.379 -22.241 1.00 93.00 334 ASP A CA 1
ATOM 2587 C C . ASP A 1 334 ? -1.816 7.538 -21.430 1.00 93.00 334 ASP A C 1
ATOM 2589 O O . ASP A 1 334 ? -0.714 7.457 -21.980 1.00 93.00 334 ASP A O 1
ATOM 2593 N N . ASP A 1 335 ? -1.950 7.723 -20.117 1.00 95.81 335 ASP A N 1
ATOM 2594 C CA . ASP A 1 335 ? -0.835 7.888 -19.186 1.00 95.81 335 ASP A CA 1
ATOM 2595 C C . ASP A 1 335 ? -0.329 6.557 -18.590 1.00 95.81 335 ASP A C 1
ATOM 2597 O O . ASP A 1 335 ? 0.573 6.566 -17.751 1.00 95.81 335 ASP A O 1
ATOM 2601 N N . GLY A 1 336 ? -0.855 5.415 -19.050 1.00 95.12 336 GLY A N 1
ATOM 2602 C CA . GLY A 1 336 ? -0.564 4.089 -18.492 1.00 95.12 336 GLY A CA 1
ATOM 2603 C C . GLY A 1 336 ? -1.207 3.868 -17.120 1.00 95.12 336 GLY A C 1
ATOM 2604 O O . GLY A 1 336 ? -1.995 4.696 -16.667 1.00 95.12 336 GLY A O 1
ATOM 2605 N N . LYS A 1 337 ? -0.906 2.737 -16.474 1.00 95.88 337 LYS A N 1
ATOM 2606 C CA . LYS A 1 337 ? -1.517 2.369 -15.184 1.00 95.88 337 LYS A CA 1
ATOM 2607 C C . LYS A 1 337 ? -1.279 3.437 -14.120 1.00 95.88 337 LYS A C 1
ATOM 2609 O O . LYS A 1 337 ? -0.235 4.091 -14.131 1.00 95.88 337 LYS A O 1
ATOM 2614 N N . ASP A 1 338 ? -2.201 3.545 -13.170 1.00 97.44 338 ASP A N 1
ATOM 2615 C CA . ASP A 1 338 ? -2.057 4.424 -12.015 1.00 97.44 338 ASP A CA 1
ATOM 2616 C C . ASP A 1 338 ? -2.298 3.753 -10.669 1.00 97.44 338 ASP A C 1
ATOM 2618 O O . ASP A 1 338 ? -2.804 2.631 -10.570 1.00 97.44 338 ASP A O 1
ATOM 2622 N N . GLN A 1 339 ? -1.848 4.458 -9.636 1.00 97.88 339 GLN A N 1
ATOM 2623 C CA . GLN A 1 339 ? -2.137 4.202 -8.239 1.00 97.88 339 GLN A CA 1
ATOM 2624 C C . GLN A 1 339 ? -2.271 5.546 -7.509 1.00 97.88 339 GLN A C 1
ATOM 2626 O O . GLN A 1 339 ? -1.403 6.419 -7.594 1.00 97.88 339 GLN A O 1
ATOM 2631 N N . GLU A 1 340 ? -3.379 5.692 -6.785 1.00 95.56 340 GLU A N 1
ATOM 2632 C CA . GLU A 1 340 ? -3.712 6.871 -5.983 1.00 95.56 340 GLU A CA 1
ATOM 2633 C C . GLU A 1 340 ? -3.355 6.621 -4.505 1.00 95.56 340 GLU A C 1
ATOM 2635 O O . GLU A 1 340 ? -2.354 7.123 -3.992 1.00 95.56 340 GLU A O 1
ATOM 2640 N N . SER A 1 341 ? -4.132 5.773 -3.829 1.00 98.19 341 SER A N 1
ATOM 2641 C CA . SER A 1 341 ? -4.064 5.552 -2.380 1.00 98.19 341 SER A CA 1
ATOM 2642 C C . SER A 1 341 ? -2.884 4.664 -1.962 1.00 98.19 341 SER A C 1
ATOM 2644 O O . SER A 1 341 ? -2.994 3.449 -1.781 1.00 98.19 341 SER A O 1
ATOM 2646 N N . SER A 1 342 ? -1.708 5.271 -1.776 1.00 98.50 342 SER A N 1
ATOM 2647 C CA . SER A 1 342 ? -0.509 4.541 -1.328 1.00 98.50 342 SER A CA 1
ATOM 2648 C C . SER A 1 342 ? -0.655 3.930 0.077 1.00 98.50 342 SER A C 1
ATOM 2650 O O . SER A 1 342 ? 0.030 2.964 0.419 1.00 98.50 342 SER A O 1
ATOM 2652 N N . SER A 1 343 ? -1.527 4.480 0.925 1.00 98.75 343 SER A N 1
ATOM 2653 C CA . SER A 1 343 ? -1.801 3.922 2.253 1.00 98.75 343 SER A CA 1
ATOM 2654 C C . SER A 1 343 ? -2.725 2.705 2.203 1.00 98.75 343 SER A C 1
ATOM 2656 O O . SER A 1 343 ? -2.513 1.777 2.984 1.00 98.75 343 SER A O 1
ATOM 2658 N N . GLU A 1 344 ? -3.673 2.628 1.264 1.00 98.88 344 GLU A N 1
ATOM 2659 C CA . GLU A 1 344 ? -4.436 1.392 1.036 1.00 98.88 344 GLU A CA 1
ATOM 2660 C C . GLU A 1 344 ? -3.574 0.305 0.368 1.00 98.88 344 GLU A C 1
ATOM 2662 O O . GLU A 1 344 ? -3.706 -0.864 0.728 1.00 98.88 344 GLU A O 1
ATOM 2667 N N . ASP A 1 345 ? -2.607 0.672 -0.486 1.00 98.88 345 ASP A N 1
ATOM 2668 C CA . ASP A 1 345 ? -1.608 -0.270 -1.031 1.00 98.88 345 ASP A CA 1
ATOM 2669 C C . ASP A 1 345 ? -0.775 -0.926 0.091 1.00 98.88 345 ASP A C 1
ATOM 2671 O O . ASP A 1 345 ? -0.637 -2.150 0.178 1.00 98.88 345 ASP A O 1
ATOM 2675 N N . THR A 1 346 ? -0.266 -0.126 1.030 1.00 98.81 346 THR A N 1
ATOM 2676 C CA . THR A 1 346 ? 0.478 -0.673 2.180 1.00 98.81 346 THR A CA 1
ATOM 2677 C C . THR A 1 346 ? -0.418 -1.415 3.167 1.00 98.81 346 THR A C 1
ATOM 2679 O O . THR A 1 346 ? 0.027 -2.393 3.770 1.00 98.81 346 THR A O 1
ATOM 2682 N N . MET A 1 347 ? -1.688 -1.017 3.309 1.00 98.88 347 MET A N 1
ATOM 2683 C CA . MET A 1 347 ? -2.664 -1.776 4.093 1.00 98.88 347 MET A CA 1
ATOM 2684 C C . MET A 1 347 ? -2.894 -3.166 3.493 1.00 98.88 347 MET A C 1
ATOM 2686 O O . MET A 1 347 ? -2.931 -4.133 4.247 1.00 98.88 347 MET A O 1
ATOM 2690 N N . ALA A 1 348 ? -2.954 -3.303 2.166 1.00 98.88 348 ALA A N 1
ATOM 2691 C CA . ALA A 1 348 ? -3.100 -4.600 1.509 1.00 98.88 348 ALA A CA 1
ATOM 2692 C C . ALA A 1 348 ? -1.909 -5.540 1.787 1.00 98.88 348 ALA A C 1
ATOM 2694 O O . ALA A 1 348 ? -2.109 -6.726 2.068 1.00 98.88 348 ALA A O 1
ATOM 2695 N N . SER A 1 349 ? -0.676 -5.018 1.777 1.00 98.88 349 SER A N 1
ATOM 2696 C CA . SER A 1 349 ? 0.534 -5.764 2.169 1.00 98.88 349 SER A CA 1
ATOM 2697 C C . SER A 1 349 ? 0.538 -6.134 3.654 1.00 98.88 349 SER A C 1
ATOM 2699 O O . SER A 1 349 ? 0.886 -7.260 4.024 1.00 98.88 349 SER A O 1
ATOM 2701 N N . TYR A 1 350 ? 0.112 -5.207 4.515 1.00 98.94 350 TYR A N 1
ATOM 2702 C CA . TYR A 1 350 ? -0.054 -5.454 5.944 1.00 98.94 350 TYR A CA 1
ATOM 2703 C C . TYR A 1 350 ? -1.125 -6.521 6.210 1.00 98.94 350 TYR A C 1
ATOM 2705 O O . TYR A 1 350 ? -0.895 -7.429 7.003 1.00 98.94 350 TYR A O 1
ATOM 2713 N N . ALA A 1 351 ? -2.243 -6.508 5.485 1.00 98.94 351 ALA A N 1
ATOM 2714 C CA . ALA A 1 351 ? -3.285 -7.523 5.579 1.00 98.94 351 ALA A CA 1
ATOM 2715 C C . ALA A 1 351 ? -2.757 -8.927 5.237 1.00 98.94 351 ALA A C 1
ATOM 2717 O O . ALA A 1 351 ? -3.041 -9.871 5.971 1.00 98.94 351 ALA A O 1
ATOM 2718 N N . ILE A 1 352 ? -1.922 -9.064 4.194 1.00 98.88 352 ILE A N 1
ATOM 2719 C CA . ILE A 1 352 ? -1.243 -10.333 3.861 1.00 98.88 352 ILE A CA 1
ATOM 2720 C C . ILE A 1 352 ? -0.381 -10.805 5.033 1.00 98.88 352 ILE A C 1
ATOM 2722 O O . ILE A 1 352 ? -0.464 -11.971 5.421 1.00 98.88 352 ILE A O 1
ATOM 2726 N N . LYS A 1 353 ? 0.433 -9.905 5.604 1.00 98.69 353 LYS A N 1
ATOM 2727 C CA . LYS A 1 353 ? 1.270 -10.215 6.771 1.00 98.69 353 LYS A CA 1
ATOM 2728 C C . LYS A 1 353 ? 0.411 -10.732 7.926 1.00 98.69 353 LYS A C 1
ATOM 2730 O O . LYS A 1 353 ? 0.681 -11.810 8.451 1.00 98.69 353 LYS A O 1
ATOM 2735 N N . MET A 1 354 ? -0.626 -9.983 8.299 1.00 98.94 354 MET A N 1
ATOM 2736 C CA . MET A 1 354 ? -1.468 -10.308 9.451 1.00 98.94 354 MET A CA 1
ATOM 2737 C C . MET A 1 354 ? -2.277 -11.587 9.238 1.00 98.94 354 MET A C 1
ATOM 2739 O O . MET A 1 354 ? -2.434 -12.366 10.175 1.00 98.94 354 MET A O 1
ATOM 2743 N N . TRP A 1 355 ? -2.760 -11.842 8.019 1.00 98.94 355 TRP A N 1
ATOM 2744 C CA . TRP A 1 355 ? -3.460 -13.085 7.705 1.00 98.94 355 TRP A CA 1
ATOM 2745 C C . TRP A 1 355 ? -2.524 -14.291 7.763 1.00 98.94 355 TRP A C 1
ATOM 2747 O O . TRP A 1 355 ? -2.851 -15.266 8.439 1.00 98.94 355 TRP A O 1
ATOM 2757 N N . GLY A 1 356 ? -1.334 -14.196 7.155 1.00 98.75 356 GLY A N 1
ATOM 2758 C CA . GLY A 1 356 ? -0.298 -15.227 7.243 1.00 98.75 356 GLY A CA 1
ATOM 2759 C C . GLY A 1 356 ? 0.045 -15.568 8.694 1.00 98.75 356 GLY A C 1
ATOM 2760 O O . GLY A 1 356 ? 0.003 -16.736 9.080 1.00 98.75 356 GLY A O 1
ATOM 2761 N N . GLN A 1 357 ? 0.246 -14.545 9.530 1.00 98.44 357 GLN A N 1
ATOM 2762 C CA . GLN A 1 357 ? 0.456 -14.717 10.967 1.00 98.44 357 GLN A CA 1
ATOM 2763 C C . GLN A 1 357 ? -0.739 -15.411 11.647 1.00 98.44 357 GLN A C 1
ATOM 2765 O O . GLN A 1 357 ? -0.560 -16.349 12.426 1.00 98.44 357 GLN A O 1
ATOM 2770 N N . ALA A 1 358 ? -1.968 -14.978 11.350 1.00 98.38 358 ALA A N 1
ATOM 2771 C CA . ALA A 1 358 ? -3.178 -15.504 11.975 1.00 98.38 358 ALA A CA 1
ATOM 2772 C C . ALA A 1 358 ? -3.418 -16.988 11.654 1.00 98.38 358 ALA A C 1
ATOM 2774 O O . ALA A 1 358 ? -3.865 -17.732 12.534 1.00 98.38 358 ALA A O 1
ATOM 2775 N N . ILE A 1 359 ? -3.096 -17.450 10.439 1.00 98.12 359 ILE A N 1
ATOM 2776 C CA . ILE A 1 359 ? -3.249 -18.860 10.035 1.00 98.12 359 ILE A CA 1
ATOM 2777 C C . ILE A 1 359 ? -1.987 -19.711 10.227 1.00 98.12 359 ILE A C 1
ATOM 2779 O O . ILE A 1 359 ? -2.063 -20.930 10.089 1.00 98.12 359 ILE A O 1
ATOM 2783 N N . GLY A 1 360 ? -0.855 -19.106 10.594 1.00 97.69 360 GLY A N 1
ATOM 2784 C CA . GLY A 1 360 ? 0.427 -19.801 10.741 1.00 97.69 360 GLY A CA 1
ATOM 2785 C C . GLY A 1 360 ? 1.125 -20.113 9.411 1.00 97.69 360 GLY A C 1
ATOM 2786 O O . GLY A 1 360 ? 1.903 -21.063 9.339 1.00 97.69 360 GLY A O 1
ATOM 2787 N N . ASP A 1 361 ? 0.848 -19.342 8.356 1.00 98.19 361 ASP A N 1
ATOM 2788 C CA . ASP A 1 361 ? 1.596 -19.382 7.098 1.00 98.19 361 ASP A CA 1
ATOM 2789 C C . ASP A 1 361 ? 2.788 -18.416 7.176 1.00 98.19 361 ASP A C 1
ATOM 2791 O O . ASP A 1 361 ? 2.701 -17.233 6.832 1.00 98.19 361 ASP A O 1
ATOM 2795 N N . GLU A 1 362 ? 3.924 -18.950 7.629 1.00 97.69 362 GLU A N 1
ATOM 2796 C CA . GLU A 1 362 ? 5.177 -18.205 7.792 1.00 97.69 362 GLU A CA 1
ATOM 2797 C C . GLU A 1 362 ? 5.680 -17.590 6.474 1.00 97.69 362 GLU A C 1
ATOM 2799 O O . GLU A 1 362 ? 6.287 -16.518 6.483 1.00 97.69 362 GLU A O 1
ATOM 2804 N N . ASN A 1 363 ? 5.415 -18.224 5.323 1.00 97.38 363 ASN A N 1
ATOM 2805 C CA . ASN A 1 363 ? 5.846 -17.698 4.024 1.00 97.38 363 ASN A CA 1
ATOM 2806 C C . ASN A 1 363 ? 4.992 -16.502 3.602 1.00 97.38 363 ASN A C 1
ATOM 2808 O O . ASN A 1 363 ? 5.518 -15.534 3.049 1.00 97.38 363 ASN A O 1
ATOM 2812 N N . MET A 1 364 ? 3.684 -16.557 3.854 1.00 98.44 364 MET A N 1
ATOM 2813 C CA . MET A 1 364 ? 2.786 -15.434 3.604 1.00 98.44 364 MET A CA 1
ATOM 2814 C C . MET A 1 364 ? 3.117 -14.250 4.516 1.00 98.44 364 MET A C 1
ATOM 2816 O O . MET A 1 364 ? 3.214 -13.121 4.031 1.00 98.44 364 MET A O 1
ATOM 2820 N N . GLU A 1 365 ? 3.380 -14.506 5.802 1.00 98.62 365 GLU A N 1
ATOM 2821 C CA . GLU A 1 365 ? 3.818 -13.469 6.738 1.00 98.62 365 GLU A CA 1
ATOM 2822 C C . GLU A 1 365 ? 5.146 -12.835 6.290 1.00 98.62 365 GLU A C 1
ATOM 2824 O O . GLU A 1 365 ? 5.259 -11.610 6.183 1.00 98.62 365 GLU A O 1
ATOM 2829 N N . ALA A 1 366 ? 6.150 -13.658 5.970 1.00 98.44 366 ALA A N 1
ATOM 2830 C CA . ALA A 1 366 ? 7.446 -13.205 5.472 1.00 98.44 366 ALA A CA 1
ATOM 2831 C C . ALA A 1 366 ? 7.319 -12.378 4.184 1.00 98.44 366 ALA A C 1
ATOM 2833 O O . ALA A 1 366 ? 7.966 -11.337 4.052 1.00 98.44 366 ALA A O 1
ATOM 2834 N N . ARG A 1 367 ? 6.455 -12.794 3.250 1.00 98.19 367 ARG A N 1
ATOM 2835 C CA . ARG A 1 367 ? 6.179 -12.038 2.023 1.00 98.19 367 ARG A CA 1
ATOM 2836 C C . ARG A 1 367 ? 5.577 -10.670 2.339 1.00 98.19 367 ARG A C 1
ATOM 2838 O O . ARG A 1 367 ? 6.068 -9.682 1.805 1.00 98.19 367 ARG A O 1
ATOM 2845 N N . GLY A 1 368 ? 4.580 -10.598 3.223 1.00 98.62 368 GLY A N 1
ATOM 2846 C CA . GLY A 1 368 ? 3.982 -9.328 3.646 1.00 98.62 368 GLY A CA 1
ATOM 2847 C C . GLY A 1 368 ? 4.994 -8.387 4.313 1.00 98.62 368 GLY A C 1
ATOM 2848 O O . GLY A 1 368 ? 5.036 -7.203 3.989 1.00 98.62 368 GLY A O 1
ATOM 2849 N N . ASN A 1 369 ? 5.883 -8.917 5.166 1.00 98.62 369 ASN A N 1
ATOM 2850 C CA . ASN A 1 369 ? 6.992 -8.150 5.754 1.00 98.62 369 ASN A CA 1
ATOM 2851 C C . ASN A 1 369 ? 7.922 -7.551 4.691 1.00 98.62 369 ASN A C 1
ATOM 2853 O O . ASN A 1 369 ? 8.300 -6.384 4.781 1.00 98.62 369 ASN A O 1
ATOM 2857 N N . LEU A 1 370 ? 8.301 -8.352 3.692 1.00 98.75 370 LEU A N 1
ATOM 2858 C CA . LEU A 1 370 ? 9.191 -7.910 2.623 1.00 98.75 370 LEU A CA 1
ATOM 2859 C C . LEU A 1 370 ? 8.511 -6.886 1.702 1.00 98.75 370 LEU A C 1
ATOM 2861 O O . LEU A 1 370 ? 9.136 -5.891 1.352 1.00 98.75 370 LEU A O 1
ATOM 2865 N N . MET A 1 371 ? 7.233 -7.088 1.361 1.00 98.81 371 MET A N 1
ATOM 2866 C CA . MET A 1 371 ? 6.439 -6.131 0.576 1.00 98.81 371 MET A CA 1
ATOM 2867 C C . MET A 1 371 ? 6.359 -4.769 1.274 1.00 98.81 371 MET A C 1
ATOM 2869 O O . MET A 1 371 ? 6.629 -3.752 0.641 1.00 98.81 371 MET A O 1
ATOM 2873 N N . LEU A 1 372 ? 6.085 -4.747 2.585 1.00 98.88 372 LEU A N 1
ATOM 2874 C CA . LEU A 1 372 ? 6.064 -3.511 3.374 1.00 98.88 372 LEU A CA 1
ATOM 2875 C C . LEU A 1 372 ? 7.422 -2.801 3.385 1.00 98.88 372 LEU A C 1
ATOM 2877 O O . LEU A 1 372 ? 7.458 -1.580 3.275 1.00 98.88 372 LEU A O 1
ATOM 2881 N N . ALA A 1 373 ? 8.533 -3.535 3.497 1.00 98.69 373 ALA A N 1
ATOM 2882 C CA . ALA A 1 373 ? 9.869 -2.937 3.483 1.00 98.69 373 ALA A CA 1
ATOM 2883 C C . ALA A 1 373 ? 10.214 -2.313 2.122 1.00 98.69 373 ALA A C 1
ATOM 2885 O O . ALA A 1 373 ? 10.704 -1.185 2.061 1.00 98.69 373 ALA A O 1
ATOM 2886 N N . VAL A 1 374 ? 9.879 -3.006 1.029 1.00 98.81 374 VAL A N 1
ATOM 2887 C CA . VAL A 1 374 ? 10.043 -2.477 -0.331 1.00 98.81 374 VAL A CA 1
ATOM 2888 C C . VAL A 1 374 ? 9.158 -1.243 -0.544 1.00 98.81 374 VAL A C 1
ATOM 2890 O O . VAL A 1 374 ? 9.644 -0.236 -1.056 1.00 98.81 374 VAL A O 1
ATOM 2893 N N . GLN A 1 375 ? 7.899 -1.276 -0.091 1.00 98.81 375 GLN A N 1
ATOM 2894 C CA . GLN A 1 375 ? 6.982 -0.130 -0.151 1.00 98.81 375 GLN A CA 1
ATOM 2895 C C . GLN A 1 375 ? 7.453 1.043 0.699 1.00 98.81 375 GLN A C 1
ATOM 2897 O O . GLN A 1 375 ? 7.373 2.182 0.252 1.00 98.81 375 GLN A O 1
ATOM 2902 N N . ARG A 1 376 ? 7.981 0.803 1.905 1.00 98.50 376 ARG A N 1
ATOM 2903 C CA . ARG A 1 376 ? 8.552 1.868 2.738 1.00 98.50 376 ARG A CA 1
ATOM 2904 C C . ARG A 1 376 ? 9.585 2.656 1.941 1.00 98.50 376 ARG A C 1
ATOM 2906 O O . ARG A 1 376 ? 9.565 3.879 1.976 1.00 98.50 376 ARG A O 1
ATOM 2913 N N . ARG A 1 377 ? 10.455 1.980 1.196 1.00 98.12 377 ARG A N 1
ATOM 2914 C CA . ARG A 1 377 ? 11.463 2.643 0.367 1.00 98.12 377 ARG A CA 1
ATOM 2915 C C . ARG A 1 377 ? 10.864 3.304 -0.870 1.00 98.12 377 ARG A C 1
ATOM 2917 O O . ARG A 1 377 ? 10.978 4.512 -1.040 1.00 98.12 377 ARG A O 1
ATOM 2924 N N . SER A 1 378 ? 10.192 2.525 -1.715 1.00 98.69 378 SER A N 1
ATOM 2925 C CA . SER A 1 378 ? 9.681 2.993 -3.007 1.00 98.69 378 SER A CA 1
ATOM 2926 C C . SER A 1 378 ? 8.654 4.123 -2.857 1.00 98.69 378 SER A C 1
ATOM 2928 O O . SER A 1 378 ? 8.651 5.069 -3.642 1.00 98.69 378 SER A O 1
ATOM 2930 N N . LEU A 1 379 ? 7.801 4.085 -1.830 1.00 98.69 379 LEU A N 1
ATOM 2931 C CA . LEU A 1 379 ? 6.813 5.133 -1.604 1.00 98.69 379 LEU A CA 1
ATOM 2932 C C . LEU A 1 379 ? 7.462 6.422 -1.097 1.00 98.69 379 LEU A C 1
ATOM 2934 O O . LEU A 1 379 ? 7.018 7.487 -1.507 1.00 98.69 379 LEU A O 1
ATOM 2938 N N . ASN A 1 380 ? 8.528 6.366 -0.293 1.00 98.06 380 ASN A N 1
ATOM 2939 C CA . ASN A 1 380 ? 9.273 7.574 0.101 1.00 98.06 380 ASN A CA 1
ATOM 2940 C C . ASN A 1 380 ? 10.108 8.161 -1.062 1.00 98.06 380 ASN A C 1
ATOM 2942 O O . ASN A 1 380 ? 10.385 9.359 -1.088 1.00 98.06 380 ASN A O 1
ATOM 2946 N N . ASP A 1 381 ? 10.418 7.365 -2.090 1.00 98.19 381 ASP A N 1
ATOM 2947 C CA . ASP A 1 381 ? 10.995 7.869 -3.342 1.00 98.19 381 ASP A CA 1
ATOM 2948 C C . ASP A 1 381 ? 9.947 8.515 -4.265 1.00 98.19 381 ASP A C 1
ATOM 2950 O O . ASP A 1 381 ? 10.206 9.555 -4.884 1.00 98.19 381 ASP A O 1
ATOM 2954 N N . TYR A 1 382 ? 8.777 7.882 -4.418 1.00 98.50 382 TYR A N 1
ATOM 2955 C CA . TYR A 1 382 ? 7.850 8.172 -5.523 1.00 98.50 382 TYR A CA 1
ATOM 2956 C C . TYR A 1 382 ? 6.528 8.823 -5.115 1.00 98.50 382 TYR A C 1
ATOM 2958 O O . TYR A 1 382 ? 5.933 9.501 -5.953 1.00 98.50 382 TYR A O 1
ATOM 2966 N N . TYR A 1 383 ? 6.102 8.687 -3.858 1.00 98.62 383 TYR A N 1
ATOM 2967 C CA . TYR A 1 383 ? 4.814 9.187 -3.365 1.00 98.62 383 TYR A CA 1
ATOM 2968 C C . TYR A 1 383 ? 4.926 10.188 -2.221 1.00 98.62 383 TYR A C 1
ATOM 2970 O O . TYR A 1 383 ? 4.131 11.114 -2.205 1.00 98.62 383 TYR A O 1
ATOM 2978 N N . LEU A 1 384 ? 5.856 10.008 -1.281 1.00 98.56 384 LEU A N 1
ATOM 2979 C CA . LEU A 1 384 ? 5.964 10.773 -0.036 1.00 98.56 384 LEU A CA 1
ATOM 2980 C C . LEU A 1 384 ? 7.268 11.578 -0.042 1.00 98.56 384 LEU A C 1
ATOM 2982 O O . LEU A 1 384 ? 8.353 11.042 0.160 1.00 98.56 384 LEU A O 1
ATOM 2986 N N . TYR A 1 385 ? 7.171 12.870 -0.328 1.00 98.25 385 TYR A N 1
ATOM 2987 C CA . TYR A 1 385 ? 8.310 13.736 -0.611 1.00 98.25 385 TYR A CA 1
ATOM 2988 C C . TYR A 1 385 ? 8.774 14.479 0.642 1.00 98.25 385 TYR A C 1
ATOM 2990 O O . TYR A 1 385 ? 8.342 15.602 0.930 1.00 98.25 385 TYR A O 1
ATOM 2998 N N . ALA A 1 386 ? 9.693 13.853 1.372 1.00 98.06 386 ALA A N 1
ATOM 2999 C CA . ALA A 1 386 ? 10.495 14.557 2.362 1.00 98.06 386 ALA A CA 1
ATOM 3000 C C . ALA A 1 386 ? 11.436 15.580 1.689 1.00 98.06 386 ALA A C 1
ATOM 3002 O O . ALA A 1 386 ? 11.719 15.496 0.491 1.00 98.06 386 ALA A O 1
ATOM 3003 N N . ASP A 1 387 ? 11.923 16.564 2.449 1.00 97.31 387 ASP A N 1
ATOM 3004 C CA . ASP A 1 387 ? 12.808 17.631 1.940 1.00 97.31 387 ASP A CA 1
ATOM 3005 C C . ASP A 1 387 ? 14.100 17.114 1.285 1.00 97.31 387 ASP A C 1
ATOM 3007 O O . ASP A 1 387 ? 14.677 17.788 0.428 1.00 97.31 387 ASP A O 1
ATOM 3011 N N . ASP A 1 388 ? 14.570 15.935 1.687 1.00 95.81 388 ASP A N 1
ATOM 3012 C CA . ASP A 1 388 ? 15.758 15.279 1.147 1.00 95.81 388 ASP A CA 1
ATOM 3013 C C . ASP A 1 388 ? 15.466 14.365 -0.056 1.00 95.81 388 ASP A C 1
ATOM 3015 O O . ASP A 1 388 ? 16.403 13.806 -0.637 1.00 95.81 388 ASP A O 1
ATOM 3019 N N . ASN A 1 389 ? 14.203 14.260 -0.497 1.00 97.69 389 ASN A N 1
ATOM 3020 C CA . ASN A 1 389 ? 13.852 13.528 -1.708 1.00 97.69 389 ASN A CA 1
ATOM 3021 C C . ASN A 1 389 ? 14.554 14.165 -2.919 1.00 97.69 389 ASN A C 1
ATOM 3023 O O . ASN A 1 389 ? 14.263 15.285 -3.346 1.00 97.69 389 ASN A O 1
ATOM 3027 N N . SER A 1 390 ? 15.496 13.411 -3.482 1.00 96.44 390 SER A N 1
ATOM 3028 C CA . SER A 1 390 ? 16.284 13.798 -4.657 1.00 96.44 390 SER A CA 1
ATOM 3029 C C . SER A 1 390 ? 15.882 13.039 -5.925 1.00 96.44 390 SER A C 1
ATOM 3031 O O . SER A 1 390 ? 16.471 13.238 -6.990 1.00 96.44 390 SER A O 1
ATOM 3033 N N . VAL A 1 391 ? 14.868 12.177 -5.814 1.00 97.56 391 VAL A N 1
ATOM 3034 C CA . VAL A 1 391 ? 14.352 11.341 -6.898 1.00 97.56 391 VAL A CA 1
ATOM 3035 C C . VAL A 1 391 ? 13.406 12.136 -7.788 1.00 97.56 391 VAL A C 1
ATOM 3037 O O . VAL A 1 391 ? 13.539 12.107 -9.016 1.00 97.56 391 VAL A O 1
ATOM 3040 N N . GLN A 1 392 ? 12.465 12.857 -7.178 1.00 97.19 392 GLN A N 1
ATOM 3041 C CA . GLN A 1 392 ? 11.519 13.694 -7.903 1.00 97.19 392 GLN A CA 1
ATOM 3042 C C . GLN A 1 392 ? 12.105 15.081 -8.186 1.00 97.19 392 GLN A C 1
ATOM 3044 O O . GLN A 1 392 ? 12.970 15.570 -7.456 1.00 97.19 392 GLN A O 1
ATOM 3049 N N . PRO A 1 393 ? 11.656 15.775 -9.249 1.00 95.25 393 PRO A N 1
ATOM 3050 C CA . PRO A 1 393 ? 12.172 17.105 -9.535 1.00 95.25 393 PRO A CA 1
ATOM 3051 C C . PRO A 1 393 ? 11.825 18.075 -8.398 1.00 95.25 393 PRO A C 1
ATOM 3053 O O . PRO A 1 393 ? 10.661 18.198 -8.028 1.00 95.25 393 PRO A O 1
ATOM 3056 N N . ALA A 1 394 ? 12.806 18.850 -7.926 1.00 95.31 394 ALA A N 1
ATOM 3057 C CA . ALA A 1 394 ? 12.681 19.737 -6.756 1.00 95.31 394 ALA A CA 1
ATOM 3058 C C . ALA A 1 394 ? 11.514 20.747 -6.805 1.00 95.31 394 ALA A C 1
ATOM 3060 O O . ALA A 1 394 ? 11.080 21.259 -5.781 1.00 95.31 394 ALA A O 1
ATOM 3061 N N . ARG A 1 395 ? 10.984 21.054 -7.996 1.00 94.50 395 ARG A N 1
ATOM 3062 C CA . ARG A 1 395 ? 9.796 21.912 -8.148 1.00 94.50 395 ARG A CA 1
ATOM 3063 C C . ARG A 1 395 ? 8.475 21.226 -7.762 1.00 94.50 395 ARG A C 1
ATOM 3065 O O . ARG A 1 395 ? 7.468 21.916 -7.690 1.00 94.50 395 ARG A O 1
ATOM 3072 N N . TYR A 1 396 ? 8.472 19.901 -7.605 1.00 93.12 396 TYR A N 1
ATOM 3073 C CA . TYR A 1 396 ? 7.305 19.089 -7.245 1.00 93.12 396 TYR A CA 1
ATOM 3074 C C . TYR A 1 396 ? 7.360 18.580 -5.804 1.00 93.12 396 TYR A C 1
ATOM 3076 O O . TYR A 1 396 ? 6.308 18.359 -5.222 1.00 93.12 396 TYR A O 1
ATOM 3084 N N . THR A 1 397 ? 8.544 18.416 -5.205 1.00 96.25 397 THR A N 1
ATOM 3085 C CA . THR A 1 397 ? 8.675 17.818 -3.862 1.00 96.25 397 THR A CA 1
ATOM 3086 C C . THR A 1 397 ? 7.988 18.638 -2.766 1.00 96.25 397 THR A C 1
ATOM 3088 O O . THR A 1 397 ? 7.461 18.063 -1.820 1.00 96.25 397 THR A O 1
ATOM 3091 N N . GLY A 1 398 ? 7.853 19.960 -2.943 1.00 95.94 398 GLY A N 1
ATOM 3092 C CA . GLY A 1 398 ? 7.051 20.818 -2.057 1.00 95.94 398 GLY A CA 1
ATOM 3093 C C . GLY A 1 398 ? 5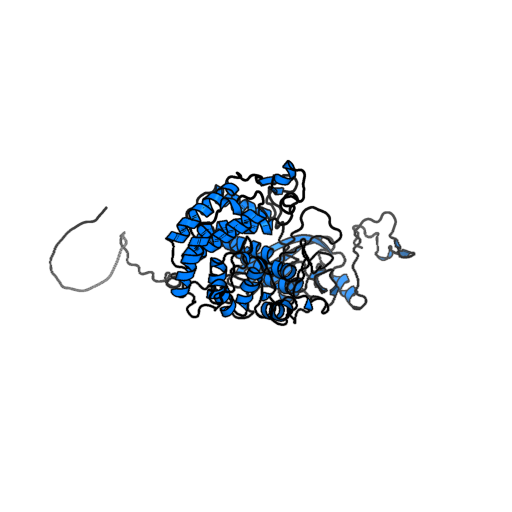.551 20.478 -2.009 1.00 95.94 398 GLY A C 1
ATOM 3094 O O . GLY A 1 398 ? 4.852 20.936 -1.113 1.00 95.94 398 GLY A O 1
ATOM 3095 N N . ASN A 1 399 ? 5.040 19.647 -2.927 1.00 97.44 399 ASN A N 1
ATOM 3096 C CA . ASN A 1 399 ? 3.676 19.121 -2.840 1.00 97.44 399 ASN A CA 1
ATOM 3097 C C . ASN A 1 399 ? 3.500 18.104 -1.702 1.00 97.44 399 ASN A C 1
ATOM 3099 O O . ASN A 1 399 ? 2.356 17.835 -1.338 1.00 97.44 399 ASN A O 1
ATOM 3103 N N . ARG A 1 400 ? 4.594 17.561 -1.142 1.00 98.12 400 ARG A N 1
ATOM 3104 C CA . ARG A 1 400 ? 4.656 16.521 -0.095 1.00 98.12 400 ARG A CA 1
ATOM 3105 C C . ARG A 1 400 ? 4.121 15.153 -0.492 1.00 98.12 400 ARG A C 1
ATOM 3107 O O . ARG A 1 400 ? 4.731 14.160 -0.124 1.00 98.12 400 ARG A O 1
ATOM 3114 N N . ALA A 1 401 ? 3.073 15.085 -1.297 1.00 97.56 401 ALA A N 1
ATOM 3115 C CA . ALA A 1 401 ? 2.579 13.838 -1.847 1.00 97.56 401 ALA A CA 1
ATOM 3116 C C . ALA A 1 401 ? 2.445 13.882 -3.372 1.00 97.56 401 ALA A C 1
ATOM 3118 O O . ALA A 1 401 ? 2.346 14.960 -3.964 1.00 97.56 401 ALA A O 1
ATOM 3119 N N . ALA A 1 402 ? 2.422 12.709 -4.006 1.00 97.50 402 ALA A N 1
ATOM 3120 C CA . ALA A 1 402 ? 2.184 12.571 -5.442 1.00 97.50 402 ALA A CA 1
ATOM 3121 C C . ALA A 1 402 ? 0.767 12.997 -5.858 1.00 97.50 402 ALA A C 1
ATOM 3123 O O . ALA A 1 402 ? 0.614 13.625 -6.905 1.00 97.50 402 ALA A O 1
ATOM 3124 N N . GLY A 1 403 ? -0.253 12.668 -5.057 1.00 98.12 403 GLY A N 1
ATOM 3125 C CA . GLY A 1 403 ? -1.625 12.536 -5.544 1.00 98.12 403 GLY A CA 1
ATOM 3126 C C . GLY A 1 403 ? -1.766 11.213 -6.297 1.00 98.12 403 GLY A C 1
ATOM 3127 O O . GLY A 1 403 ? -1.516 10.151 -5.734 1.00 98.12 403 GLY A O 1
ATOM 3128 N N . ILE A 1 404 ? -2.085 11.269 -7.587 1.00 98.31 404 ILE A N 1
ATOM 3129 C CA . ILE A 1 404 ? -2.186 10.087 -8.446 1.00 98.31 404 ILE A CA 1
ATOM 3130 C C . ILE A 1 404 ? -0.895 9.933 -9.256 1.00 98.31 404 ILE A C 1
ATOM 3132 O O . ILE A 1 404 ? -0.540 10.794 -10.070 1.00 98.31 404 ILE A O 1
ATOM 3136 N N . LEU A 1 405 ? -0.188 8.819 -9.060 1.00 98.12 405 LEU A N 1
ATOM 3137 C CA . LEU A 1 405 ? 0.977 8.467 -9.866 1.00 98.12 405 LEU A CA 1
ATOM 3138 C C . LEU A 1 405 ? 0.549 7.538 -10.997 1.00 98.12 405 LEU A C 1
ATOM 3140 O O . LEU A 1 405 ? 0.025 6.457 -10.752 1.00 98.12 405 LEU A O 1
ATOM 3144 N N . PHE A 1 406 ? 0.852 7.936 -12.228 1.00 97.81 406 PHE A N 1
ATOM 3145 C CA . PHE A 1 406 ? 0.693 7.130 -13.432 1.00 97.81 406 PHE A CA 1
ATOM 3146 C C . PHE A 1 406 ? 2.059 6.607 -13.900 1.00 97.81 406 PHE A C 1
ATOM 3148 O O . PHE A 1 406 ? 3.125 7.084 -13.485 1.00 97.81 406 PHE A O 1
ATOM 3155 N N . GLU A 1 407 ? 2.064 5.665 -14.837 1.00 96.38 407 GLU A N 1
ATOM 3156 C CA . GLU A 1 407 ? 3.295 5.278 -15.527 1.00 96.38 407 GLU A CA 1
ATOM 3157 C C . GLU A 1 407 ? 3.930 6.467 -16.261 1.00 96.38 407 GLU A C 1
ATOM 3159 O O . GLU A 1 407 ? 5.154 6.566 -16.281 1.00 96.38 407 GLU A O 1
ATOM 3164 N N . ASN A 1 408 ? 3.141 7.386 -16.828 1.00 96.44 408 ASN A N 1
ATOM 3165 C CA . ASN A 1 408 ? 3.638 8.451 -17.708 1.00 96.44 408 ASN A CA 1
ATOM 3166 C C . ASN A 1 408 ? 3.509 9.884 -17.148 1.00 96.44 408 ASN A C 1
ATOM 3168 O O . ASN A 1 408 ? 4.060 10.817 -17.737 1.00 96.44 408 ASN A O 1
ATOM 3172 N N . LYS A 1 409 ? 2.828 10.075 -16.009 1.00 96.25 409 LYS A N 1
ATOM 3173 C CA . LYS A 1 409 ? 2.709 11.372 -15.313 1.00 96.25 409 LYS A CA 1
ATOM 3174 C C . LYS A 1 409 ? 2.550 11.219 -13.794 1.00 96.25 409 LYS A C 1
ATOM 3176 O O . LYS A 1 409 ? 2.223 10.149 -13.299 1.00 96.25 409 LYS A O 1
ATOM 3181 N N . VAL A 1 410 ? 2.721 12.315 -13.062 1.00 97.00 410 VAL A N 1
ATOM 3182 C CA . VAL A 1 410 ? 2.298 12.446 -11.657 1.00 97.00 410 VAL A CA 1
ATOM 3183 C C . VAL A 1 410 ? 1.337 13.625 -11.584 1.00 97.00 410 VAL A C 1
ATOM 3185 O O . VAL A 1 410 ? 1.644 14.691 -12.127 1.00 97.00 410 VAL A O 1
ATOM 3188 N N . ASP A 1 411 ? 0.177 13.425 -10.966 1.00 96.69 411 ASP A N 1
ATOM 3189 C CA . ASP A 1 411 ? -0.908 14.402 -10.916 1.00 96.69 411 ASP A CA 1
ATOM 3190 C C . ASP A 1 411 ? -1.326 14.664 -9.465 1.00 96.69 411 ASP A C 1
ATOM 3192 O O . ASP A 1 411 ? -1.914 13.804 -8.811 1.00 96.69 411 ASP A O 1
ATOM 3196 N N . HIS A 1 412 ? -1.022 15.860 -8.952 1.00 97.56 412 HIS A N 1
ATOM 3197 C CA . HIS A 1 412 ? -1.305 16.246 -7.564 1.00 97.56 412 HIS A CA 1
ATOM 3198 C C . HIS A 1 412 ? -2.781 16.638 -7.402 1.00 97.56 412 HIS A C 1
ATOM 3200 O O . HIS A 1 412 ? -3.141 17.808 -7.292 1.00 97.56 412 HIS A O 1
ATOM 3206 N N . THR A 1 413 ? -3.643 15.629 -7.472 1.00 97.88 413 THR A N 1
ATOM 3207 C CA . THR A 1 413 ? -5.108 15.700 -7.418 1.00 97.88 413 THR A CA 1
ATOM 3208 C C . THR A 1 413 ? -5.658 14.385 -6.849 1.00 97.88 413 THR A C 1
ATOM 3210 O O . THR A 1 413 ? -4.886 13.473 -6.565 1.00 97.88 413 THR A O 1
ATOM 3213 N N . THR A 1 414 ? -6.981 14.277 -6.696 1.00 98.12 414 THR A N 1
ATOM 3214 C CA . THR A 1 414 ? -7.686 12.991 -6.544 1.00 98.12 414 THR A CA 1
ATOM 3215 C C . THR A 1 414 ? -8.772 12.840 -7.610 1.00 98.12 414 THR A C 1
ATOM 3217 O O . THR A 1 414 ? -9.115 13.815 -8.295 1.00 98.12 414 THR A O 1
ATOM 3220 N N . TYR A 1 415 ? -9.365 11.649 -7.725 1.00 96.38 415 TYR A N 1
ATOM 3221 C CA . TYR A 1 415 ? -10.514 11.405 -8.612 1.00 96.38 415 TYR A CA 1
ATOM 3222 C C . TYR A 1 415 ? -11.813 12.116 -8.183 1.00 96.38 415 TYR A C 1
ATOM 3224 O O . TYR A 1 415 ? -12.755 12.219 -8.972 1.00 96.38 415 TYR A O 1
ATOM 3232 N N . PHE A 1 416 ? -11.878 12.633 -6.953 1.00 96.19 416 PHE A N 1
ATOM 3233 C CA . PHE A 1 416 ? -13.091 13.206 -6.351 1.00 96.19 416 PHE A CA 1
ATOM 3234 C C . PHE A 1 416 ? -12.927 14.652 -5.851 1.00 96.19 416 PHE A C 1
ATOM 3236 O O . PHE A 1 416 ? -13.880 15.243 -5.340 1.00 96.19 416 PHE A O 1
ATOM 3243 N N . GLY A 1 417 ? -11.751 15.260 -6.024 1.00 96.12 417 GLY A N 1
ATOM 3244 C CA . GLY A 1 417 ? -11.539 16.688 -5.800 1.00 96.12 417 GLY A CA 1
ATOM 3245 C C . GLY A 1 417 ? -10.096 17.050 -5.456 1.00 96.12 417 GLY A C 1
ATOM 3246 O O . GLY A 1 417 ? -9.334 16.251 -4.939 1.00 96.12 417 GLY A O 1
ATOM 3247 N N . ALA A 1 418 ? -9.725 18.307 -5.683 1.00 96.81 418 ALA A N 1
ATOM 3248 C CA . ALA A 1 418 ? -8.356 18.784 -5.469 1.00 96.81 418 ALA A CA 1
ATOM 3249 C C . ALA A 1 418 ? -8.182 19.579 -4.157 1.00 96.81 418 ALA A C 1
ATOM 3251 O O . ALA A 1 418 ? -7.384 20.515 -4.098 1.00 96.81 418 ALA A O 1
ATOM 3252 N N . LEU A 1 419 ? -8.969 19.280 -3.114 1.00 97.81 419 LEU A N 1
ATOM 3253 C CA . LEU A 1 419 ? -8.749 19.910 -1.807 1.00 97.81 419 LEU A CA 1
ATOM 3254 C C . LEU A 1 419 ? -7.488 19.321 -1.151 1.00 97.81 419 LEU A C 1
ATOM 3256 O O . LEU A 1 419 ? -7.294 18.108 -1.237 1.00 97.81 419 LEU A O 1
ATOM 3260 N N . PRO A 1 420 ? -6.650 20.123 -0.464 1.00 97.75 420 PRO A N 1
ATOM 3261 C CA . PRO A 1 420 ? -5.423 19.613 0.148 1.00 97.75 420 PRO A CA 1
ATOM 3262 C C . PRO A 1 420 ? -5.653 18.451 1.119 1.00 97.75 420 PRO A C 1
ATOM 3264 O O . PRO A 1 420 ? -4.902 17.482 1.107 1.00 97.75 420 PRO A O 1
ATOM 3267 N N . GLU A 1 421 ? -6.727 18.504 1.910 1.00 98.06 421 GLU A N 1
ATOM 3268 C CA . GLU A 1 421 ? -7.097 17.415 2.816 1.00 98.06 421 GLU A CA 1
ATOM 3269 C C . GLU A 1 421 ? -7.483 16.114 2.091 1.00 98.06 421 GLU A C 1
ATOM 3271 O O . GLU A 1 421 ? -7.363 15.046 2.680 1.00 98.06 421 GLU A O 1
ATOM 3276 N N . TYR A 1 422 ? -7.905 16.184 0.822 1.00 98.44 422 TYR A N 1
ATOM 3277 C CA . TYR A 1 422 ? -8.191 15.002 0.005 1.00 98.44 422 TYR A CA 1
ATOM 3278 C C . TYR A 1 422 ? -6.883 14.430 -0.523 1.00 98.44 422 TYR A C 1
ATOM 3280 O O . TYR A 1 422 ? -6.587 13.268 -0.279 1.00 98.44 422 TYR A O 1
ATOM 3288 N N . ILE A 1 423 ? -6.078 15.271 -1.182 1.00 98.62 423 ILE A N 1
ATOM 3289 C CA . ILE A 1 423 ? -4.854 14.846 -1.871 1.00 98.62 423 ILE A CA 1
ATOM 3290 C C . ILE A 1 423 ? -3.830 14.271 -0.891 1.00 98.62 423 ILE A C 1
ATOM 3292 O O . ILE A 1 423 ? -3.231 13.244 -1.173 1.00 98.62 423 ILE A O 1
ATOM 3296 N N . GLN A 1 424 ? -3.628 14.894 0.272 1.00 98.69 424 GLN A N 1
ATOM 3297 C CA . GLN A 1 424 ? -2.709 14.337 1.273 1.00 98.69 424 GLN A CA 1
ATOM 3298 C C . GLN A 1 424 ? -3.363 13.178 2.044 1.00 98.69 424 GLN A C 1
ATOM 3300 O O . GLN A 1 424 ? -2.715 12.179 2.349 1.00 98.69 424 GLN A O 1
ATOM 3305 N N . GLY A 1 425 ? -4.663 13.289 2.346 1.00 98.50 425 GLY A N 1
ATOM 3306 C CA . GLY A 1 425 ? -5.389 12.332 3.181 1.00 98.50 425 GLY A CA 1
ATOM 3307 C C . GLY A 1 425 ? -5.489 10.926 2.584 1.00 98.50 425 GLY A C 1
ATOM 3308 O O . GLY A 1 425 ? -5.433 9.951 3.338 1.00 98.50 425 GLY A O 1
ATOM 3309 N N . ILE A 1 426 ? -5.579 10.796 1.254 1.00 98.62 426 ILE A N 1
ATOM 3310 C CA . ILE A 1 426 ? -5.556 9.493 0.557 1.00 98.62 426 ILE A CA 1
ATOM 3311 C C . ILE A 1 426 ? -4.240 8.727 0.745 1.00 98.62 426 ILE A C 1
ATOM 3313 O O . ILE A 1 426 ? -4.207 7.528 0.514 1.00 98.62 426 ILE A O 1
ATOM 3317 N N . HIS A 1 427 ? -3.165 9.393 1.178 1.00 98.81 427 HIS A N 1
ATOM 3318 C CA . HIS A 1 427 ? -1.892 8.754 1.517 1.00 98.81 427 HIS A CA 1
ATOM 3319 C C . HIS A 1 427 ? -1.740 8.501 3.027 1.00 98.81 427 HIS A C 1
ATOM 3321 O O . HIS A 1 427 ? -0.690 8.021 3.465 1.00 98.81 427 HIS A O 1
ATOM 3327 N N . MET A 1 428 ? -2.750 8.853 3.834 1.00 98.62 428 MET A N 1
ATOM 3328 C CA . MET A 1 428 ? -2.786 8.637 5.285 1.00 98.62 428 MET A CA 1
ATOM 3329 C C . MET A 1 428 ? -3.669 7.448 5.662 1.00 98.62 428 MET A C 1
ATOM 3331 O O . MET A 1 428 ? -3.263 6.614 6.468 1.00 98.62 428 MET A O 1
ATOM 3335 N N . LEU A 1 429 ? -4.891 7.384 5.125 1.00 98.12 429 LEU A N 1
ATOM 3336 C CA . LEU A 1 429 ? -5.893 6.411 5.559 1.00 98.12 429 LEU A CA 1
ATOM 3337 C C . LEU A 1 429 ? -5.747 5.050 4.855 1.00 98.12 429 LEU A C 1
ATOM 3339 O O . LEU A 1 429 ? -5.396 5.009 3.681 1.00 98.12 429 LEU A O 1
ATOM 3343 N N . PRO A 1 430 ? -6.065 3.931 5.521 1.00 98.50 430 PRO A N 1
ATOM 3344 C CA . PRO A 1 430 ? -6.414 3.821 6.934 1.00 98.50 430 PRO A CA 1
ATOM 3345 C C . PRO A 1 430 ? -5.174 3.926 7.839 1.00 98.50 430 PRO A C 1
ATOM 3347 O O . PRO A 1 430 ? -4.108 3.402 7.523 1.00 98.50 430 PRO A O 1
ATOM 3350 N N . LEU A 1 431 ? -5.337 4.562 9.004 1.00 98.69 431 LEU A N 1
ATOM 3351 C CA . LEU A 1 431 ? -4.294 4.615 10.032 1.00 98.69 431 LEU A CA 1
ATOM 3352 C C . LEU A 1 431 ? -4.312 3.309 10.830 1.00 98.69 431 LEU A C 1
ATOM 3354 O O . LEU A 1 431 ? -5.262 3.048 11.566 1.00 98.69 431 LEU A O 1
ATOM 3358 N N . LEU A 1 432 ? -3.280 2.490 10.674 1.00 98.62 432 LEU A N 1
ATOM 3359 C CA . LEU A 1 432 ? -3.117 1.163 11.273 1.00 98.62 432 LEU A CA 1
ATOM 3360 C C . LEU A 1 432 ? -1.690 1.027 11.837 1.00 98.62 432 LEU A C 1
ATOM 3362 O O . LEU A 1 432 ? -0.875 1.932 11.656 1.00 98.62 432 LEU A O 1
ATOM 3366 N N . PRO A 1 433 ? -1.339 -0.072 12.533 1.00 98.56 433 PRO A N 1
ATOM 3367 C CA . PRO A 1 433 ? -0.014 -0.209 13.141 1.00 98.56 433 PRO A CA 1
ATOM 3368 C C . PRO A 1 433 ? 1.168 -0.050 12.179 1.00 98.56 433 PRO A C 1
ATOM 3370 O O . PRO A 1 433 ? 2.228 0.404 12.596 1.00 98.56 433 PRO A O 1
ATOM 3373 N N . HIS A 1 434 ? 1.011 -0.384 10.895 1.00 98.44 434 HIS A N 1
ATOM 3374 C CA . HIS A 1 434 ? 2.069 -0.214 9.895 1.00 98.44 434 HIS A CA 1
ATOM 3375 C C . HIS A 1 434 ? 2.219 1.229 9.401 1.00 98.44 434 HIS A C 1
ATOM 3377 O O . HIS A 1 434 ? 3.207 1.540 8.741 1.00 98.44 434 HIS A O 1
ATOM 3383 N N . THR A 1 435 ? 1.281 2.129 9.704 1.00 98.44 435 THR A N 1
ATOM 3384 C CA . THR A 1 435 ? 1.302 3.495 9.171 1.00 98.44 435 THR A CA 1
ATOM 3385 C C . THR A 1 435 ? 2.569 4.267 9.557 1.00 98.44 435 THR A C 1
ATOM 3387 O O . THR A 1 435 ? 3.197 4.788 8.636 1.00 98.44 435 THR A O 1
ATOM 3390 N N . PRO A 1 436 ? 3.032 4.312 10.827 1.00 97.56 436 PRO A N 1
ATOM 3391 C CA . PRO A 1 436 ? 4.284 4.996 11.182 1.00 97.56 436 PRO A CA 1
ATOM 3392 C C . PRO A 1 436 ? 5.529 4.326 10.590 1.00 97.56 436 PRO A C 1
ATOM 3394 O O . PRO A 1 436 ? 6.576 4.954 10.460 1.00 97.56 436 PRO A O 1
ATOM 3397 N N . TYR A 1 437 ? 5.427 3.047 10.210 1.00 98.31 437 TYR A N 1
ATOM 3398 C CA . TYR A 1 437 ? 6.488 2.355 9.485 1.00 98.31 437 TYR A CA 1
ATOM 3399 C C . TYR A 1 437 ? 6.577 2.808 8.016 1.00 98.31 437 TYR A C 1
ATOM 3401 O O . TYR A 1 437 ? 7.637 2.711 7.411 1.00 98.31 437 TYR A O 1
ATOM 3409 N N . ILE A 1 438 ? 5.508 3.324 7.416 1.00 98.44 438 ILE A N 1
ATOM 3410 C CA . ILE A 1 438 ? 5.549 3.857 6.044 1.00 98.44 438 ILE A CA 1
ATOM 3411 C C . ILE A 1 438 ? 5.760 5.373 6.058 1.00 98.44 438 ILE A C 1
ATOM 3413 O O . ILE A 1 438 ? 6.639 5.893 5.368 1.00 98.44 438 ILE A O 1
ATOM 3417 N N . ARG A 1 439 ? 4.953 6.075 6.860 1.00 98.12 439 ARG A N 1
ATOM 3418 C CA . ARG A 1 439 ? 4.937 7.531 7.013 1.00 98.12 439 ARG A CA 1
ATOM 3419 C C . ARG A 1 439 ? 5.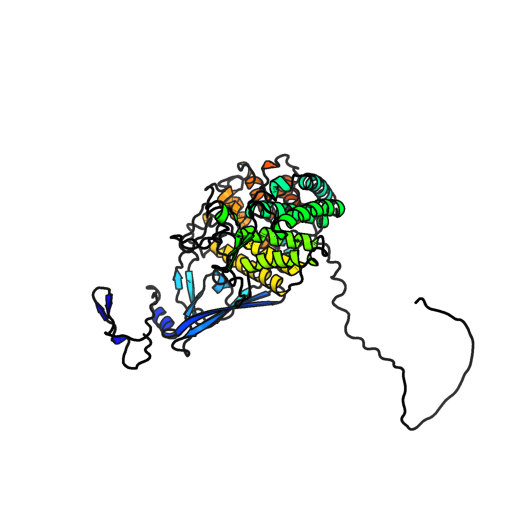865 7.930 8.156 1.00 98.12 439 ARG A C 1
ATOM 3421 O O . ARG A 1 439 ? 5.445 8.027 9.307 1.00 98.12 439 ARG A O 1
ATOM 3428 N N . GLN A 1 440 ? 7.131 8.125 7.806 1.00 97.50 440 GLN A N 1
ATOM 3429 C CA . GLN A 1 440 ? 8.206 8.469 8.737 1.00 97.50 440 GLN A CA 1
ATOM 3430 C C . GLN A 1 440 ? 7.914 9.788 9.467 1.00 97.50 440 GLN A C 1
ATOM 3432 O O . GLN A 1 440 ? 7.278 10.688 8.911 1.00 97.50 440 GLN A O 1
ATOM 3437 N N . GLN A 1 441 ? 8.381 9.915 10.709 1.00 97.69 441 GLN A N 1
ATOM 3438 C CA . GLN A 1 441 ? 8.095 11.058 11.573 1.00 97.69 441 GLN A CA 1
ATOM 3439 C C . GLN A 1 441 ? 8.574 12.373 10.949 1.00 97.69 441 GLN A C 1
ATOM 3441 O O . GLN A 1 441 ? 7.831 13.355 10.967 1.00 97.69 441 GLN A O 1
ATOM 3446 N N . THR A 1 442 ? 9.767 12.391 10.342 1.00 98.38 442 THR A N 1
ATOM 3447 C CA . THR A 1 442 ? 10.274 13.589 9.647 1.00 98.38 442 THR A CA 1
ATOM 3448 C C . THR A 1 442 ? 9.364 14.007 8.495 1.00 98.38 442 THR A C 1
ATOM 3450 O O . THR A 1 442 ? 9.042 15.189 8.367 1.00 98.38 442 THR A O 1
ATOM 3453 N N . PHE A 1 443 ? 8.900 13.050 7.686 1.00 98.62 443 PHE A N 1
ATOM 3454 C CA . PHE A 1 443 ? 7.980 13.335 6.586 1.00 98.62 443 PHE A CA 1
ATOM 3455 C C . PHE A 1 443 ? 6.645 13.890 7.100 1.00 98.62 443 PHE A C 1
ATOM 3457 O O . PHE A 1 443 ? 6.181 14.921 6.616 1.00 98.62 443 PHE A O 1
ATOM 3464 N N . VAL A 1 444 ? 6.053 13.252 8.118 1.00 98.81 444 VAL A N 1
ATOM 3465 C CA . VAL A 1 444 ? 4.784 13.707 8.707 1.00 98.81 444 VAL A CA 1
ATOM 3466 C C . VAL A 1 444 ? 4.920 15.112 9.297 1.00 98.81 444 VAL A C 1
ATOM 3468 O O . VAL A 1 444 ? 4.006 15.916 9.144 1.00 98.81 444 VAL A O 1
ATOM 3471 N N . GLN A 1 445 ? 6.055 15.441 9.920 1.00 98.75 445 GLN A N 1
ATOM 3472 C CA . GLN A 1 445 ? 6.310 16.784 10.447 1.00 98.75 445 GLN A CA 1
ATOM 3473 C C . GLN A 1 445 ? 6.363 17.830 9.327 1.00 98.75 445 GLN A C 1
ATOM 3475 O O . GLN A 1 445 ? 5.713 18.866 9.425 1.00 98.75 445 GLN A O 1
ATOM 3480 N N . GLN A 1 446 ? 7.094 17.550 8.248 1.00 98.75 446 GLN A N 1
ATOM 3481 C CA . GLN A 1 446 ? 7.220 18.461 7.107 1.00 98.75 446 GLN A CA 1
ATOM 3482 C C . GLN A 1 446 ? 5.887 18.664 6.376 1.00 98.75 446 GLN A C 1
ATOM 3484 O O . GLN A 1 446 ? 5.522 19.788 6.034 1.00 98.75 446 GLN A O 1
ATOM 3489 N N . GLU A 1 447 ? 5.136 17.584 6.160 1.00 98.81 447 GLU A N 1
ATOM 3490 C CA . GLU A 1 447 ? 3.790 17.655 5.596 1.00 98.81 447 GLU A CA 1
ATOM 3491 C C . GLU A 1 447 ? 2.851 18.459 6.500 1.00 98.81 447 GLU A C 1
ATOM 3493 O O . GLU A 1 447 ? 2.108 19.315 6.016 1.00 98.81 447 GLU A O 1
ATOM 3498 N N . TRP A 1 448 ? 2.907 18.225 7.813 1.00 98.75 448 TRP A N 1
ATOM 3499 C CA . TRP A 1 448 ? 2.122 18.977 8.780 1.00 98.75 448 TRP A CA 1
ATOM 3500 C C . TRP A 1 448 ? 2.438 20.469 8.718 1.00 98.75 448 TRP A C 1
ATOM 3502 O O . TRP A 1 448 ? 1.515 21.269 8.598 1.00 98.75 448 TRP A O 1
ATOM 3512 N N . ASP A 1 449 ? 3.710 20.854 8.747 1.00 98.56 449 ASP A N 1
ATOM 3513 C CA . ASP A 1 449 ? 4.112 22.262 8.752 1.00 98.56 449 ASP A CA 1
ATOM 3514 C C . ASP A 1 449 ? 3.680 23.000 7.474 1.00 98.56 449 ASP A C 1
ATOM 3516 O O . ASP A 1 449 ? 3.205 24.138 7.551 1.00 98.56 449 ASP A O 1
ATOM 3520 N N . ASP A 1 450 ? 3.765 22.340 6.316 1.00 98.44 450 ASP A N 1
ATOM 3521 C CA . ASP A 1 450 ? 3.389 22.938 5.033 1.00 98.44 450 ASP A CA 1
ATOM 3522 C C . ASP A 1 450 ? 1.875 22.971 4.799 1.00 98.44 450 ASP A C 1
ATOM 3524 O O . ASP A 1 450 ? 1.357 23.929 4.216 1.00 98.44 450 ASP A O 1
ATOM 3528 N N . TYR A 1 451 ? 1.138 21.949 5.245 1.00 98.50 451 TYR A N 1
ATOM 3529 C CA . TYR A 1 451 ? -0.292 21.823 4.962 1.00 98.50 451 TYR A CA 1
ATOM 3530 C C . TYR A 1 451 ? -1.182 22.095 6.166 1.00 98.50 451 TYR A C 1
ATOM 3532 O O . TYR A 1 451 ? -2.077 22.926 6.059 1.00 98.50 451 TYR A O 1
ATOM 3540 N N . PHE A 1 452 ? -0.975 21.417 7.289 1.00 98.69 452 PHE A N 1
ATOM 3541 C CA . PHE A 1 452 ? -2.013 21.238 8.311 1.00 98.69 452 PHE A CA 1
ATOM 3542 C C . PHE A 1 452 ? -1.794 22.019 9.609 1.00 98.69 452 PHE A C 1
ATOM 3544 O O . PHE A 1 452 ? -2.748 22.217 10.366 1.00 98.69 452 PHE A O 1
ATOM 3551 N N . GLY A 1 453 ? -0.584 22.512 9.857 1.00 97.88 453 GLY A N 1
ATOM 3552 C CA . GLY A 1 453 ? -0.280 23.401 10.970 1.00 97.88 453 GLY A CA 1
ATOM 3553 C C . GLY A 1 453 ? -1.003 24.745 10.857 1.00 97.88 453 GLY A C 1
ATOM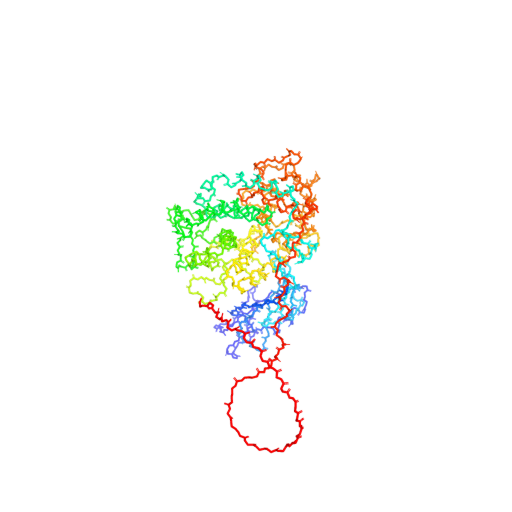 3554 O O . GLY A 1 453 ? -1.567 25.092 9.819 1.00 97.88 453 GLY A O 1
ATOM 3555 N N . ASP A 1 454 ? -0.957 25.544 11.925 1.00 96.62 454 ASP A N 1
ATOM 3556 C CA . ASP A 1 454 ? -1.664 26.834 11.996 1.00 96.62 454 ASP A CA 1
ATOM 3557 C C . ASP A 1 454 ? -1.280 27.807 10.864 1.00 96.62 454 ASP A C 1
ATOM 3559 O O . ASP A 1 454 ? -2.093 28.637 10.453 1.00 96.62 454 ASP A O 1
ATOM 3563 N N . SER A 1 455 ? -0.046 27.708 10.359 1.00 96.31 455 SER A N 1
ATOM 3564 C CA . SER A 1 455 ? 0.472 28.490 9.228 1.00 96.31 455 SER A CA 1
ATOM 3565 C C . SER A 1 455 ? 0.474 27.747 7.888 1.00 96.31 455 SER A C 1
ATOM 3567 O O . SER A 1 455 ? 0.930 28.320 6.898 1.00 96.31 455 SER A O 1
ATOM 3569 N N . GLY A 1 456 ? 0.015 26.495 7.858 1.00 97.31 456 GLY A N 1
ATOM 3570 C CA . GLY A 1 456 ? -0.006 25.662 6.661 1.00 97.31 456 GLY A CA 1
ATOM 3571 C C . GLY A 1 456 ? -1.065 26.102 5.646 1.00 97.31 456 GLY A C 1
ATOM 3572 O O . GLY A 1 456 ? -1.922 26.947 5.918 1.00 97.31 456 GLY A O 1
ATOM 3573 N N . LEU A 1 457 ? -1.019 25.517 4.447 1.00 97.44 457 LEU A N 1
ATOM 3574 C CA . LEU A 1 457 ? -1.929 25.833 3.336 1.00 97.44 457 LEU A CA 1
ATOM 3575 C C . LEU A 1 457 ? -3.406 25.538 3.640 1.00 97.44 457 LEU A C 1
ATOM 3577 O O . LEU A 1 457 ? -4.301 26.210 3.122 1.00 97.44 457 LEU A O 1
ATOM 3581 N N . LYS A 1 458 ? -3.663 24.526 4.464 1.00 97.88 458 LYS A N 1
ATOM 3582 C CA . LYS A 1 458 ? -4.983 24.080 4.897 1.00 97.88 458 LYS A CA 1
ATOM 3583 C C . LYS A 1 458 ? -4.920 23.721 6.385 1.00 97.88 458 LYS A C 1
ATOM 3585 O O . LYS A 1 458 ? -4.889 22.536 6.721 1.00 97.88 458 LYS A O 1
ATOM 3590 N N . PRO A 1 459 ? -4.935 24.723 7.285 1.00 98.19 459 PRO A N 1
ATOM 3591 C CA . PRO A 1 459 ? -4.862 24.473 8.716 1.00 98.19 459 PRO A CA 1
ATOM 3592 C C . PRO A 1 459 ? -5.917 23.457 9.123 1.00 98.19 459 PRO A C 1
ATOM 3594 O O . PRO A 1 459 ? -7.078 23.568 8.706 1.00 98.19 459 PRO A O 1
ATOM 3597 N N . ALA A 1 460 ? -5.528 22.470 9.920 1.00 97.88 460 ALA A N 1
ATOM 3598 C CA . ALA A 1 460 ? -6.363 21.311 10.178 1.00 97.88 460 ALA A CA 1
ATOM 3599 C C . ALA A 1 460 ? -7.725 21.730 10.767 1.00 97.88 460 ALA A C 1
ATOM 3601 O O . ALA A 1 460 ? -8.752 21.141 10.432 1.00 97.88 460 ALA A O 1
ATOM 3602 N N . THR A 1 461 ? -7.756 22.785 11.590 1.00 96.44 461 THR A N 1
ATOM 3603 C CA . THR A 1 461 ? -8.964 23.358 12.217 1.00 96.44 461 THR A CA 1
ATOM 3604 C C . THR A 1 461 ? -9.982 23.924 11.220 1.00 96.44 461 THR A C 1
ATOM 3606 O O . THR A 1 461 ? -11.133 24.155 11.580 1.00 96.44 461 THR A O 1
ATOM 3609 N N . SER A 1 462 ? -9.581 24.143 9.964 1.00 97.06 462 SER A N 1
ATOM 3610 C CA . SER A 1 462 ? -10.457 24.575 8.867 1.00 97.06 462 SER A CA 1
ATOM 3611 C C . SER A 1 462 ? -11.061 23.415 8.066 1.00 97.06 462 SER A C 1
ATOM 3613 O O . SER A 1 462 ? -11.897 23.645 7.189 1.00 97.06 462 SER A O 1
ATOM 3615 N N . ILE A 1 463 ? -10.625 22.179 8.325 1.00 97.56 463 ILE A N 1
ATOM 3616 C CA . ILE A 1 463 ? -11.125 20.980 7.651 1.00 97.56 463 ILE A CA 1
ATOM 3617 C C . ILE A 1 463 ? -12.465 20.583 8.271 1.00 97.56 463 ILE A C 1
ATOM 3619 O O . ILE A 1 463 ? -12.634 20.585 9.488 1.00 97.56 463 ILE A O 1
ATOM 3623 N N . SER A 1 464 ? -13.411 20.206 7.415 1.00 91.75 464 SER A N 1
ATOM 3624 C CA . SER A 1 464 ? -14.725 19.697 7.814 1.00 91.75 464 SER A CA 1
ATOM 3625 C C . SER A 1 464 ? -14.906 18.246 7.369 1.00 91.75 464 SER A C 1
ATOM 3627 O O . SER A 1 464 ? -14.293 17.821 6.388 1.00 91.75 464 SER A O 1
ATOM 3629 N N . GLY A 1 465 ? -15.768 17.503 8.065 1.00 95.50 465 GLY A N 1
ATOM 3630 C CA . GLY A 1 465 ? -16.059 16.101 7.758 1.00 95.50 465 GLY A CA 1
ATOM 3631 C C . GLY A 1 465 ? -14.917 15.136 8.099 1.00 95.50 465 GLY A C 1
ATOM 3632 O O . GLY A 1 465 ? -13.963 15.500 8.787 1.00 95.50 465 GLY A O 1
ATOM 3633 N N . GLY A 1 466 ? -15.016 13.905 7.585 1.00 97.50 466 GLY A N 1
ATOM 3634 C CA . GLY A 1 466 ? -14.152 12.771 7.945 1.00 97.50 466 GLY A CA 1
ATOM 3635 C C . GLY A 1 466 ? -12.643 12.995 7.784 1.00 97.50 466 GLY A C 1
ATOM 3636 O O . GLY A 1 466 ? -11.836 12.437 8.527 1.00 97.50 466 GLY A O 1
ATOM 3637 N N . TRP A 1 467 ? -12.240 13.877 6.866 1.00 98.25 467 TRP A N 1
ATOM 3638 C CA . TRP A 1 467 ? -10.831 14.216 6.656 1.00 98.25 467 TRP A CA 1
ATOM 3639 C C . TRP A 1 467 ? -10.195 14.920 7.859 1.00 98.25 467 TRP A C 1
ATOM 3641 O O . TRP A 1 467 ? -8.990 14.794 8.068 1.00 98.25 467 TRP A O 1
ATOM 3651 N N . ARG A 1 468 ? -10.990 15.612 8.692 1.00 98.38 468 ARG A N 1
ATOM 3652 C CA . ARG A 1 468 ? -10.509 16.234 9.936 1.00 98.38 468 ARG A CA 1
ATOM 3653 C C . ARG A 1 468 ? -9.938 15.177 10.882 1.00 98.38 468 ARG A C 1
ATOM 3655 O O . ARG A 1 468 ? -8.858 15.378 11.426 1.00 98.38 468 ARG A O 1
ATOM 3662 N N . GLY A 1 469 ? -10.635 14.053 11.053 1.00 98.38 469 GLY A N 1
ATOM 3663 C CA . GLY A 1 469 ? -10.182 12.953 11.900 1.00 98.38 469 GLY A CA 1
ATOM 3664 C C . GLY A 1 469 ? -8.996 12.202 11.310 1.00 98.38 469 GLY A C 1
ATOM 3665 O O . GLY A 1 469 ? -8.104 11.832 12.060 1.00 98.38 469 GLY A O 1
ATOM 3666 N N . VAL A 1 470 ? -8.932 12.023 9.987 1.00 98.69 470 VAL A N 1
ATOM 3667 C CA . VAL A 1 470 ? -7.763 11.401 9.332 1.00 98.69 470 VAL A CA 1
ATOM 3668 C C . VAL A 1 470 ? -6.498 12.232 9.571 1.00 98.69 470 VAL A C 1
ATOM 3670 O O . VAL A 1 470 ? -5.483 11.692 10.007 1.00 98.69 470 VAL A O 1
ATOM 3673 N N . VAL A 1 471 ? -6.571 13.551 9.362 1.00 98.69 471 VAL A N 1
ATOM 3674 C CA . VAL A 1 471 ? -5.435 14.466 9.565 1.00 98.69 471 VAL A CA 1
ATOM 3675 C C . VAL A 1 471 ? -5.003 14.512 11.034 1.00 98.69 471 VAL A C 1
ATOM 3677 O O . VAL A 1 471 ? -3.814 14.387 11.323 1.00 98.69 471 VAL A O 1
ATOM 3680 N N . GLU A 1 472 ? -5.943 14.632 11.977 1.00 98.38 472 GLU A N 1
ATOM 3681 C CA . GLU A 1 472 ? -5.614 14.641 13.414 1.00 98.38 472 GLU A CA 1
ATOM 3682 C C . GLU A 1 472 ? -5.158 13.267 13.933 1.00 98.38 472 GLU A C 1
ATOM 3684 O O . GLU A 1 472 ? -4.345 13.186 14.849 1.00 98.38 472 GLU A O 1
ATOM 3689 N N . GLY A 1 473 ? -5.616 12.170 13.325 1.00 98.38 473 GLY A N 1
ATOM 3690 C CA . GLY A 1 473 ? -5.099 10.830 13.595 1.00 98.38 473 GLY A CA 1
ATOM 3691 C C . GLY A 1 473 ? -3.653 10.669 13.121 1.00 98.38 473 GLY A C 1
ATOM 3692 O O . GLY A 1 473 ? -2.821 10.150 13.862 1.00 98.38 473 GLY A O 1
ATOM 3693 N N . ASN A 1 474 ? -3.326 11.157 11.918 1.00 98.50 474 ASN A N 1
ATOM 3694 C CA . ASN A 1 474 ? -1.961 11.149 11.378 1.00 98.50 474 ASN A CA 1
ATOM 3695 C C . ASN A 1 474 ? -1.017 12.023 12.219 1.00 98.50 474 ASN A C 1
ATOM 3697 O O . ASN A 1 474 ? 0.140 11.657 12.431 1.00 98.50 474 ASN A O 1
ATOM 3701 N N . ARG A 1 475 ? -1.526 13.129 12.783 1.00 98.06 475 ARG A N 1
ATOM 3702 C CA . ARG A 1 475 ? -0.783 13.990 13.715 1.00 98.06 475 ARG A CA 1
ATOM 3703 C C . ARG A 1 475 ? -0.239 13.222 14.920 1.00 98.06 475 ARG A C 1
ATOM 3705 O O . ARG A 1 475 ? 0.786 13.623 15.464 1.00 98.06 475 ARG A O 1
ATOM 3712 N N . ALA A 1 476 ? -0.848 12.101 15.313 1.00 98.19 476 ALA A N 1
ATOM 3713 C CA . ALA A 1 476 ? -0.351 11.297 16.425 1.00 98.19 476 ALA A CA 1
ATOM 3714 C C . ALA A 1 476 ? 1.104 10.818 16.246 1.00 98.19 476 ALA A C 1
ATOM 3716 O O . ALA A 1 476 ? 1.779 10.568 17.239 1.00 98.19 476 ALA A O 1
ATOM 3717 N N . THR A 1 477 ? 1.615 10.737 15.014 1.00 97.44 477 THR A N 1
ATOM 3718 C CA . THR A 1 477 ? 3.025 10.411 14.744 1.00 97.44 477 THR A CA 1
ATOM 3719 C C . THR A 1 477 ? 3.997 11.496 15.234 1.00 97.44 477 THR A C 1
ATOM 3721 O O . THR A 1 477 ? 5.130 11.182 15.586 1.00 97.44 477 THR A O 1
ATOM 3724 N N . ILE A 1 478 ? 3.575 12.766 15.279 1.00 98.12 478 ILE A N 1
ATOM 3725 C CA . ILE A 1 478 ? 4.435 13.917 15.630 1.00 98.12 478 ILE A CA 1
ATOM 3726 C C . ILE A 1 478 ? 4.006 14.634 16.918 1.00 98.12 478 ILE A C 1
ATOM 3728 O O . ILE A 1 478 ? 4.838 15.207 17.616 1.00 98.12 478 ILE A O 1
ATOM 3732 N N . ASP A 1 479 ? 2.719 14.584 17.256 1.00 98.12 479 ASP A N 1
ATOM 3733 C CA . ASP A 1 479 ? 2.120 15.204 18.437 1.00 98.12 479 ASP A CA 1
ATOM 3734 C C . ASP A 1 479 ? 1.007 14.290 18.995 1.00 98.12 479 ASP A C 1
ATOM 3736 O O . ASP A 1 479 ? -0.193 14.574 18.872 1.00 98.12 479 ASP A O 1
ATOM 3740 N N . PRO A 1 480 ? 1.392 13.139 19.582 1.00 98.12 480 PRO A N 1
ATOM 3741 C CA . PRO A 1 480 ? 0.445 12.149 20.089 1.00 98.12 480 PRO A CA 1
ATOM 3742 C C . PRO A 1 480 ? -0.393 12.661 21.263 1.00 98.12 480 PRO A C 1
ATOM 3744 O O . PRO A 1 480 ? -1.517 12.198 21.445 1.00 98.12 480 PRO A O 1
ATOM 3747 N N . VAL A 1 481 ? 0.108 13.631 22.037 1.00 98.38 481 VAL A N 1
ATOM 3748 C CA . VAL A 1 481 ? -0.640 14.247 23.146 1.00 98.38 481 VAL A CA 1
ATOM 3749 C C . VAL A 1 481 ? -1.812 15.058 22.609 1.00 98.38 481 VAL A C 1
ATOM 3751 O O . VAL A 1 481 ? -2.934 14.869 23.074 1.00 98.38 481 VAL A O 1
ATOM 3754 N N . PHE A 1 482 ? -1.594 15.897 21.591 1.00 98.06 482 PHE A N 1
ATOM 3755 C CA . PHE A 1 482 ? -2.694 16.641 20.984 1.00 98.06 482 PHE A CA 1
ATOM 3756 C C . PHE A 1 482 ? -3.744 15.707 20.377 1.00 98.06 482 PHE A C 1
ATOM 3758 O O . PHE A 1 482 ? -4.936 15.874 20.633 1.00 98.06 482 PHE A O 1
ATOM 3765 N N . ALA A 1 483 ? -3.314 14.714 19.592 1.00 98.31 483 ALA A N 1
ATOM 3766 C CA . ALA A 1 483 ? -4.234 13.764 18.969 1.00 98.31 483 ALA A CA 1
ATOM 3767 C C . ALA A 1 483 ? -5.049 12.999 20.029 1.00 98.31 483 ALA A C 1
ATOM 3769 O O . ALA A 1 483 ? -6.263 12.843 19.899 1.00 98.31 483 ALA A O 1
ATOM 3770 N N . TYR A 1 484 ? -4.408 12.586 21.124 1.00 98.69 484 TYR A N 1
ATOM 3771 C CA . TYR A 1 484 ? -5.078 11.952 22.255 1.00 98.69 484 TYR A CA 1
ATOM 3772 C C . TYR A 1 484 ? -6.107 12.876 22.922 1.00 98.69 484 TYR A C 1
ATOM 3774 O O . TYR A 1 484 ? -7.244 12.460 23.156 1.00 98.69 484 TYR A O 1
ATOM 3782 N N . ASP A 1 485 ? -5.764 14.138 23.188 1.00 98.50 485 ASP A N 1
ATOM 3783 C CA . ASP A 1 485 ? -6.684 15.124 23.773 1.00 98.50 485 ASP A CA 1
ATOM 3784 C C . ASP A 1 485 ? -7.866 15.437 22.841 1.00 98.50 485 ASP A C 1
ATOM 3786 O O . ASP A 1 485 ? -8.995 15.646 23.298 1.00 98.50 485 ASP A O 1
ATOM 3790 N N . PHE A 1 486 ? -7.632 15.422 21.527 1.00 98.44 486 PHE A N 1
ATOM 3791 C CA . PHE A 1 486 ? -8.674 15.555 20.518 1.00 98.44 486 PHE A CA 1
ATOM 3792 C C . PHE A 1 486 ? -9.628 14.354 20.554 1.00 98.44 486 PHE A C 1
ATOM 3794 O O . PHE A 1 486 ? -10.817 14.537 20.805 1.00 98.44 486 PHE A O 1
ATOM 3801 N N . PHE A 1 487 ? -9.140 13.118 20.400 1.00 98.50 487 PHE A N 1
ATOM 3802 C CA . PHE A 1 487 ? -10.008 11.929 20.351 1.00 98.50 487 PHE A CA 1
ATOM 3803 C C . PHE A 1 487 ? -10.588 11.509 21.706 1.00 98.50 487 PHE A C 1
ATOM 3805 O O . PHE A 1 487 ? -11.616 10.837 21.738 1.00 98.50 487 PHE A O 1
ATOM 3812 N N . SER A 1 488 ? -10.009 11.935 22.829 1.00 97.94 488 SER A N 1
ATOM 3813 C CA . SER A 1 488 ? -10.648 11.826 24.153 1.00 97.94 488 SER A CA 1
ATOM 3814 C C . SER A 1 488 ? -11.701 12.915 24.390 1.00 97.94 488 SER A C 1
ATOM 3816 O O . SER A 1 488 ? -12.418 12.879 25.390 1.00 97.94 488 SER A O 1
ATOM 3818 N N . ASN A 1 489 ? -11.816 13.877 23.465 1.00 96.81 489 ASN A N 1
ATOM 3819 C CA . ASN A 1 489 ? -12.650 15.070 23.566 1.00 96.81 489 ASN A CA 1
ATOM 3820 C C . ASN A 1 489 ? -12.331 15.938 24.801 1.00 96.81 489 ASN A C 1
ATOM 3822 O O . ASN A 1 489 ? -13.182 16.695 25.274 1.00 96.81 489 ASN A O 1
ATOM 3826 N N . ALA A 1 490 ? -11.099 15.871 25.316 1.00 96.00 490 ALA A N 1
ATOM 3827 C CA . ALA A 1 490 ? -10.641 16.703 26.427 1.00 96.00 490 ALA A CA 1
ATOM 3828 C C . ALA A 1 490 ? -10.652 18.199 26.065 1.00 96.00 490 ALA A C 1
ATOM 3830 O O . ALA A 1 490 ? -10.934 19.047 26.913 1.00 96.00 490 ALA A O 1
ATOM 3831 N N . SER A 1 491 ? -10.407 18.524 24.791 1.00 89.94 491 SER A N 1
ATOM 3832 C CA . SER A 1 491 ? -10.471 19.891 24.259 1.00 89.94 491 SER A CA 1
ATOM 3833 C C . SER A 1 491 ? -11.899 20.403 24.016 1.00 89.94 491 SER A C 1
ATOM 3835 O O . SER A 1 491 ? -12.102 21.608 23.869 1.00 89.94 491 SER A O 1
ATOM 3837 N N . GLY A 1 492 ? -12.896 19.510 23.950 1.00 95.12 492 GLY A N 1
ATOM 3838 C CA . GLY A 1 492 ? -14.265 19.829 23.527 1.00 95.12 492 GLY A CA 1
ATOM 3839 C C . GLY A 1 492 ? -14.439 20.071 22.017 1.00 95.12 492 GLY A C 1
ATOM 3840 O O . GLY A 1 492 ? -15.556 20.387 21.580 1.00 95.12 492 GLY A O 1
ATOM 3841 N N . ASP A 1 493 ? -13.366 19.946 21.227 1.00 94.50 493 ASP A N 1
ATOM 3842 C CA . ASP A 1 493 ? -13.362 20.196 19.777 1.00 94.50 493 ASP A CA 1
ATOM 3843 C C . ASP A 1 493 ? -13.925 19.012 18.978 1.00 94.50 493 ASP A C 1
ATOM 3845 O O . ASP A 1 493 ? -14.605 19.207 17.973 1.00 94.50 493 ASP A O 1
ATOM 3849 N N . PHE A 1 494 ? -13.712 17.778 19.442 1.00 97.56 494 PHE A N 1
ATOM 3850 C CA . PHE A 1 494 ? -14.077 16.586 18.683 1.00 97.56 494 PHE A CA 1
ATOM 3851 C C . PHE A 1 494 ? -15.585 16.483 18.408 1.00 97.56 494 PHE A C 1
ATOM 3853 O O . PHE A 1 494 ? -16.442 16.767 19.256 1.00 97.56 494 PHE A O 1
ATOM 3860 N N . ARG A 1 495 ? -15.909 16.045 17.189 1.00 96.75 495 ARG A N 1
ATOM 3861 C CA . ARG A 1 495 ? -17.260 15.760 16.701 1.00 96.75 495 ARG A CA 1
ATOM 3862 C C . ARG A 1 495 ? -17.234 14.429 15.960 1.00 96.75 495 ARG A C 1
ATOM 3864 O O . ARG A 1 495 ? -16.306 14.169 15.204 1.00 96.75 495 ARG A O 1
ATOM 3871 N N . ALA A 1 496 ? -18.277 13.617 16.126 1.00 95.69 496 ALA A N 1
ATOM 3872 C CA . ALA A 1 496 ? -18.369 12.315 15.460 1.00 95.69 496 ALA A CA 1
ATOM 3873 C C . ALA A 1 496 ? -18.326 12.423 13.922 1.00 95.69 496 ALA A C 1
ATOM 3875 O O . ALA A 1 496 ? -17.792 11.540 13.265 1.00 95.69 496 ALA A O 1
ATOM 3876 N N . GLU A 1 497 ? -18.815 13.529 13.348 1.00 96.81 497 GLU A N 1
ATOM 3877 C CA . GLU A 1 497 ? -18.743 13.818 11.904 1.00 96.81 497 GLU A CA 1
ATOM 3878 C C . GLU A 1 497 ? -17.314 14.004 11.366 1.00 96.81 497 GLU A C 1
ATOM 3880 O O . GLU A 1 497 ? -17.115 14.031 10.153 1.00 96.81 497 GLU A O 1
ATOM 3885 N N . TYR A 1 498 ? -16.320 14.143 12.250 1.00 98.12 498 TYR A N 1
ATOM 3886 C CA . TYR A 1 498 ? -14.911 14.194 11.868 1.00 98.12 498 TYR A CA 1
ATOM 3887 C C . TYR A 1 498 ? -14.317 12.816 11.595 1.00 98.12 498 TYR A C 1
ATOM 3889 O O . TYR A 1 498 ? -13.186 12.746 11.130 1.00 98.12 498 TYR A O 1
ATOM 3897 N N . LEU A 1 499 ? -15.035 11.729 11.872 1.00 98.06 499 LEU A N 1
ATOM 3898 C CA . LEU A 1 499 ? -14.584 10.385 11.532 1.00 98.06 499 LEU A CA 1
ATOM 3899 C C . LEU A 1 499 ? -14.959 10.052 10.085 1.00 98.06 499 LEU A C 1
ATOM 3901 O O . LEU A 1 499 ? -16.116 10.180 9.684 1.00 98.06 499 LEU A O 1
ATOM 3905 N N . ASP A 1 500 ? -13.971 9.608 9.311 1.00 97.94 500 ASP A N 1
ATOM 3906 C CA . ASP A 1 500 ? -14.200 8.915 8.041 1.00 97.94 500 ASP A CA 1
ATOM 3907 C C . ASP A 1 500 ? -15.047 7.643 8.253 1.00 97.94 500 ASP A C 1
ATOM 3909 O O . ASP A 1 500 ? -15.043 7.054 9.336 1.00 97.94 500 ASP A O 1
ATOM 3913 N N . GLY A 1 501 ? -15.752 7.181 7.216 1.00 95.44 501 GLY A N 1
ATOM 3914 C CA . GLY A 1 501 ? -16.588 5.976 7.289 1.00 95.44 501 GLY A CA 1
ATOM 3915 C C . GLY A 1 501 ? -15.834 4.710 7.729 1.00 95.44 501 GLY A C 1
ATOM 3916 O O . GLY A 1 501 ? -16.429 3.841 8.372 1.00 95.44 501 GLY A O 1
ATOM 3917 N N . GLY A 1 502 ? -14.529 4.626 7.452 1.00 97.00 502 GLY A N 1
ATOM 3918 C CA . GLY A 1 502 ? -13.624 3.563 7.898 1.00 97.00 502 GLY A CA 1
ATOM 3919 C C . GLY A 1 502 ? -12.827 3.876 9.173 1.00 97.00 502 GLY A C 1
ATOM 3920 O O . GLY A 1 502 ? -11.998 3.063 9.574 1.00 97.00 502 GLY A O 1
ATOM 3921 N N . ALA A 1 503 ? -13.045 5.023 9.825 1.00 98.06 503 ALA A N 1
ATOM 3922 C CA . ALA A 1 503 ? -12.349 5.424 11.050 1.00 98.06 503 ALA A CA 1
ATOM 3923 C C . ALA A 1 503 ? -13.223 5.239 12.300 1.00 98.06 503 ALA A C 1
ATOM 3925 O O . ALA A 1 503 ? -14.441 5.397 12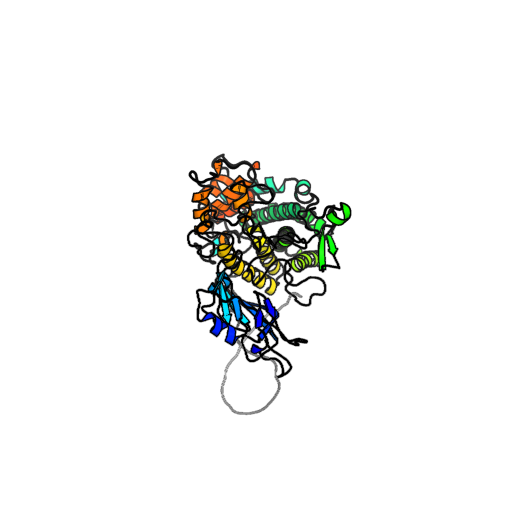.248 1.00 98.06 503 ALA A O 1
ATOM 3926 N N . SER A 1 504 ? -12.598 4.946 13.444 1.00 98.50 504 SER A N 1
ATOM 3927 C CA . SER A 1 504 ? -13.280 4.895 14.743 1.00 98.50 504 SER A CA 1
ATOM 3928 C C . SER A 1 504 ? -12.598 5.787 15.770 1.00 98.50 504 SER A C 1
ATOM 3930 O O . SER A 1 504 ? -11.367 5.900 15.797 1.00 98.50 504 SER A O 1
ATOM 3932 N N . GLN A 1 505 ? -13.396 6.397 16.648 1.00 98.75 505 GLN A N 1
ATOM 3933 C CA . GLN A 1 505 ? -12.857 7.159 17.774 1.00 98.75 505 GLN A CA 1
ATOM 3934 C C . GLN A 1 505 ? -12.129 6.225 18.744 1.00 98.75 505 GLN A C 1
ATOM 3936 O O . GLN A 1 505 ? -11.077 6.598 19.260 1.00 98.75 505 GLN A O 1
ATOM 3941 N N . THR A 1 506 ? -12.642 5.005 18.956 1.00 98.81 506 THR A N 1
ATOM 3942 C CA . THR A 1 506 ? -11.982 3.994 19.793 1.00 98.81 506 THR A CA 1
ATOM 3943 C C . THR A 1 506 ? -10.562 3.729 19.303 1.00 98.81 506 THR A C 1
ATOM 3945 O O . THR A 1 506 ? -9.615 3.800 20.087 1.00 98.81 506 THR A O 1
ATOM 3948 N N . TRP A 1 507 ? -10.396 3.441 18.009 1.00 98.81 507 TRP A N 1
ATOM 3949 C CA . TRP A 1 507 ? -9.086 3.126 17.455 1.00 98.81 507 TRP A CA 1
ATOM 3950 C C . TRP A 1 507 ? -8.164 4.341 17.448 1.00 98.81 507 TRP A C 1
ATOM 3952 O O . TRP A 1 507 ? -7.034 4.225 17.905 1.00 98.81 507 TRP A O 1
ATOM 3962 N N . TYR A 1 508 ? -8.625 5.514 17.006 1.00 98.81 508 TYR A N 1
ATOM 3963 C CA . TYR A 1 508 ? -7.770 6.706 16.953 1.00 98.81 508 TYR A CA 1
ATOM 3964 C C . TYR A 1 508 ? -7.342 7.190 18.343 1.00 98.81 508 TYR A C 1
ATOM 3966 O O . TYR A 1 508 ? -6.188 7.583 18.515 1.00 98.81 508 TYR A O 1
ATOM 3974 N N . LEU A 1 509 ? -8.207 7.076 19.358 1.00 98.88 509 LEU A N 1
ATOM 3975 C CA . LEU A 1 509 ? -7.818 7.329 20.746 1.00 98.88 509 LEU A CA 1
ATOM 3976 C C . LEU A 1 509 ? -6.764 6.322 21.221 1.00 98.88 509 LEU A C 1
ATOM 3978 O O . LEU A 1 509 ? -5.760 6.723 21.806 1.00 98.88 509 LEU A O 1
ATOM 3982 N N . ALA A 1 510 ? -6.968 5.027 20.967 1.00 98.75 510 ALA A N 1
ATOM 3983 C CA . ALA A 1 510 ? -6.026 3.983 21.368 1.00 98.75 510 ALA A CA 1
ATOM 3984 C C . ALA A 1 510 ? -4.665 4.126 20.664 1.00 98.75 510 ALA A C 1
ATOM 3986 O O . ALA A 1 510 ? -3.619 3.993 21.297 1.00 98.75 510 ALA A O 1
ATOM 3987 N N . TYR A 1 511 ? -4.689 4.443 19.371 1.00 98.62 511 TYR A N 1
ATOM 3988 C CA . TYR A 1 511 ? -3.525 4.682 18.529 1.00 98.62 511 TYR A CA 1
ATOM 3989 C C . TYR A 1 511 ? -2.724 5.896 19.019 1.00 98.62 511 TYR A C 1
ATOM 3991 O O . TYR A 1 511 ? -1.532 5.769 19.297 1.00 98.62 511 TYR A O 1
ATOM 3999 N N . ALA A 1 512 ? -3.378 7.043 19.240 1.00 98.69 512 ALA A N 1
ATOM 4000 C CA . ALA A 1 512 ? -2.721 8.237 19.774 1.00 98.69 512 ALA A CA 1
ATOM 4001 C C . ALA A 1 512 ? -2.192 8.033 21.204 1.00 98.69 512 ALA A C 1
ATOM 4003 O O . ALA A 1 512 ? -1.071 8.439 21.520 1.00 98.69 512 ALA A O 1
ATOM 4004 N N . ALA A 1 513 ? -2.956 7.343 22.060 1.00 98.50 513 ALA A N 1
ATOM 4005 C CA . ALA A 1 513 ? -2.514 6.977 23.404 1.00 98.50 513 ALA A CA 1
ATOM 4006 C C . ALA A 1 513 ? -1.210 6.170 23.353 1.00 98.50 513 ALA A C 1
ATOM 4008 O O . ALA A 1 513 ? -0.235 6.507 24.026 1.00 98.50 513 ALA A O 1
ATOM 4009 N N . ALA A 1 514 ? -1.184 5.138 22.511 1.00 97.81 514 ALA A N 1
ATOM 4010 C CA . ALA A 1 514 ? -0.051 4.246 22.354 1.00 97.81 514 ALA A CA 1
ATOM 4011 C C . ALA A 1 514 ? 1.186 4.931 21.756 1.00 97.81 514 ALA A C 1
ATOM 4013 O O . ALA A 1 514 ? 2.300 4.672 22.213 1.00 97.81 514 ALA A O 1
ATOM 4014 N N . LEU A 1 515 ? 1.020 5.855 20.809 1.00 97.12 515 LEU A N 1
ATOM 4015 C CA . LEU A 1 515 ? 2.136 6.617 20.235 1.00 97.12 515 LEU A CA 1
ATOM 4016 C C . LEU A 1 515 ? 2.767 7.629 21.204 1.00 97.12 515 LEU A C 1
ATOM 4018 O O . LEU A 1 515 ? 3.846 8.140 20.927 1.00 97.12 515 LEU A O 1
ATOM 4022 N N . GLY A 1 516 ? 2.162 7.863 22.371 1.00 96.62 516 GLY A N 1
ATOM 4023 C CA . GLY A 1 516 ? 2.746 8.691 23.432 1.00 96.62 516 GLY A CA 1
ATOM 4024 C C . GLY A 1 516 ? 1.784 9.689 24.068 1.00 96.62 516 GLY A C 1
ATOM 4025 O O . GLY A 1 516 ? 2.206 10.463 24.922 1.00 96.62 516 GLY A O 1
ATOM 4026 N N . GLY A 1 517 ? 0.507 9.685 23.677 1.00 97.44 517 GLY A N 1
ATOM 4027 C CA . GLY A 1 517 ? -0.507 10.563 24.258 1.00 97.44 517 GLY A CA 1
ATOM 4028 C C . GLY A 1 517 ? -0.897 10.158 25.679 1.00 97.44 517 GLY A C 1
ATOM 4029 O O . GLY A 1 517 ? -1.241 11.004 26.500 1.00 97.44 517 GLY A O 1
ATOM 4030 N N . ASP A 1 518 ? -0.765 8.870 26.005 1.00 96.62 518 ASP A N 1
ATOM 4031 C CA . ASP A 1 518 ? -0.925 8.354 27.359 1.00 96.62 518 ASP A CA 1
ATOM 4032 C C . ASP A 1 518 ? 0.447 8.065 27.982 1.00 96.62 518 ASP A C 1
ATOM 4034 O O . ASP A 1 518 ? 1.147 7.133 27.589 1.00 96.62 518 ASP A O 1
ATOM 4038 N N . ALA A 1 519 ? 0.816 8.827 29.015 1.00 92.88 519 ALA A N 1
ATOM 4039 C CA . ALA A 1 519 ? 2.072 8.642 29.746 1.00 92.88 519 ALA A CA 1
ATOM 4040 C C . ALA A 1 519 ? 2.193 7.267 30.441 1.00 92.88 519 ALA A C 1
ATOM 4042 O O . ALA A 1 519 ? 3.289 6.871 30.839 1.00 92.88 519 ALA A O 1
ATOM 4043 N N . GLY A 1 520 ? 1.079 6.547 30.620 1.00 89.44 520 GLY A N 1
ATOM 4044 C CA . GLY A 1 520 ? 1.040 5.178 31.132 1.00 89.44 520 GLY A CA 1
ATOM 4045 C C . GLY A 1 520 ? 1.110 4.092 30.054 1.00 89.44 520 GLY A C 1
ATOM 4046 O O . GLY A 1 520 ? 1.076 2.911 30.409 1.00 89.44 520 GLY A O 1
ATOM 4047 N N . ALA A 1 521 ? 1.184 4.451 28.767 1.00 90.44 521 ALA A N 1
ATOM 4048 C CA . ALA A 1 521 ? 1.246 3.489 27.673 1.00 90.44 521 ALA A CA 1
ATOM 4049 C C . ALA A 1 521 ? 2.603 2.773 27.620 1.00 90.44 521 ALA A C 1
ATOM 4051 O O . ALA A 1 521 ? 3.656 3.413 27.600 1.00 90.44 521 ALA A O 1
ATOM 4052 N N . ASN A 1 522 ? 2.583 1.439 27.586 1.00 88.69 522 ASN A N 1
ATOM 4053 C CA . ASN A 1 522 ? 3.797 0.626 27.653 1.00 88.69 522 ASN A CA 1
ATOM 4054 C C . ASN A 1 522 ? 3.645 -0.723 26.929 1.00 88.69 522 ASN A C 1
ATOM 4056 O O . ASN A 1 522 ? 2.536 -1.219 26.713 1.00 88.69 522 ASN A O 1
ATOM 4060 N N . THR A 1 523 ? 4.773 -1.352 26.622 1.00 83.81 523 THR A N 1
ATOM 4061 C CA . THR A 1 523 ? 4.852 -2.712 26.089 1.00 83.81 523 THR A CA 1
ATOM 4062 C C . THR A 1 523 ? 4.843 -3.708 27.252 1.00 83.81 523 THR A C 1
ATOM 4064 O O . THR A 1 523 ? 5.744 -3.710 28.095 1.00 83.81 523 THR A O 1
ATOM 4067 N N . LYS A 1 524 ? 3.826 -4.577 27.347 1.00 69.19 524 LYS A N 1
ATOM 4068 C CA . LYS A 1 524 ? 3.886 -5.720 28.274 1.00 69.19 524 LYS A CA 1
ATOM 4069 C C . LYS A 1 524 ? 4.978 -6.665 27.772 1.00 69.19 524 LYS A C 1
ATOM 4071 O O . LYS A 1 524 ? 4.953 -7.055 26.608 1.00 69.19 524 LYS A O 1
ATOM 4076 N N . ALA A 1 525 ? 5.906 -7.071 28.641 1.00 48.78 525 ALA A N 1
ATOM 4077 C CA . ALA A 1 525 ? 6.820 -8.167 28.320 1.00 48.78 525 ALA A CA 1
ATOM 4078 C C . ALA A 1 525 ? 5.987 -9.389 27.894 1.00 48.78 525 ALA A C 1
ATOM 4080 O O . ALA A 1 525 ? 5.066 -9.781 28.625 1.00 48.78 525 ALA A O 1
ATOM 4081 N N . ARG A 1 526 ? 6.260 -9.956 26.708 1.00 41.59 526 ARG A N 1
ATOM 4082 C CA . ARG A 1 526 ? 5.529 -11.128 26.207 1.00 41.59 526 ARG A CA 1
ATOM 4083 C C . ARG A 1 526 ? 5.614 -12.231 27.262 1.00 41.59 526 ARG A C 1
ATOM 4085 O O . ARG A 1 526 ? 6.688 -12.521 27.787 1.00 41.59 526 ARG A O 1
ATOM 4092 N N . ARG A 1 527 ? 4.486 -12.883 27.563 1.00 35.50 527 ARG A N 1
ATOM 4093 C CA . ARG A 1 527 ? 4.453 -14.062 28.452 1.00 35.50 527 ARG A CA 1
ATOM 4094 C C . ARG A 1 527 ? 5.268 -15.250 27.912 1.00 35.50 527 ARG A C 1
ATOM 4096 O O . ARG A 1 527 ? 5.488 -16.190 28.669 1.00 35.50 527 ARG A O 1
ATOM 4103 N N . ASP A 1 528 ? 5.772 -15.152 26.682 1.00 37.06 528 ASP A N 1
ATOM 4104 C CA . ASP A 1 528 ? 6.546 -16.185 25.990 1.00 37.06 528 ASP A CA 1
ATOM 4105 C C . ASP A 1 528 ? 8.071 -15.936 25.986 1.00 37.06 528 ASP A C 1
ATOM 4107 O O . ASP A 1 528 ? 8.829 -16.828 25.617 1.00 37.06 528 ASP A O 1
ATOM 4111 N N . ASP A 1 529 ? 8.555 -14.797 26.509 1.00 34.50 529 ASP A N 1
ATOM 4112 C CA . ASP A 1 529 ? 10.003 -14.538 26.693 1.00 34.50 529 ASP A CA 1
ATOM 4113 C C . ASP A 1 529 ? 10.592 -15.225 27.944 1.00 34.50 529 ASP A C 1
ATOM 4115 O O . ASP A 1 529 ? 11.761 -15.061 28.300 1.00 34.50 529 ASP A O 1
ATOM 4119 N N . LEU A 1 530 ? 9.799 -16.067 28.611 1.00 35.16 530 LEU A N 1
ATOM 4120 C CA . LEU A 1 530 ? 10.273 -17.045 29.581 1.00 35.16 530 LEU A CA 1
ATOM 4121 C C . LEU A 1 530 ? 10.024 -18.445 29.008 1.00 35.16 530 LEU A C 1
ATOM 4123 O O . LEU A 1 530 ? 8.949 -19.009 29.178 1.00 35.16 530 LEU A O 1
ATOM 4127 N N . THR A 1 531 ? 11.082 -19.021 28.425 1.00 34.38 531 THR A N 1
ATOM 4128 C CA . THR A 1 531 ? 11.271 -20.433 28.011 1.00 34.38 531 THR A CA 1
ATOM 4129 C C . THR A 1 531 ? 11.097 -20.802 26.529 1.00 34.38 531 THR A C 1
ATOM 4131 O O . THR A 1 531 ? 10.328 -21.694 26.189 1.00 34.38 531 THR A O 1
ATOM 4134 N N . LEU A 1 532 ? 11.979 -20.280 25.668 1.00 33.06 532 LEU A N 1
ATOM 4135 C CA . LEU A 1 532 ? 12.483 -21.042 24.506 1.00 33.06 532 LEU A CA 1
ATOM 4136 C C . LEU A 1 532 ? 14.009 -21.253 24.492 1.00 33.06 532 LEU A C 1
ATOM 4138 O O . LEU A 1 532 ? 14.488 -22.104 23.749 1.00 33.06 532 LEU A O 1
ATOM 4142 N N . ASP A 1 533 ? 14.750 -20.645 25.421 1.00 30.50 533 ASP A N 1
ATOM 4143 C CA . ASP A 1 533 ? 16.133 -21.022 25.732 1.00 30.50 533 ASP A CA 1
ATOM 4144 C C . ASP A 1 533 ? 16.178 -21.840 27.023 1.00 30.50 533 ASP A C 1
ATOM 4146 O O . ASP A 1 533 ? 16.225 -21.312 28.135 1.00 30.50 533 ASP A O 1
ATOM 4150 N N . GLY A 1 534 ? 16.132 -23.168 26.896 1.00 32.38 534 GLY A N 1
ATOM 4151 C CA . GLY A 1 534 ? 16.361 -24.026 28.059 1.00 32.38 534 GLY A CA 1
ATOM 4152 C C . GLY A 1 534 ? 15.828 -25.448 28.016 1.00 32.38 534 GLY A C 1
ATOM 4153 O O . GLY A 1 534 ? 15.600 -26.005 29.087 1.00 32.38 534 GLY A O 1
ATOM 4154 N N . ARG A 1 535 ? 15.624 -26.077 26.851 1.00 33.47 535 ARG A N 1
ATOM 4155 C CA . ARG A 1 535 ? 15.389 -27.534 26.795 1.00 33.47 535 ARG A CA 1
ATOM 4156 C C . ARG A 1 535 ? 16.039 -28.214 25.593 1.00 33.47 535 ARG A C 1
ATOM 4158 O O . ARG A 1 535 ? 15.353 -28.748 24.736 1.00 33.47 535 ARG A O 1
ATOM 4165 N N . SER A 1 536 ? 17.365 -28.326 25.629 1.00 27.34 536 SER A N 1
ATOM 4166 C CA . SER A 1 536 ? 18.069 -29.522 25.138 1.00 27.34 536 SER A CA 1
ATOM 4167 C C . SER A 1 536 ? 19.538 -29.505 25.565 1.00 27.34 536 SER A C 1
ATOM 4169 O O . SER A 1 536 ? 20.368 -28.925 24.878 1.00 27.34 536 SER A O 1
ATOM 4171 N N . ALA A 1 537 ? 19.847 -30.134 26.705 1.00 34.81 537 ALA A N 1
ATOM 4172 C CA . ALA A 1 537 ? 21.067 -30.925 26.936 1.00 34.81 537 ALA A CA 1
ATOM 4173 C C . ALA A 1 537 ? 21.221 -31.252 28.430 1.00 34.81 537 ALA A C 1
ATOM 4175 O O . ALA A 1 537 ? 22.036 -30.654 29.119 1.00 34.81 537 ALA A O 1
ATOM 4176 N N . GLN A 1 538 ? 20.483 -32.244 28.927 1.00 26.44 538 GLN A N 1
ATOM 4177 C CA . GLN A 1 538 ? 20.998 -33.139 29.968 1.00 26.44 538 GLN A CA 1
ATOM 4178 C C . GLN A 1 538 ? 20.379 -34.520 29.754 1.00 26.44 538 GLN A C 1
ATOM 4180 O O . GLN A 1 538 ? 19.277 -34.820 30.204 1.00 26.44 538 GLN A O 1
ATOM 4185 N N . ALA A 1 539 ? 21.111 -35.358 29.022 1.00 29.25 539 ALA A N 1
ATOM 4186 C CA . ALA A 1 539 ? 20.921 -36.794 29.058 1.00 29.25 539 ALA A CA 1
ATOM 4187 C C . ALA A 1 539 ? 21.471 -37.303 30.398 1.00 29.25 539 ALA A C 1
ATOM 4189 O O . ALA A 1 539 ? 22.683 -37.384 30.590 1.00 29.25 539 ALA A O 1
ATOM 4190 N N . SER A 1 540 ? 20.582 -37.629 31.332 1.00 29.27 540 SER A N 1
ATOM 4191 C CA . SER A 1 540 ? 20.888 -38.486 32.473 1.00 29.27 540 SER A CA 1
ATOM 4192 C C . SER A 1 540 ? 20.223 -39.838 32.236 1.00 29.27 540 SER A C 1
ATOM 4194 O O . SER A 1 540 ? 19.016 -40.014 32.381 1.00 29.27 540 SER A O 1
ATOM 4196 N N . GLY A 1 541 ? 21.033 -40.807 31.814 1.00 25.75 541 GLY A N 1
ATOM 4197 C CA . GLY A 1 541 ? 20.651 -42.209 31.885 1.00 25.75 541 GLY A CA 1
ATOM 4198 C C . GLY A 1 541 ? 20.558 -42.665 33.342 1.00 25.75 541 GLY A C 1
ATOM 4199 O O . GLY A 1 541 ? 21.275 -42.152 34.199 1.00 25.75 541 GLY A O 1
ATOM 4200 N N . ILE A 1 542 ? 19.683 -43.635 33.601 1.00 29.25 542 ILE A N 1
ATOM 4201 C CA . ILE A 1 542 ? 20.015 -44.908 34.256 1.00 29.25 542 ILE A CA 1
ATOM 4202 C C . ILE A 1 542 ? 18.882 -45.905 33.954 1.00 29.25 542 ILE A C 1
ATOM 4204 O O . ILE A 1 542 ? 17.698 -45.617 34.119 1.00 29.25 542 ILE A O 1
ATOM 4208 N N . ASP A 1 543 ? 19.319 -47.068 33.478 1.00 31.05 543 ASP A N 1
ATOM 4209 C CA . ASP A 1 543 ? 18.582 -48.146 32.826 1.00 31.05 543 ASP A CA 1
ATOM 4210 C C . ASP A 1 543 ? 17.706 -49.026 33.727 1.00 31.05 543 ASP A C 1
ATOM 4212 O O . ASP A 1 543 ? 17.935 -49.187 34.929 1.00 31.05 543 ASP A O 1
ATOM 4216 N N . GLY A 1 544 ? 16.843 -49.800 33.061 1.00 26.69 544 GLY A N 1
ATOM 4217 C CA . GLY A 1 544 ? 16.634 -51.191 33.445 1.00 26.69 544 GLY A CA 1
ATOM 4218 C C . GLY A 1 544 ? 15.849 -52.000 32.413 1.00 26.69 544 GLY A C 1
ATOM 4219 O O . GLY A 1 544 ? 14.649 -51.804 32.300 1.00 26.69 544 GLY A O 1
ATOM 4220 N N . VAL A 1 545 ? 16.499 -52.956 31.729 1.00 27.70 545 VAL A N 1
ATOM 4221 C CA . VAL A 1 545 ? 16.228 -54.414 31.818 1.00 27.70 545 VAL A CA 1
ATOM 4222 C C . VAL A 1 545 ? 17.325 -55.214 31.078 1.00 27.70 545 VAL A C 1
ATOM 4224 O O . VAL A 1 545 ? 17.834 -54.828 30.035 1.00 27.70 545 VAL A O 1
ATOM 4227 N N . LYS A 1 546 ? 17.690 -56.335 31.711 1.00 28.41 546 LYS A N 1
ATOM 4228 C CA . LYS A 1 546 ? 18.766 -57.312 31.462 1.00 28.41 546 LYS A CA 1
ATOM 4229 C C . LYS A 1 546 ? 18.724 -58.032 30.103 1.00 28.41 546 LYS A C 1
ATOM 4231 O O . LYS A 1 546 ? 17.642 -58.440 29.704 1.00 28.41 546 LYS A O 1
ATOM 4236 N N . THR A 1 547 ? 19.908 -58.457 29.627 1.00 28.92 547 THR A N 1
ATOM 4237 C CA . THR A 1 547 ? 20.267 -59.888 29.416 1.00 28.92 547 THR A CA 1
ATOM 4238 C C . THR A 1 547 ? 21.780 -60.118 29.222 1.00 28.92 547 THR A C 1
ATOM 4240 O O . THR A 1 547 ? 22.401 -59.480 28.387 1.00 28.92 547 THR A O 1
ATOM 4243 N N . SER A 1 548 ? 22.302 -61.080 30.005 1.00 28.31 548 SER A N 1
ATOM 4244 C CA . SER A 1 548 ? 23.416 -62.035 29.779 1.00 28.31 548 SER A CA 1
ATOM 4245 C C . SER A 1 548 ? 24.791 -61.593 29.247 1.00 28.31 548 SER A C 1
ATOM 4247 O O . SER A 1 548 ? 24.900 -61.135 28.118 1.00 28.31 548 SER A O 1
ATOM 4249 N N . GLY A 1 549 ? 25.854 -61.975 29.977 1.00 27.58 549 GLY A N 1
ATOM 4250 C CA . GLY A 1 549 ? 27.171 -62.235 29.375 1.00 27.58 549 GLY A CA 1
ATOM 4251 C C . GLY A 1 549 ? 28.389 -61.982 30.267 1.00 27.58 549 GLY A C 1
ATOM 4252 O O . GLY A 1 549 ? 29.016 -60.947 30.148 1.00 27.58 549 GLY A O 1
ATOM 4253 N N . GLU A 1 550 ? 28.696 -62.948 31.135 1.00 29.42 550 GLU A N 1
ATOM 4254 C CA . GLU A 1 550 ? 30.042 -63.395 31.547 1.00 29.42 550 GLU A CA 1
ATOM 4255 C C . GLU A 1 550 ? 31.165 -62.424 32.015 1.00 29.42 550 GLU A C 1
ATOM 4257 O O . GLU A 1 550 ? 31.728 -61.632 31.273 1.00 29.42 550 GLU A O 1
ATOM 4262 N N . ASN A 1 551 ? 31.638 -62.746 33.231 1.00 28.80 551 ASN A N 1
ATOM 4263 C CA . ASN A 1 551 ? 33.044 -62.925 33.632 1.00 28.80 551 ASN A CA 1
ATOM 4264 C C . ASN A 1 551 ? 33.919 -61.755 34.159 1.00 28.80 551 ASN A C 1
ATOM 4266 O O . ASN A 1 551 ? 34.538 -60.998 33.427 1.00 28.80 551 ASN A O 1
ATOM 4270 N N . PHE A 1 552 ? 34.146 -61.869 35.480 1.00 28.58 552 PHE A N 1
ATOM 4271 C CA . PHE A 1 552 ? 35.444 -61.975 36.181 1.00 28.58 552 PHE A CA 1
ATOM 4272 C C . PHE A 1 552 ? 36.046 -60.780 36.963 1.00 28.58 552 PHE A C 1
ATOM 4274 O O . PHE A 1 552 ? 36.366 -59.735 36.422 1.00 28.58 552 PHE A O 1
ATOM 4281 N N . PHE A 1 553 ? 36.315 -61.093 38.251 1.00 30.86 553 PHE A N 1
ATOM 4282 C CA . PHE A 1 553 ? 37.194 -60.479 39.273 1.00 30.86 553 PHE A CA 1
ATOM 4283 C C . PHE A 1 553 ? 36.928 -59.009 39.683 1.00 30.86 553 PHE A C 1
ATOM 4285 O O . PHE A 1 553 ? 36.923 -58.111 38.868 1.00 30.86 553 PHE A O 1
ATOM 4292 N N . GLY A 1 554 ? 36.790 -58.635 40.959 1.00 28.05 554 GLY A N 1
ATOM 4293 C CA . GLY A 1 554 ? 36.926 -59.375 42.202 1.00 28.05 554 GLY A CA 1
ATOM 4294 C C . GLY A 1 554 ? 36.768 -58.474 43.440 1.00 28.05 554 GLY A C 1
ATOM 4295 O O . GLY A 1 554 ? 37.044 -57.285 43.416 1.00 28.05 554 GLY A O 1
ATOM 4296 N N . ARG A 1 555 ? 36.397 -59.146 44.538 1.00 30.19 555 ARG A N 1
ATOM 4297 C CA . ARG A 1 555 ? 36.689 -58.881 45.962 1.00 30.19 555 ARG A CA 1
ATOM 4298 C C . ARG A 1 555 ? 36.162 -57.620 46.685 1.00 30.19 555 ARG A C 1
ATOM 4300 O O . ARG A 1 555 ? 36.741 -56.552 46.598 1.00 30.19 555 ARG A O 1
ATOM 4307 N N . ARG A 1 556 ? 35.333 -57.969 47.694 1.00 30.19 556 ARG A N 1
ATOM 4308 C CA . ARG A 1 556 ? 35.305 -57.521 49.116 1.00 30.19 556 ARG A CA 1
ATOM 4309 C C . ARG A 1 556 ? 34.705 -56.125 49.377 1.00 30.19 556 ARG A C 1
ATOM 4311 O O . ARG A 1 556 ? 35.058 -55.179 48.711 1.00 30.19 556 ARG A O 1
ATOM 4318 N N . SER A 1 557 ? 33.861 -55.888 50.383 1.00 28.94 557 SER A N 1
ATOM 4319 C CA . SER A 1 557 ? 33.310 -56.727 51.451 1.00 28.94 557 SER A CA 1
ATOM 4320 C C . SER A 1 557 ? 32.222 -55.965 52.230 1.00 28.94 557 SER A C 1
ATOM 4322 O O . SER A 1 557 ? 32.436 -54.807 52.552 1.00 28.94 557 SER A O 1
ATOM 4324 N N . ARG A 1 558 ? 31.203 -56.716 52.677 1.00 30.20 558 ARG A N 1
ATOM 4325 C CA . ARG A 1 558 ? 30.631 -56.753 54.046 1.00 30.20 558 ARG A CA 1
ATOM 4326 C C . ARG A 1 558 ? 29.758 -55.607 54.616 1.00 30.20 558 ARG A C 1
ATOM 4328 O O . ARG A 1 558 ? 30.215 -54.490 54.790 1.00 30.20 558 ARG A O 1
ATOM 4335 N N . PHE A 1 559 ? 28.616 -56.086 55.148 1.00 30.56 559 PHE A N 1
ATOM 4336 C CA . PHE A 1 559 ? 27.745 -55.594 56.240 1.00 30.56 559 PHE A CA 1
ATOM 4337 C C . PHE A 1 559 ? 26.928 -54.323 55.966 1.00 30.56 559 PHE A C 1
ATOM 4339 O O . PHE A 1 559 ? 27.457 -53.349 55.467 1.00 30.56 559 PHE A O 1
ATOM 4346 N N . GLY A 1 560 ? 25.637 -54.219 56.288 1.00 28.92 560 GLY A N 1
ATOM 4347 C CA . GLY A 1 560 ? 24.638 -55.076 56.940 1.00 28.92 560 GLY A CA 1
ATOM 4348 C C . GLY A 1 560 ? 23.284 -54.339 56.830 1.00 28.92 560 GLY A C 1
ATOM 4349 O O . GLY A 1 560 ? 23.276 -53.125 56.675 1.00 28.92 560 GLY A O 1
ATOM 4350 N N . SER A 1 561 ? 22.158 -55.051 56.663 1.00 27.56 561 SER A N 1
ATOM 4351 C CA . SER A 1 561 ? 21.087 -55.198 57.681 1.00 27.56 561 SER A CA 1
ATOM 4352 C C . SER A 1 561 ? 20.585 -53.849 58.226 1.00 27.56 561 SER A C 1
ATOM 4354 O O . SER A 1 561 ? 21.379 -53.103 58.776 1.00 27.56 561 SER A O 1
ATOM 4356 N N . LEU A 1 562 ? 19.320 -53.447 58.269 1.00 28.34 562 LEU A N 1
ATOM 4357 C CA . LEU A 1 562 ? 17.975 -54.027 58.405 1.00 28.34 562 LEU A CA 1
ATOM 4358 C C . LEU A 1 562 ? 17.110 -52.731 58.404 1.00 28.34 562 LEU A C 1
ATOM 4360 O O . LEU A 1 562 ? 17.568 -51.716 58.913 1.00 28.34 562 LEU A O 1
ATOM 4364 N N . ARG A 1 563 ? 15.894 -52.600 57.878 1.00 29.86 563 ARG A N 1
ATOM 4365 C CA . ARG A 1 563 ? 14.621 -53.190 58.313 1.00 29.86 563 ARG A CA 1
ATOM 4366 C C . ARG A 1 563 ? 13.533 -52.278 57.709 1.00 29.86 563 ARG A C 1
ATOM 4368 O O . ARG A 1 563 ? 13.724 -51.074 57.721 1.00 29.86 563 ARG A O 1
ATOM 4375 N N . SER A 1 564 ? 12.406 -52.883 57.308 1.00 28.23 564 SER A N 1
ATOM 4376 C CA . SER A 1 564 ? 11.021 -52.471 57.643 1.00 28.23 564 SER A CA 1
ATOM 4377 C C . SER A 1 564 ? 10.596 -51.026 57.302 1.00 28.23 564 SER A C 1
ATOM 4379 O O . SER A 1 564 ? 11.188 -50.082 57.784 1.00 28.23 564 SER A O 1
ATOM 4381 N N . SER A 1 565 ? 9.497 -50.716 56.616 1.00 29.94 565 SER A N 1
ATOM 4382 C CA . SER A 1 565 ? 8.243 -51.435 56.371 1.00 29.94 565 SER A CA 1
ATOM 4383 C C . SER A 1 565 ? 7.282 -50.489 55.645 1.00 29.94 565 SER A C 1
ATOM 4385 O O . SER A 1 565 ? 7.265 -49.329 56.029 1.00 29.94 565 SER A O 1
ATOM 4387 N N . ARG A 1 566 ? 6.390 -51.055 54.804 1.00 30.06 566 ARG A N 1
ATOM 4388 C CA . ARG A 1 566 ? 4.954 -50.690 54.641 1.00 30.06 566 ARG A CA 1
ATOM 4389 C C . ARG A 1 566 ? 4.656 -49.251 54.154 1.00 30.06 566 ARG A C 1
ATOM 4391 O O . ARG A 1 566 ? 5.197 -48.299 54.668 1.00 30.06 566 ARG A O 1
ATOM 4398 N N . LEU A 1 567 ? 3.766 -48.961 53.210 1.00 31.22 567 LEU A N 1
ATOM 4399 C CA . LEU A 1 567 ? 2.520 -49.554 52.706 1.00 31.22 567 LEU A CA 1
ATOM 4400 C C . LEU A 1 567 ? 2.302 -48.871 51.318 1.00 31.22 567 LEU A C 1
ATOM 4402 O O . LEU A 1 567 ? 2.676 -47.715 51.164 1.00 31.22 567 LEU A O 1
ATOM 4406 N N . ARG A 1 568 ? 1.925 -49.580 50.238 1.00 32.22 568 ARG A N 1
ATOM 4407 C CA . ARG A 1 568 ? 0.570 -49.579 49.610 1.00 32.22 568 ARG A CA 1
ATOM 4408 C C . ARG A 1 568 ? -0.109 -48.190 49.558 1.00 32.22 568 ARG A C 1
ATOM 4410 O O . ARG A 1 568 ? -0.205 -47.553 50.589 1.00 32.22 568 ARG A O 1
ATOM 4417 N N . GLN A 1 569 ? -0.734 -47.718 48.477 1.00 33.25 569 GLN A N 1
ATOM 4418 C CA . GLN A 1 569 ? -1.200 -48.317 47.220 1.00 33.25 569 GLN A CA 1
ATOM 4419 C C . GLN A 1 569 ? -1.776 -47.184 46.333 1.00 33.25 569 GLN A C 1
ATOM 4421 O O . GLN A 1 569 ? -2.408 -46.292 46.882 1.00 33.25 569 GLN A O 1
ATOM 4426 N N . ARG A 1 570 ? -1.661 -47.356 45.003 1.00 32.47 570 ARG A N 1
ATOM 4427 C CA . ARG A 1 570 ? -2.647 -47.072 43.922 1.00 32.47 570 ARG A CA 1
ATOM 4428 C C . ARG A 1 570 ? -3.099 -45.619 43.689 1.00 32.47 570 ARG A C 1
ATOM 4430 O O . ARG A 1 570 ? -3.724 -45.025 44.549 1.00 32.47 570 ARG A O 1
ATOM 4437 N N . THR A 1 571 ? -2.713 -44.979 42.578 1.00 31.00 571 THR A N 1
ATOM 4438 C CA . THR A 1 571 ? -3.165 -45.135 41.163 1.00 31.00 571 THR A CA 1
ATOM 4439 C C . THR A 1 571 ? -4.629 -44.758 40.928 1.00 31.00 571 THR A C 1
ATOM 4441 O O . THR A 1 571 ? -5.524 -45.548 41.230 1.00 31.00 571 THR A O 1
ATOM 4444 N N . SER A 1 572 ? -4.820 -43.597 40.304 1.00 29.36 572 SER A N 1
ATOM 4445 C CA . SER A 1 572 ? -5.883 -43.315 39.342 1.00 29.36 572 SER A CA 1
ATOM 4446 C C . SER A 1 572 ? -5.557 -44.001 38.011 1.00 29.36 572 SER A C 1
ATOM 4448 O O . SER A 1 572 ? -4.399 -44.008 37.582 1.00 29.36 572 SER A O 1
ATOM 4450 N N . GLY A 1 573 ? -6.576 -44.616 37.417 1.00 39.19 573 GLY A N 1
ATOM 4451 C CA . GLY A 1 573 ? -6.707 -44.705 35.966 1.00 39.19 573 GLY A CA 1
ATOM 4452 C C . GLY A 1 573 ? -7.537 -43.538 35.458 1.00 39.19 573 GLY A C 1
ATOM 4453 O O . GLY A 1 573 ? -8.029 -42.769 36.321 1.00 39.19 573 GLY A O 1
#

Foldseek 3Di:
DFAPDPPADPVQWDQDPNDTDHDPPDDDDDDDDDDDPPDPCVVVVVVLCPQKDFDDWDKDKDDDPQKIKIKIATDIDTPPVGFDWDWAFPLQVVFWPDWAWDPDWDQFQFRFITTITTHRMTMGMFRQFLLQLAQAAWADPFQGSDTHRFQEFDQVLLVLLLVQLLVVLPDDLCVQLQPLALLRNLLLLLLLLLSLVCNVGYSVHLPSSVSSLVVSCVSLVCQLVQVHPFGWDADLPQQAIFTCVCVVPVDCCPNNNRVQQAQLLLSLLSSLQSLLSSCVSPVCVVVPVSSVVSNVRSCQAQANCDCPPSRHHHRQFQDPRLLWGFRDGDDDDPLATKDAQLVSRLSSLVSQLSNCVSNVVPVSNSSSRVSLSSSLSSCCQRFAQFPPNPRDDNVCSLLRGQRMDGSNDGDQAHPVTNDSLVSVLSHQPPPGNCRCSNCGLRSLVSSCVQDAPPPHPDPLLNDFFQSSLSNLLSCLSHCLLSSLCQLSCVVVSHDPRNRDSSHGSSSSNSNSSQNPNGVRTRDDDPPPVPDPPDDDDDDDDDDDDDDDDDDDDDDDDDDDDDDDDDDDDDDDD

Sequence (573 aa):
VTTQTETYSAASFTLANGTVVGPQDFQGYIQVAKLPSDNPDARAVYSRSAGAYATSARISGSVQGTSGSYTLEWQKQGDQNKPLLMFGLPHHLETLASGERTDVVLATTTKGYATGILADSWTLTESELAVDVGFAPWRPDGDSGTGESVTSLSSSTQSMLREIAMSELSQNFSEQANQGSLYFDGKALAKFATICYAANDLADDMALSQSGLVKLKEFFALHVDNQMEWPLVYDELWGGVVSSQAYSTGDANADFGNAIYNDHHFHFGYFVYTAAVIAYLDPEWKNDQQNVDWVNMLVRDYANSIPDDPYFPMQRNFDWYHGHSWAHGLTQVDDGKDQESSSEDTMASYAIKMWGQAIGDENMEARGNLMLAVQRRSLNDYYLYADDNSVQPARYTGNRAAGILFENKVDHTTYFGALPEYIQGIHMLPLLPHTPYIRQQTFVQQEWDDYFGDSGLKPATSISGGWRGVVEGNRATIDPVFAYDFFSNASGDFRAEYLDGGASQTWYLAYAAALGGDAGANTKARRDDLTLDGRSAQASGIDGVKTSGENFFGRRSRFGSLRSSRLRQRTSG